Protein AF-A0A4Q1BL33-F1 (afdb_monomer_lite)

Sequence (664 aa):
MSVCGEHEVPLPPHSDHVTTEATTTATPVRYPPYTPPPDVIYPPDSVPNPHVGVMDEQPVYDPFPAGSLYRPRLIPHDMDERIDKRSVWIAVDKSDHCLSTDHAVYFLLPSCLRCSSPSIAQLCDRSRPHCGRCAGKNIPCEYGTDWSLMKLRSSLPIKKKKTEMKPSKLQQVTTSDLHEENSPPILETELVTETVITENRSTKVRKKARRFSESPSPPPTIPTNSVYLKRQIRPIVPKLHDDEGDPEAYAKRVQVNATKPPLRSRGECPVWAETWEDLNGIAHFAELVRTEGGRISIARGGMARGVVLSGQAPGLHGWWSVQEKVGSVVVSLGQSRKPYAKDQEGEESGEIEALLKAHRARSPLALAVSHDYSAIPVHIPKPIIVLGWFWVTDAWLEPELNNFPPTSTKSAPSEDVMRKVRWKIHFEYCAGQSLPWWTTIFPVSLPIPTDNGLWSTSDVGLFGSQTVVRSPPVRVSGVATIAQLLNPIDDTPPNAPPSACTRQGRARLKEEAEKATHRCETCNSTTRRVYEHAEMCLNESCPEIFKDVSHSNQLGPPDNVPARVRAETRLDPLNLRLDFRTKVSDVGYVVRETAGKEYWAPSLCAGCGRANSTVDTLQPECGVCGEQVRRHKKVWSAAELRAPMRPICTGQRQDSGFPTWPTK

Radius of gyration: 37.27 Å; chains: 1; bounding box: 160×78×110 Å

Structure (mmCIF, N/CA/C/O backbone):
data_AF-A0A4Q1BL33-F1
#
_entry.id   AF-A0A4Q1BL33-F1
#
loop_
_atom_site.group_PDB
_atom_site.id
_atom_site.type_symbol
_atom_site.label_atom_id
_atom_site.label_alt_id
_atom_site.label_comp_id
_atom_site.label_asym_id
_atom_site.label_entity_id
_atom_site.label_seq_id
_atom_site.pdbx_PDB_ins_code
_atom_site.Cartn_x
_atom_site.Cartn_y
_atom_site.Cartn_z
_atom_site.occupancy
_atom_site.B_iso_or_equiv
_atom_site.auth_seq_id
_atom_site.auth_comp_id
_atom_site.auth_asym_id
_atom_site.auth_atom_id
_atom_site.pdbx_PDB_model_num
ATOM 1 N N . MET A 1 1 ? -75.129 -9.224 36.597 1.00 45.00 1 MET A N 1
ATOM 2 C CA . MET A 1 1 ? -74.885 -10.639 36.944 1.00 45.00 1 MET A CA 1
ATOM 3 C C . MET A 1 1 ? -74.085 -11.281 35.825 1.00 45.00 1 MET A C 1
ATOM 5 O O . MET A 1 1 ? -74.671 -11.624 34.814 1.00 45.00 1 MET A O 1
ATOM 9 N N . SER A 1 2 ? -72.763 -11.333 35.970 1.00 37.88 2 SER A N 1
ATOM 10 C CA . SER A 1 2 ? -71.882 -12.420 35.519 1.00 37.88 2 SER A CA 1
ATOM 11 C C . SER A 1 2 ? -70.459 -11.989 35.877 1.00 37.88 2 SER A C 1
ATOM 13 O O . SER A 1 2 ? -69.996 -10.951 35.410 1.00 37.88 2 SER A O 1
ATOM 15 N N . VAL A 1 3 ? -69.835 -12.717 36.798 1.00 39.72 3 VAL A N 1
ATOM 16 C CA . VAL A 1 3 ? -68.456 -12.520 37.254 1.00 39.72 3 VAL A CA 1
ATOM 17 C C . VAL A 1 3 ? -67.639 -13.600 36.555 1.00 39.72 3 VAL A C 1
ATOM 19 O O . VAL A 1 3 ? -67.914 -14.781 36.752 1.00 39.72 3 VAL A O 1
ATOM 22 N N . CYS A 1 4 ? -66.681 -13.211 35.717 1.00 42.44 4 CYS A N 1
ATOM 23 C CA . CYS A 1 4 ? -65.725 -14.144 35.128 1.00 42.44 4 CYS A CA 1
ATOM 24 C C . CYS A 1 4 ? -64.552 -14.306 36.099 1.00 42.44 4 CYS A C 1
ATOM 26 O O . CYS A 1 4 ? -63.839 -13.342 36.365 1.00 42.44 4 CYS A O 1
ATOM 28 N N . GLY A 1 5 ? -64.412 -15.510 36.654 1.00 38.09 5 GLY A N 1
ATOM 29 C CA . GLY A 1 5 ? -63.289 -15.911 37.495 1.00 38.09 5 GLY A CA 1
ATOM 30 C C . GLY A 1 5 ? -62.076 -16.303 36.655 1.00 38.09 5 GLY A C 1
ATOM 31 O O . GLY A 1 5 ? -62.202 -17.010 35.654 1.00 38.09 5 GLY A O 1
ATOM 32 N N . GLU A 1 6 ? -60.911 -15.828 37.081 1.00 41.88 6 GLU A N 1
ATOM 33 C CA . GLU A 1 6 ? -59.601 -16.207 36.563 1.00 41.88 6 GLU A CA 1
ATOM 34 C C . GLU A 1 6 ? -59.175 -17.551 37.173 1.00 41.88 6 GLU A C 1
ATOM 36 O O . GLU A 1 6 ? -59.282 -17.769 38.380 1.00 41.88 6 GLU A O 1
ATOM 41 N N . HIS A 1 7 ? -58.715 -18.470 36.323 1.00 39.84 7 HIS A N 1
ATOM 42 C CA . HIS A 1 7 ? -58.107 -19.735 36.724 1.00 39.84 7 HIS A CA 1
ATOM 43 C C . HIS A 1 7 ? -56.589 -19.541 36.849 1.00 39.84 7 HIS A C 1
ATOM 45 O O . HIS A 1 7 ? -55.896 -19.411 35.840 1.00 39.84 7 HIS A O 1
ATOM 51 N N . GLU A 1 8 ? -56.073 -19.555 38.078 1.00 40.19 8 GLU A N 1
ATOM 52 C CA . GLU A 1 8 ? -54.642 -19.702 38.357 1.00 40.19 8 GLU A CA 1
ATOM 53 C C . GLU A 1 8 ? -54.209 -21.167 38.174 1.00 40.19 8 GLU A C 1
ATOM 55 O O . GLU A 1 8 ? -54.840 -22.097 38.683 1.00 40.19 8 GLU A O 1
ATOM 60 N N . VAL A 1 9 ? -53.115 -21.371 37.437 1.00 48.09 9 VAL A N 1
ATOM 61 C CA . VAL A 1 9 ? -52.434 -22.664 37.275 1.00 48.09 9 VAL A CA 1
ATOM 62 C C . VAL A 1 9 ? -51.290 -22.739 38.298 1.00 48.09 9 VAL A C 1
ATOM 64 O O . VAL A 1 9 ? -50.503 -21.793 38.364 1.00 48.09 9 VAL A O 1
ATOM 67 N N . PRO A 1 10 ? -51.133 -23.829 39.077 1.00 42.94 10 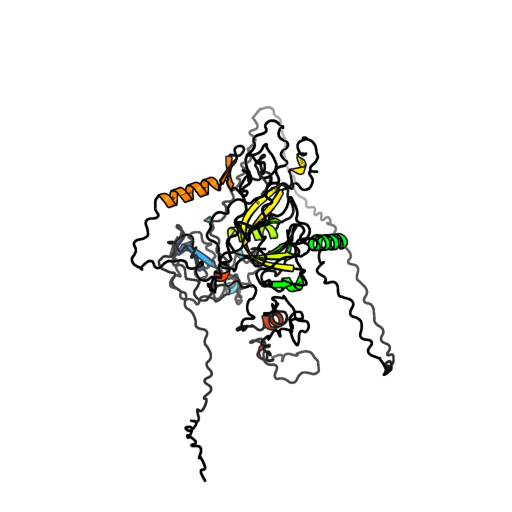PRO A N 1
ATOM 68 C CA . PRO A 1 10 ? -50.068 -23.923 40.072 1.00 42.94 10 PRO A CA 1
ATOM 69 C C . PRO A 1 10 ? -48.716 -24.217 39.411 1.00 42.94 10 PRO A C 1
ATOM 71 O O . PRO A 1 10 ? -48.586 -25.167 38.636 1.00 42.94 10 PRO A O 1
ATOM 74 N N . LEU A 1 11 ? -47.693 -23.436 39.763 1.00 46.59 11 LEU A N 1
ATOM 75 C CA . LEU A 1 11 ? -46.293 -23.750 39.470 1.00 46.59 11 LEU A CA 1
ATOM 76 C C . LEU A 1 11 ? -45.792 -24.891 40.380 1.00 46.59 11 LEU A C 1
ATOM 78 O O . LEU A 1 11 ? -46.194 -24.962 41.545 1.00 46.59 11 LEU A O 1
ATOM 82 N N . PRO A 1 12 ? -44.909 -25.779 39.886 1.00 49.31 12 PRO A N 1
ATOM 83 C CA . PRO A 1 12 ? -44.352 -26.869 40.681 1.00 49.31 12 PRO A CA 1
ATOM 84 C C . PRO A 1 12 ? -43.277 -26.368 41.669 1.00 49.31 12 PRO A C 1
ATOM 86 O O . PRO A 1 12 ? -42.679 -25.312 41.453 1.00 49.31 12 PRO A O 1
ATOM 89 N N . PRO A 1 13 ? -43.011 -27.120 42.754 1.00 45.72 13 PRO A N 1
ATOM 90 C CA . PRO A 1 13 ? -42.118 -26.688 43.823 1.00 45.72 13 PRO A CA 1
ATOM 91 C C . PRO A 1 13 ? -40.647 -26.700 43.388 1.00 45.72 13 PRO A C 1
ATOM 93 O O . PRO A 1 13 ? -40.164 -27.653 42.773 1.00 45.72 13 PRO A O 1
ATOM 96 N N . HIS A 1 14 ? -39.932 -25.638 43.758 1.00 35.59 14 HIS A N 1
ATOM 97 C CA . HIS A 1 14 ? -38.482 -25.536 43.644 1.00 35.59 14 HIS A CA 1
ATOM 98 C C . HIS A 1 14 ? -37.802 -26.592 44.524 1.00 35.59 14 HIS A C 1
ATOM 100 O O . HIS A 1 14 ? -38.008 -26.634 45.734 1.00 35.59 14 HIS A O 1
ATOM 106 N N . SER A 1 15 ? -36.985 -27.440 43.901 1.00 36.69 15 SER A N 1
ATOM 107 C CA . SER A 1 15 ? -36.075 -28.357 44.579 1.00 36.69 15 SER A CA 1
ATOM 108 C C . SER A 1 15 ? -34.827 -27.609 45.049 1.00 36.69 15 SER A C 1
ATOM 110 O O . SER A 1 15 ? -34.114 -27.022 44.229 1.00 36.69 15 SER A O 1
ATOM 112 N N . ASP A 1 16 ? -34.541 -27.683 46.346 1.00 37.47 16 ASP A N 1
ATOM 113 C CA . ASP A 1 16 ? -33.296 -27.218 46.952 1.00 37.47 16 ASP A CA 1
ATOM 114 C C . ASP A 1 16 ? -32.103 -28.024 46.416 1.00 37.47 16 ASP A C 1
ATOM 116 O O . ASP A 1 16 ? -31.819 -29.140 46.855 1.00 37.47 16 ASP A O 1
ATOM 120 N N . HIS A 1 17 ? -31.380 -27.454 45.451 1.00 33.22 17 HIS A N 1
ATOM 121 C CA . HIS A 1 17 ? -30.061 -27.944 45.072 1.00 33.22 17 HIS A CA 1
ATOM 122 C C . HIS A 1 17 ? -29.007 -27.308 45.979 1.00 33.22 17 HIS A C 1
ATOM 124 O O . HIS A 1 17 ? -28.637 -26.146 45.830 1.00 33.22 17 HIS A O 1
ATOM 130 N N . VAL A 1 18 ? -28.508 -28.116 46.913 1.00 36.03 18 VAL A N 1
ATOM 131 C CA . VAL A 1 18 ? -27.276 -27.874 47.667 1.00 36.03 18 VAL A CA 1
ATOM 132 C C . VAL A 1 18 ? -26.111 -27.776 46.679 1.00 36.03 18 VAL A C 1
ATOM 134 O O . VAL A 1 18 ? -25.664 -28.780 46.121 1.00 36.03 18 VAL A O 1
ATOM 137 N N . THR A 1 19 ? -25.613 -26.564 46.453 1.00 31.81 19 THR A N 1
ATOM 138 C CA . THR A 1 19 ? -24.402 -26.301 45.673 1.00 31.81 19 THR A CA 1
ATOM 139 C C . THR A 1 19 ? -23.187 -26.712 46.502 1.00 31.81 19 THR A C 1
ATOM 141 O O . THR A 1 19 ? -22.720 -25.979 47.369 1.00 31.81 19 THR A O 1
ATOM 144 N N . THR A 1 20 ? -22.677 -27.918 46.263 1.00 32.66 20 THR A N 1
ATOM 145 C CA . THR A 1 20 ? -21.338 -28.306 46.714 1.00 32.66 20 THR A CA 1
ATOM 146 C C . THR A 1 20 ? -20.334 -27.691 45.743 1.00 32.66 20 THR A C 1
ATOM 148 O O . THR A 1 20 ? -20.305 -28.034 44.562 1.00 32.66 20 THR A O 1
ATOM 151 N N . GLU A 1 21 ? -19.538 -26.739 46.229 1.00 34.12 21 GLU A N 1
ATOM 152 C CA . GLU A 1 21 ? -18.451 -26.105 45.482 1.00 34.12 21 GLU A CA 1
ATOM 153 C C . GLU A 1 21 ? -17.364 -27.138 45.151 1.00 34.12 21 GLU A C 1
ATOM 155 O O . GLU A 1 21 ? -16.419 -27.370 45.907 1.00 34.12 21 GLU A O 1
ATOM 160 N N . ALA A 1 22 ? -17.487 -27.775 43.987 1.00 32.47 22 ALA A N 1
ATOM 161 C CA . ALA A 1 22 ? -16.396 -28.520 43.387 1.00 32.47 22 ALA A CA 1
ATOM 162 C C . ALA A 1 22 ? -15.344 -27.520 42.889 1.00 32.47 22 ALA A C 1
ATOM 164 O O . ALA A 1 22 ? -15.450 -26.954 41.798 1.00 32.47 22 ALA A O 1
ATOM 165 N N . THR A 1 23 ? -14.311 -27.310 43.710 1.00 33.41 23 THR A N 1
ATOM 166 C CA . THR A 1 23 ? -13.049 -26.685 43.299 1.00 33.41 23 THR A CA 1
ATOM 167 C C . THR A 1 23 ? -12.464 -27.517 42.162 1.00 33.41 23 THR A C 1
ATOM 169 O O . THR A 1 23 ? -11.776 -28.513 42.373 1.00 33.41 23 THR A O 1
ATOM 172 N N . THR A 1 24 ? -12.796 -27.135 40.932 1.00 29.30 24 THR A N 1
ATOM 173 C CA . THR A 1 24 ? -12.275 -27.769 39.728 1.00 29.30 24 THR A CA 1
ATOM 174 C C . THR A 1 24 ? -10.972 -27.065 39.401 1.00 29.30 24 THR A C 1
ATOM 176 O O . THR A 1 24 ? -10.940 -26.040 38.721 1.00 29.30 24 THR A O 1
ATOM 179 N N . THR A 1 25 ? -9.876 -27.580 39.948 1.00 31.22 25 THR A N 1
ATOM 180 C CA . THR A 1 25 ? -8.523 -27.194 39.555 1.00 31.22 25 THR A CA 1
ATOM 181 C C . THR A 1 25 ? -8.338 -27.644 38.107 1.00 31.22 25 THR A C 1
ATOM 183 O O . THR A 1 25 ? -8.011 -28.800 37.839 1.00 31.22 25 THR A O 1
ATOM 186 N N . ALA A 1 26 ? -8.629 -26.751 37.158 1.00 29.42 26 ALA A N 1
ATOM 187 C CA . ALA A 1 26 ? -8.402 -26.983 35.739 1.00 29.42 26 ALA A CA 1
ATOM 188 C C . ALA A 1 26 ? -6.912 -27.276 35.536 1.00 29.42 26 ALA A C 1
ATOM 190 O O . ALA A 1 26 ? -6.061 -26.387 35.565 1.00 29.42 26 ALA A O 1
ATOM 191 N N . THR A 1 27 ? -6.593 -28.559 35.399 1.00 29.58 27 THR A N 1
ATOM 192 C CA . THR A 1 27 ? -5.248 -29.001 35.061 1.00 29.58 27 THR A CA 1
ATOM 193 C C . THR A 1 27 ? -5.081 -28.693 33.573 1.00 29.58 27 THR A C 1
ATOM 195 O O . THR A 1 27 ? -5.928 -29.131 32.791 1.00 29.58 27 THR A O 1
ATOM 198 N N . PRO A 1 28 ? -4.074 -27.904 33.153 1.00 33.84 28 PRO A N 1
ATOM 199 C CA . PRO A 1 28 ? -3.879 -27.586 31.744 1.00 33.84 28 PRO A CA 1
ATOM 200 C C . PRO A 1 28 ? -3.781 -28.891 30.954 1.00 33.84 28 PRO A C 1
ATOM 202 O O . PRO A 1 28 ? -3.003 -29.776 31.314 1.00 33.84 28 PRO A O 1
ATOM 205 N N . VAL A 1 29 ? -4.613 -29.025 29.918 1.00 42.28 29 VAL A N 1
ATOM 206 C CA . VAL A 1 29 ? -4.611 -30.183 29.021 1.00 42.28 29 VAL A CA 1
ATOM 207 C C . VAL A 1 29 ? -3.213 -30.278 28.413 1.00 42.28 29 VAL A C 1
ATOM 209 O O . VAL A 1 29 ? -2.820 -29.456 27.587 1.00 42.28 29 VAL A O 1
ATOM 212 N N . ARG A 1 30 ? -2.428 -31.244 28.894 1.00 40.69 30 ARG A N 1
ATOM 213 C CA . ARG A 1 30 ? -1.111 -31.580 28.357 1.00 40.69 30 ARG A CA 1
ATOM 214 C C . ARG A 1 30 ? -1.346 -32.179 26.974 1.00 40.69 30 ARG A C 1
ATOM 216 O O . ARG A 1 30 ? -1.765 -33.328 26.882 1.00 40.69 30 ARG A O 1
ATOM 223 N N . TYR A 1 31 ? -1.146 -31.402 25.912 1.00 61.28 31 TYR A N 1
ATOM 224 C CA . TYR A 1 31 ? -1.231 -31.920 24.548 1.00 61.28 31 TYR A CA 1
ATOM 225 C C . TYR A 1 31 ? 0.092 -32.628 24.210 1.00 61.28 31 TYR A C 1
ATOM 227 O O . TYR A 1 31 ? 1.135 -31.965 24.152 1.00 61.28 31 TYR A O 1
ATOM 235 N N . PRO A 1 32 ? 0.091 -33.965 24.047 1.00 52.53 32 PRO A N 1
ATOM 236 C CA . PRO A 1 32 ? 1.277 -34.694 23.622 1.00 52.53 32 PRO A CA 1
ATOM 237 C C . PRO A 1 32 ? 1.605 -34.314 22.167 1.00 52.53 32 PRO A C 1
ATOM 239 O O . PRO A 1 32 ? 0.706 -33.925 21.419 1.00 52.53 32 PRO A O 1
ATOM 242 N N . PRO A 1 33 ? 2.879 -34.380 21.749 1.00 63.31 33 PRO A N 1
ATOM 243 C CA . PRO A 1 33 ? 3.272 -33.948 20.418 1.00 63.31 33 PRO A CA 1
ATOM 244 C C . PRO A 1 33 ? 2.545 -34.757 19.347 1.00 63.31 33 PRO A C 1
ATOM 246 O O . PRO A 1 33 ? 2.435 -35.979 19.423 1.00 63.31 33 PRO A O 1
ATOM 249 N N . TYR A 1 34 ? 2.066 -34.056 18.329 1.00 76.00 34 TYR A N 1
ATOM 250 C CA . TYR A 1 34 ? 1.362 -34.664 17.215 1.00 76.00 34 TYR A CA 1
ATOM 251 C C . TYR A 1 34 ? 2.370 -35.330 16.278 1.00 76.00 34 TYR A C 1
ATOM 253 O O . TYR A 1 34 ? 3.404 -34.748 15.922 1.00 76.00 34 TYR A O 1
ATOM 261 N N . THR A 1 35 ? 2.065 -36.557 15.860 1.00 82.50 35 THR A N 1
ATOM 262 C CA . THR A 1 35 ? 2.744 -37.173 14.722 1.00 82.50 35 THR A CA 1
ATOM 263 C C . THR A 1 35 ? 2.407 -36.371 13.466 1.00 82.50 35 THR A C 1
ATOM 265 O O . THR A 1 35 ? 1.228 -36.082 13.251 1.00 82.50 35 THR A O 1
ATOM 268 N N . PRO A 1 36 ? 3.403 -35.993 12.650 1.00 88.50 36 PRO A N 1
ATOM 269 C CA . PRO A 1 36 ? 3.153 -35.249 11.428 1.00 88.50 36 PRO A CA 1
ATOM 270 C C . PRO A 1 36 ? 2.292 -36.080 10.471 1.00 88.50 36 PRO A C 1
ATOM 272 O O . PRO A 1 36 ? 2.386 -37.314 10.505 1.00 88.50 36 PRO A O 1
ATOM 275 N N . PRO A 1 37 ? 1.479 -35.430 9.620 1.00 89.00 37 PRO A N 1
ATOM 276 C CA . PRO A 1 37 ? 0.759 -36.115 8.556 1.00 89.00 37 PRO A CA 1
ATOM 277 C C . PRO A 1 37 ? 1.700 -37.012 7.722 1.00 89.00 37 PRO A C 1
ATOM 279 O O . PRO A 1 37 ? 2.872 -36.669 7.525 1.00 89.00 37 PRO A O 1
ATOM 282 N N . PRO A 1 38 ? 1.242 -38.197 7.280 1.00 89.12 38 PRO A N 1
ATOM 283 C CA . PRO A 1 38 ? 2.096 -39.174 6.598 1.00 89.12 38 PRO A CA 1
ATOM 284 C C . PRO A 1 38 ? 2.610 -38.696 5.230 1.00 89.12 38 PRO A C 1
ATOM 286 O O . PRO A 1 38 ? 3.574 -39.255 4.714 1.00 89.12 38 PRO A O 1
ATOM 289 N N . ASP A 1 39 ? 1.971 -37.680 4.663 1.00 89.56 39 ASP A N 1
ATOM 290 C CA . ASP A 1 39 ? 2.219 -37.044 3.370 1.00 89.56 39 ASP A CA 1
ATOM 291 C C . ASP A 1 39 ? 3.182 -35.847 3.434 1.00 89.56 39 ASP A C 1
ATOM 293 O O . ASP A 1 39 ? 3.484 -35.246 2.403 1.00 89.56 39 ASP A O 1
ATOM 297 N N . VAL A 1 40 ? 3.724 -35.525 4.615 1.00 93.06 40 VAL A N 1
ATOM 298 C CA . VAL A 1 40 ? 4.713 -34.450 4.756 1.00 93.06 40 VAL A CA 1
ATOM 299 C C . VAL A 1 40 ? 5.988 -34.770 3.972 1.00 93.06 40 VAL A C 1
ATOM 301 O O . VAL A 1 40 ? 6.664 -35.776 4.212 1.00 93.06 40 VAL A O 1
ATOM 304 N N . ILE A 1 41 ? 6.367 -33.857 3.080 1.00 93.00 41 ILE A N 1
ATOM 305 C CA . ILE A 1 41 ? 7.592 -33.928 2.288 1.00 93.00 41 ILE A CA 1
ATOM 306 C C . ILE A 1 41 ? 8.737 -33.270 3.051 1.00 93.00 41 ILE A C 1
ATOM 308 O O . ILE A 1 41 ? 8.756 -32.061 3.302 1.00 93.00 41 ILE A O 1
ATOM 312 N N . TYR A 1 42 ? 9.727 -34.088 3.386 1.00 94.81 42 TYR A N 1
ATOM 313 C CA . TYR A 1 42 ? 10.981 -33.659 3.992 1.00 94.81 42 TYR A CA 1
ATOM 314 C C . TYR A 1 42 ? 12.020 -33.293 2.917 1.00 94.81 42 TYR A C 1
ATOM 316 O O . TYR A 1 42 ? 11.942 -33.798 1.794 1.00 94.81 42 TYR A O 1
ATOM 324 N N . PRO A 1 43 ? 13.023 -32.452 3.236 1.00 91.44 43 PRO A N 1
ATOM 325 C CA . PRO A 1 43 ? 14.159 -32.219 2.349 1.00 91.44 43 PRO A CA 1
ATOM 326 C C . PRO A 1 43 ? 14.855 -33.536 1.951 1.00 91.44 43 PRO A C 1
ATOM 328 O O . PRO A 1 43 ? 14.908 -34.458 2.772 1.00 91.44 43 PRO A O 1
ATOM 331 N N . PRO A 1 44 ? 15.416 -33.632 0.730 1.00 89.75 44 PRO A N 1
ATOM 332 C CA . PRO A 1 44 ? 15.994 -34.875 0.210 1.00 89.75 44 PRO A CA 1
ATOM 333 C C . PRO A 1 44 ? 17.153 -35.399 1.070 1.00 89.75 44 PRO A C 1
ATOM 335 O O . PRO A 1 44 ? 17.261 -36.602 1.284 1.00 89.75 44 PRO A O 1
ATOM 338 N N . ASP A 1 45 ? 17.953 -34.501 1.648 1.00 92.81 45 ASP A N 1
ATOM 339 C CA . ASP A 1 45 ? 19.086 -34.838 2.516 1.00 92.81 45 ASP A CA 1
ATOM 340 C C . ASP A 1 45 ? 18.672 -34.915 3.995 1.00 92.81 45 ASP A C 1
ATOM 342 O O . ASP A 1 45 ? 19.309 -34.326 4.868 1.00 92.81 45 ASP A O 1
ATOM 346 N N . SER A 1 46 ? 17.556 -35.575 4.303 1.00 95.81 46 SER A N 1
ATOM 347 C CA . SER A 1 46 ? 17.072 -35.717 5.680 1.00 95.81 46 SER A CA 1
ATOM 348 C C . SER A 1 46 ? 17.412 -37.088 6.276 1.00 95.81 46 SER A C 1
ATOM 350 O O . SER A 1 46 ? 17.417 -38.112 5.598 1.00 95.81 46 SER A O 1
ATOM 352 N N . VAL A 1 47 ? 17.723 -37.112 7.573 1.00 96.69 47 VAL A N 1
ATOM 353 C CA . VAL A 1 47 ? 18.036 -38.320 8.348 1.00 96.69 47 VAL A CA 1
ATOM 354 C C . VAL A 1 47 ? 16.930 -38.623 9.360 1.00 96.69 47 VAL A C 1
ATOM 356 O O . VAL A 1 47 ? 16.263 -37.696 9.831 1.00 96.69 47 VAL A O 1
ATOM 359 N N . PRO A 1 48 ? 16.732 -39.897 9.751 1.00 97.38 48 PRO A N 1
ATOM 360 C CA . PRO A 1 48 ? 15.772 -40.258 10.788 1.00 97.38 48 PRO A CA 1
ATOM 361 C C . PRO A 1 48 ? 15.983 -39.467 12.083 1.00 97.38 48 PRO A C 1
ATOM 363 O O . PRO A 1 48 ? 17.096 -39.389 12.606 1.00 97.38 48 PRO A O 1
ATOM 366 N N . ASN A 1 49 ? 14.906 -38.890 12.619 1.00 95.62 49 ASN A N 1
ATOM 367 C CA . ASN A 1 49 ? 14.945 -38.220 13.912 1.00 95.62 49 ASN A CA 1
ATOM 368 C C . ASN A 1 49 ? 14.972 -39.273 15.038 1.00 95.62 49 ASN A C 1
ATOM 370 O O . ASN A 1 49 ? 13.966 -39.962 15.235 1.00 95.62 49 ASN A O 1
ATOM 374 N N . PRO A 1 50 ? 16.054 -39.378 15.837 1.00 95.25 50 PRO A N 1
ATOM 375 C CA . PRO A 1 50 ? 16.136 -40.355 16.927 1.00 95.25 50 PRO A CA 1
ATOM 376 C C . PRO A 1 50 ? 15.112 -40.102 18.046 1.00 95.25 50 PRO A C 1
ATOM 378 O O . PRO A 1 50 ? 14.927 -40.946 18.918 1.00 95.25 50 PRO A O 1
ATOM 381 N N . HIS A 1 51 ? 14.441 -38.945 18.038 1.00 92.56 51 HIS A N 1
ATOM 382 C CA . HIS A 1 51 ? 13.461 -38.542 19.044 1.00 92.56 51 HIS A CA 1
ATOM 383 C C . HIS A 1 51 ? 12.037 -38.420 18.497 1.00 92.56 51 HIS A C 1
ATOM 385 O O . HIS A 1 51 ? 11.225 -37.695 19.075 1.00 92.56 51 HIS A O 1
ATOM 391 N N . VAL A 1 52 ? 11.723 -39.116 17.398 1.00 90.94 52 VAL A N 1
ATOM 392 C CA . VAL A 1 52 ? 10.366 -39.149 16.827 1.00 90.94 52 VAL A CA 1
ATOM 393 C C . VAL A 1 52 ? 9.325 -39.699 17.812 1.00 90.94 52 VAL A C 1
ATOM 395 O O . VAL A 1 52 ? 8.205 -39.209 17.840 1.00 90.94 52 VAL A O 1
ATOM 398 N N . GLY A 1 53 ? 9.702 -40.663 18.662 1.00 86.31 53 GLY A N 1
ATOM 399 C CA . GLY A 1 53 ? 8.815 -41.265 19.669 1.00 86.31 53 GLY A CA 1
ATOM 400 C C . GLY A 1 53 ? 8.843 -40.592 21.045 1.00 86.31 53 GLY A C 1
ATOM 401 O O . GLY A 1 53 ? 8.194 -41.073 21.969 1.00 86.31 53 GLY A O 1
ATOM 402 N N . VAL A 1 54 ? 9.622 -39.520 21.222 1.00 85.50 54 VAL A N 1
ATOM 403 C CA . VAL A 1 54 ? 9.711 -38.821 22.510 1.00 85.50 54 VAL A CA 1
ATOM 404 C C . VAL A 1 54 ? 8.534 -37.858 22.620 1.00 85.50 54 VAL A C 1
ATOM 406 O O . VAL A 1 54 ? 8.518 -36.821 21.958 1.00 85.50 54 VAL A O 1
ATOM 409 N N . MET A 1 55 ? 7.563 -38.212 23.464 1.00 69.88 55 MET A N 1
ATOM 410 C CA . MET A 1 55 ? 6.299 -37.488 23.627 1.00 69.88 55 MET A CA 1
ATOM 411 C C . MET A 1 55 ? 6.379 -36.352 24.664 1.00 69.88 55 MET A C 1
ATOM 413 O O . MET A 1 55 ? 5.443 -36.149 25.436 1.00 69.88 55 MET A O 1
ATOM 417 N N . ASP A 1 56 ? 7.502 -35.630 24.710 1.00 75.25 56 ASP A N 1
ATOM 418 C CA . ASP A 1 56 ? 7.645 -34.467 25.592 1.00 75.25 56 ASP A CA 1
ATOM 419 C C . ASP A 1 56 ? 6.616 -33.392 25.206 1.00 75.25 56 ASP A C 1
ATOM 421 O O . ASP A 1 56 ? 6.387 -33.142 24.020 1.00 75.25 56 ASP A O 1
ATOM 425 N N . GLU A 1 57 ? 6.005 -32.736 26.198 1.00 73.94 57 GLU A N 1
ATOM 426 C CA . GLU A 1 57 ? 4.985 -31.705 25.969 1.00 73.94 57 GLU A CA 1
ATOM 427 C C . GLU A 1 57 ? 5.485 -30.620 25.011 1.00 73.94 57 GLU A C 1
ATOM 429 O O . GLU A 1 57 ? 6.538 -30.006 25.243 1.00 73.94 57 GLU A O 1
ATOM 434 N N . GLN A 1 58 ? 4.694 -30.338 23.970 1.00 72.06 58 GLN A N 1
ATOM 435 C CA . GLN A 1 58 ? 4.948 -29.205 23.091 1.00 72.06 58 GLN A CA 1
ATOM 436 C C . GLN A 1 58 ? 4.913 -27.931 23.941 1.00 72.06 58 GLN A C 1
ATOM 438 O O . GLN A 1 58 ? 3.898 -27.640 24.578 1.00 72.06 58 GLN A O 1
ATOM 443 N N . PRO A 1 59 ? 6.004 -27.156 24.002 1.00 69.38 59 PRO A N 1
ATOM 444 C CA . PRO A 1 59 ? 5.947 -25.899 24.710 1.00 69.38 59 PRO A CA 1
ATOM 445 C C . PRO A 1 59 ? 5.042 -24.940 23.937 1.00 69.38 59 PRO A C 1
ATOM 447 O O . PRO A 1 59 ? 5.234 -24.693 22.746 1.00 69.38 59 PRO A O 1
ATOM 450 N N . VAL A 1 60 ? 4.033 -24.424 24.628 1.00 65.69 60 VAL A N 1
ATOM 451 C CA . VAL A 1 60 ? 3.093 -23.455 24.076 1.00 65.69 60 VAL A CA 1
ATOM 452 C C . VAL A 1 60 ? 3.761 -22.086 24.144 1.00 65.69 60 VAL A C 1
ATOM 454 O O . VAL A 1 60 ? 3.788 -21.455 25.199 1.00 65.69 60 VAL A O 1
ATOM 457 N N . TYR A 1 61 ? 4.338 -21.653 23.026 1.00 66.38 61 TYR A N 1
ATOM 458 C CA . TYR A 1 61 ? 4.731 -20.260 22.829 1.00 66.38 61 TYR A CA 1
ATOM 459 C C . TYR A 1 61 ? 3.963 -19.712 21.623 1.00 66.38 61 TYR A C 1
ATOM 461 O O . TYR A 1 61 ? 4.025 -20.284 20.532 1.00 66.38 61 TYR A O 1
ATOM 469 N N . ASP A 1 62 ? 3.224 -18.630 21.858 1.00 60.50 62 ASP A N 1
ATOM 470 C CA . ASP A 1 62 ? 2.520 -17.824 20.853 1.00 60.50 62 ASP A CA 1
ATOM 471 C C . ASP A 1 62 ? 3.558 -17.353 19.806 1.00 60.50 62 ASP A C 1
ATOM 473 O O . ASP A 1 62 ? 4.618 -16.876 20.217 1.00 60.50 62 ASP A O 1
ATOM 477 N N . PRO A 1 63 ? 3.376 -17.565 18.484 1.00 66.25 63 PRO A N 1
ATOM 478 C CA . PRO A 1 63 ? 2.140 -17.312 17.732 1.00 66.25 63 PRO A CA 1
ATOM 479 C C . PRO A 1 63 ? 1.433 -18.557 17.164 1.00 66.25 63 PRO A C 1
ATOM 481 O O . PRO A 1 63 ? 0.530 -18.433 16.336 1.00 66.25 63 PRO A O 1
ATOM 484 N N . PHE A 1 64 ? 1.884 -19.765 17.505 1.00 70.75 64 PHE A N 1
ATOM 485 C CA . PHE A 1 64 ? 1.375 -20.986 16.880 1.00 70.75 64 PHE A CA 1
ATOM 486 C C . PHE A 1 64 ? 0.130 -21.511 17.610 1.00 70.75 64 PHE A C 1
ATOM 488 O O . PHE A 1 64 ? 0.196 -21.724 18.824 1.00 70.75 64 PHE A O 1
ATOM 495 N N . PRO A 1 65 ? -0.998 -21.756 16.911 1.00 72.50 65 PRO A N 1
ATOM 496 C CA . PRO A 1 65 ? -2.158 -22.373 17.536 1.00 72.50 65 PRO A CA 1
ATOM 497 C C . PRO A 1 65 ? -1.805 -23.768 18.066 1.00 72.50 65 PRO A C 1
ATOM 499 O O . PRO A 1 65 ? -0.948 -24.470 17.523 1.00 72.50 65 PRO A O 1
ATOM 502 N N . ALA A 1 66 ? -2.465 -24.184 19.148 1.00 71.81 66 ALA A N 1
ATOM 503 C CA . ALA A 1 66 ? -2.244 -25.506 19.724 1.00 71.81 66 ALA A CA 1
ATOM 504 C C . ALA A 1 66 ? -2.424 -26.596 18.648 1.00 71.81 66 ALA A C 1
ATOM 506 O O . ALA A 1 66 ? -3.423 -26.612 17.932 1.00 71.81 66 ALA A O 1
ATOM 507 N N . GLY A 1 67 ? -1.435 -27.484 18.523 1.00 75.56 67 GLY A N 1
ATOM 508 C CA . GLY A 1 67 ? -1.427 -28.562 17.531 1.00 75.56 67 GLY A CA 1
ATOM 509 C C . GLY A 1 67 ? -1.006 -28.200 16.112 1.00 75.56 67 GLY A C 1
ATOM 510 O O . GLY A 1 67 ? -1.107 -29.042 15.227 1.00 75.56 67 GLY A O 1
ATOM 511 N N . SER A 1 68 ? -0.470 -27.001 15.874 1.00 83.62 68 SER A N 1
ATOM 512 C CA . SER A 1 68 ? 0.098 -26.662 14.562 1.00 83.62 68 SER A CA 1
ATOM 513 C C . SER A 1 68 ? 1.557 -27.087 14.368 1.00 83.62 68 SER A C 1
ATOM 515 O O . SER A 1 68 ? 2.068 -26.970 13.254 1.00 83.62 68 SER A O 1
ATOM 517 N N . LEU A 1 69 ? 2.247 -27.533 15.426 1.00 88.94 69 LEU A N 1
ATOM 518 C CA . LEU A 1 69 ? 3.617 -28.043 15.333 1.00 88.94 69 LEU A CA 1
ATOM 519 C C . LEU A 1 69 ? 3.655 -29.540 15.630 1.00 88.94 69 LEU A C 1
ATOM 521 O O . LEU A 1 69 ? 3.037 -30.027 16.576 1.00 88.94 69 LEU A O 1
ATOM 525 N N . TYR A 1 70 ? 4.455 -30.246 14.844 1.00 91.25 70 TYR A N 1
ATOM 526 C CA . TYR A 1 70 ? 4.604 -31.691 14.890 1.00 91.25 70 TYR A CA 1
ATOM 527 C C . TYR A 1 70 ? 6.047 -32.070 15.192 1.00 91.25 70 TYR A C 1
ATOM 529 O O . TYR A 1 70 ? 6.991 -31.319 14.916 1.00 91.25 70 TYR A O 1
ATOM 537 N N . ARG A 1 71 ? 6.232 -33.279 15.722 1.00 92.62 71 ARG A N 1
ATOM 538 C CA . ARG A 1 71 ? 7.566 -33.854 15.887 1.00 92.62 71 ARG A CA 1
ATOM 539 C C . ARG A 1 71 ? 8.060 -34.391 14.540 1.00 92.62 71 ARG A C 1
ATOM 541 O O . ARG A 1 71 ? 7.453 -35.325 14.027 1.00 92.62 71 ARG A O 1
ATOM 548 N N . PRO A 1 72 ? 9.144 -33.872 13.935 1.00 94.50 72 PRO A N 1
ATOM 549 C CA . PRO A 1 72 ? 9.558 -34.359 12.624 1.00 94.50 72 PRO A CA 1
ATOM 550 C C . PRO A 1 72 ? 9.987 -35.825 12.676 1.00 94.50 72 PRO A C 1
ATOM 552 O O . PRO A 1 72 ? 10.770 -36.208 13.549 1.00 94.50 72 PRO A O 1
ATOM 555 N N . ARG A 1 73 ? 9.540 -36.620 11.697 1.00 95.56 73 ARG A N 1
ATOM 556 C CA . ARG A 1 73 ? 10.046 -37.978 11.460 1.00 95.56 73 ARG A CA 1
ATOM 557 C C . ARG A 1 73 ? 11.481 -37.950 10.936 1.00 95.56 73 ARG A C 1
ATOM 559 O O . ARG A 1 73 ? 12.289 -38.781 11.346 1.00 95.56 73 ARG A O 1
ATOM 566 N N . LEU A 1 74 ? 11.792 -36.985 10.068 1.00 96.56 74 LEU A N 1
ATOM 567 C CA . LEU A 1 74 ? 13.120 -36.768 9.495 1.00 96.56 74 LEU A CA 1
ATOM 568 C C . LEU A 1 74 ? 13.612 -35.346 9.805 1.00 96.56 74 LEU A C 1
ATOM 570 O O . LEU A 1 74 ? 12.858 -34.376 9.703 1.00 96.56 74 LEU A O 1
ATOM 574 N N . ILE A 1 75 ? 14.881 -35.214 10.176 1.00 96.69 75 ILE A N 1
ATOM 575 C CA . ILE A 1 75 ? 15.569 -33.934 10.406 1.00 96.69 75 ILE A CA 1
ATOM 576 C C . ILE A 1 75 ? 16.620 -33.703 9.315 1.00 96.69 75 ILE A C 1
ATOM 578 O O . ILE A 1 75 ? 17.109 -34.675 8.746 1.00 96.69 75 ILE A O 1
ATOM 582 N N . PRO A 1 76 ? 17.004 -32.456 9.012 1.00 95.81 76 PRO A N 1
ATOM 583 C CA . PRO A 1 76 ? 18.026 -32.186 8.006 1.00 95.81 76 PRO A CA 1
ATOM 584 C C . PRO A 1 76 ? 19.369 -32.811 8.403 1.00 95.81 76 PRO A C 1
ATOM 586 O O . PRO A 1 76 ? 19.790 -32.689 9.556 1.00 95.81 76 PRO A O 1
ATOM 589 N N . HIS A 1 77 ? 20.051 -33.473 7.465 1.00 95.00 77 HIS A N 1
ATOM 590 C CA . HIS A 1 77 ? 21.377 -34.056 7.697 1.00 95.00 77 HIS A CA 1
ATOM 591 C C . HIS A 1 77 ? 22.413 -32.983 8.067 1.00 95.00 77 HIS A C 1
ATOM 593 O O . HIS A 1 77 ? 23.317 -33.229 8.858 1.00 95.00 77 HIS A O 1
ATOM 599 N N . ASP A 1 78 ? 22.282 -31.780 7.509 1.00 91.31 78 ASP A N 1
ATOM 600 C CA . ASP A 1 78 ? 23.198 -30.652 7.699 1.00 91.31 78 ASP A CA 1
ATOM 601 C C . ASP A 1 78 ? 22.888 -29.791 8.937 1.00 91.31 78 ASP A C 1
ATOM 603 O O . ASP A 1 78 ? 23.454 -28.702 9.100 1.00 91.31 78 ASP A O 1
ATOM 607 N N . MET A 1 79 ? 21.998 -30.263 9.813 1.00 92.00 79 MET A N 1
ATOM 608 C CA . MET A 1 79 ? 21.658 -29.576 11.051 1.00 92.00 79 MET A CA 1
ATOM 609 C C . MET A 1 79 ? 22.886 -29.435 11.961 1.00 92.00 79 MET A C 1
ATOM 611 O O . MET A 1 79 ? 23.719 -30.333 12.063 1.00 92.00 79 MET A O 1
ATOM 615 N N . ASP A 1 80 ? 22.999 -28.294 12.644 1.00 89.12 80 ASP A N 1
ATOM 616 C CA . ASP A 1 80 ? 24.095 -28.053 13.581 1.00 89.12 80 ASP A CA 1
ATOM 617 C C . ASP A 1 80 ? 24.068 -29.086 14.717 1.00 89.12 80 ASP A C 1
ATOM 619 O O . ASP A 1 80 ? 23.098 -29.154 15.469 1.00 89.12 80 ASP A O 1
ATOM 623 N N . GLU A 1 81 ? 25.136 -29.875 14.851 1.00 89.06 81 GLU A N 1
ATOM 624 C CA . GLU A 1 81 ? 25.255 -30.944 15.854 1.00 89.06 81 GLU A CA 1
ATOM 625 C C . GLU A 1 81 ? 25.107 -30.448 17.297 1.00 89.06 81 GLU A C 1
ATOM 627 O O . GLU A 1 81 ? 24.794 -31.232 18.190 1.00 89.06 81 GLU A O 1
ATOM 632 N N . ARG A 1 82 ? 25.313 -29.146 17.536 1.00 88.00 82 ARG A N 1
ATOM 633 C CA . ARG A 1 82 ? 25.143 -28.528 18.856 1.00 88.00 82 ARG A CA 1
ATOM 634 C C . ARG A 1 82 ? 23.681 -28.330 19.232 1.00 88.00 82 ARG A C 1
ATOM 636 O O . ARG A 1 82 ? 23.401 -28.113 20.403 1.00 88.00 82 ARG A O 1
ATOM 643 N N . ILE A 1 83 ? 22.766 -28.324 18.266 1.00 92.06 83 ILE A N 1
ATOM 644 C CA . ILE A 1 83 ? 21.335 -28.181 18.528 1.00 92.06 83 ILE A CA 1
ATOM 645 C C . ILE A 1 83 ? 20.812 -29.516 19.043 1.00 92.06 83 ILE A C 1
ATOM 647 O O . ILE A 1 83 ? 20.960 -30.549 18.388 1.00 92.06 83 ILE A O 1
ATOM 651 N N . ASP A 1 84 ? 20.135 -29.491 20.189 1.00 92.38 84 ASP A N 1
ATOM 652 C CA . ASP A 1 84 ? 19.437 -30.666 20.682 1.00 92.38 84 ASP A CA 1
ATOM 653 C C . ASP A 1 84 ? 18.345 -31.056 19.683 1.00 92.38 84 ASP A C 1
ATOM 655 O O . ASP A 1 84 ? 17.386 -30.314 19.450 1.00 92.38 84 ASP A O 1
ATOM 659 N N . LYS A 1 85 ? 18.473 -32.254 19.112 1.00 93.44 85 LYS A N 1
ATOM 660 C CA . LYS A 1 85 ? 17.511 -32.834 18.170 1.00 93.44 85 LYS A CA 1
ATOM 661 C C . LYS A 1 85 ? 16.105 -32.915 18.784 1.00 93.44 85 LYS A C 1
ATOM 663 O O . LYS A 1 85 ? 15.118 -32.904 18.050 1.00 93.44 85 LYS A O 1
ATOM 668 N N . ARG A 1 86 ? 15.988 -32.932 20.123 1.00 91.19 86 ARG A N 1
ATOM 669 C CA . ARG A 1 86 ? 14.705 -32.871 20.836 1.00 91.19 86 ARG A CA 1
ATOM 670 C C . ARG A 1 86 ? 14.050 -31.493 20.861 1.00 91.19 86 ARG A C 1
ATOM 672 O O . ARG A 1 86 ? 12.885 -31.389 21.239 1.00 91.19 86 ARG A O 1
ATOM 679 N N . SER A 1 87 ? 14.757 -30.441 20.477 1.00 91.31 87 SER A N 1
ATOM 680 C CA . SER A 1 87 ? 14.227 -29.075 20.405 1.00 91.31 87 SER A CA 1
ATOM 681 C C . SER A 1 87 ? 13.656 -28.723 19.026 1.00 91.31 87 SER A C 1
ATOM 683 O O . SER A 1 87 ? 13.164 -27.611 18.834 1.00 91.31 87 SER A O 1
ATOM 685 N N . VAL A 1 88 ? 13.716 -29.661 18.074 1.00 93.06 88 VAL A N 1
ATOM 686 C CA . VAL A 1 88 ? 13.277 -29.463 16.692 1.00 93.06 88 VAL A CA 1
ATOM 687 C C . VAL A 1 88 ? 11.807 -29.836 16.535 1.00 93.06 88 VAL A C 1
ATOM 689 O O . VAL A 1 88 ? 11.366 -30.915 16.948 1.00 93.06 88 VAL A O 1
ATOM 692 N N . TRP A 1 89 ? 11.073 -28.935 15.895 1.00 93.06 89 TRP A N 1
ATOM 693 C CA . TRP A 1 89 ? 9.656 -29.058 15.570 1.00 93.06 89 TRP A CA 1
ATOM 694 C C . TRP A 1 89 ? 9.444 -28.718 14.098 1.00 93.06 89 TRP A C 1
ATOM 696 O O . TRP A 1 89 ? 10.288 -28.054 13.498 1.00 93.06 89 TRP A O 1
ATOM 706 N N . ILE A 1 90 ? 8.339 -29.166 13.509 1.00 93.69 90 ILE A N 1
ATOM 707 C CA . ILE A 1 90 ? 7.950 -28.759 12.155 1.00 93.69 90 ILE A CA 1
ATOM 708 C C . ILE A 1 90 ? 6.542 -28.182 12.134 1.00 93.69 90 ILE A C 1
ATOM 710 O O . ILE A 1 90 ? 5.662 -28.691 12.822 1.00 93.69 90 ILE A O 1
ATOM 714 N N . ALA A 1 91 ? 6.330 -27.154 11.320 1.00 91.50 91 ALA A N 1
ATOM 715 C CA . ALA A 1 91 ? 5.009 -26.836 10.794 1.00 91.50 91 ALA A CA 1
ATOM 716 C C . ALA A 1 91 ? 4.898 -27.414 9.380 1.00 91.50 91 ALA A C 1
ATOM 718 O O . ALA A 1 91 ? 5.909 -27.602 8.697 1.00 91.50 91 ALA A O 1
ATOM 719 N N . VAL A 1 92 ? 3.673 -27.697 8.957 1.00 90.81 92 VAL A N 1
ATOM 720 C CA . VAL A 1 92 ? 3.386 -28.143 7.595 1.00 90.81 92 VAL A CA 1
ATOM 721 C C . VAL A 1 92 ? 2.940 -26.929 6.793 1.00 90.81 92 VAL A C 1
ATOM 723 O O . VAL A 1 92 ? 1.919 -26.323 7.123 1.00 90.81 92 VAL A O 1
ATOM 726 N N . ASP A 1 93 ? 3.728 -26.547 5.789 1.00 86.25 93 ASP A N 1
ATOM 727 C CA . ASP A 1 93 ? 3.382 -25.445 4.896 1.00 86.25 93 ASP A CA 1
ATOM 728 C C . ASP A 1 93 ? 2.387 -25.932 3.844 1.00 86.25 93 ASP A C 1
ATOM 730 O O . ASP A 1 93 ? 2.750 -26.582 2.860 1.00 86.25 93 ASP A O 1
ATOM 734 N N . LYS A 1 94 ? 1.115 -25.617 4.085 1.00 78.88 94 LYS A N 1
ATOM 735 C CA . LYS A 1 94 ? 0.022 -25.823 3.138 1.00 78.88 94 LYS A CA 1
ATOM 736 C C . LYS A 1 94 ? -0.010 -24.646 2.175 1.00 78.88 94 LYS A C 1
ATOM 738 O O . LYS A 1 94 ? -0.896 -23.800 2.240 1.00 78.88 94 LYS A O 1
ATOM 743 N N . SER A 1 95 ? 1.006 -24.537 1.326 1.00 66.31 95 SER A N 1
ATOM 744 C CA . SER A 1 95 ? 1.000 -23.499 0.302 1.00 66.31 95 SER A CA 1
ATOM 745 C C . SER A 1 95 ? -0.079 -23.839 -0.736 1.00 66.31 95 SER A C 1
ATOM 747 O O . SER A 1 95 ? 0.026 -24.838 -1.447 1.00 66.31 95 SER A O 1
ATOM 749 N N . ASP A 1 96 ? -1.109 -22.995 -0.850 1.00 48.94 96 ASP A N 1
ATOM 750 C CA . ASP A 1 96 ? -2.260 -23.160 -1.763 1.00 48.94 96 ASP A CA 1
ATOM 751 C C . ASP A 1 96 ? -1.877 -23.248 -3.263 1.00 48.94 96 ASP A C 1
ATOM 753 O O . ASP A 1 96 ? -2.732 -23.376 -4.140 1.00 48.94 96 ASP A O 1
ATOM 757 N N . HIS A 1 97 ? -0.588 -23.147 -3.599 1.00 48.84 97 HIS A N 1
ATOM 758 C CA . HIS A 1 97 ? -0.063 -23.136 -4.966 1.00 48.84 97 HIS A CA 1
ATOM 759 C C . HIS A 1 97 ? 0.468 -24.487 -5.458 1.00 48.84 97 HIS A C 1
ATOM 761 O O . HIS A 1 97 ? 0.700 -24.638 -6.658 1.00 48.84 97 HIS A O 1
ATOM 767 N N . CYS A 1 98 ? 0.582 -25.485 -4.582 1.00 45.25 98 CYS A N 1
ATOM 768 C CA . CYS A 1 98 ? 0.858 -26.866 -4.963 1.00 45.25 98 CYS A CA 1
ATOM 769 C C . CYS A 1 98 ? -0.211 -27.762 -4.339 1.00 45.25 98 CYS A C 1
ATOM 771 O O . CYS A 1 98 ? -0.087 -28.169 -3.191 1.00 45.25 98 CYS A O 1
ATOM 773 N N . LEU A 1 99 ? -1.242 -28.103 -5.120 1.00 45.22 99 LEU A N 1
ATOM 774 C CA . LEU A 1 99 ? -2.367 -28.989 -4.762 1.00 45.22 99 LEU A CA 1
ATOM 775 C C . LEU A 1 99 ? -1.962 -30.432 -4.363 1.00 45.22 99 LEU A C 1
ATOM 777 O O . LEU A 1 99 ? -2.789 -31.338 -4.418 1.00 45.22 99 LEU A O 1
ATOM 781 N N . SER A 1 100 ? -0.702 -30.691 -4.009 1.00 50.16 100 SER A N 1
ATOM 782 C CA . SER A 1 100 ? -0.202 -32.048 -3.789 1.00 50.16 100 SER A CA 1
ATOM 783 C C . SER A 1 100 ? 0.964 -32.204 -2.812 1.00 50.16 100 SER A C 1
ATOM 785 O O . SER A 1 100 ? 1.386 -33.342 -2.627 1.00 50.16 100 SER A O 1
ATOM 787 N N . THR A 1 101 ? 1.543 -31.145 -2.227 1.00 54.88 101 THR A N 1
ATOM 788 C CA . THR A 1 101 ? 2.782 -31.318 -1.440 1.00 54.88 101 THR A CA 1
ATOM 789 C C . THR A 1 101 ? 2.872 -30.429 -0.201 1.00 54.88 101 THR A C 1
ATOM 791 O O . THR A 1 101 ? 3.183 -29.243 -0.289 1.00 54.88 101 THR A O 1
ATOM 794 N N . ASP A 1 102 ? 2.683 -31.062 0.953 1.00 84.19 102 ASP A N 1
ATOM 795 C CA . ASP A 1 102 ? 2.820 -30.503 2.296 1.00 84.19 102 ASP A CA 1
ATOM 796 C C . ASP A 1 102 ? 4.309 -30.483 2.703 1.00 84.19 102 ASP A C 1
ATOM 798 O O . ASP A 1 102 ? 4.871 -31.494 3.126 1.00 84.19 102 ASP A O 1
ATOM 802 N N . HIS A 1 103 ? 4.999 -29.349 2.546 1.00 90.81 103 HIS A N 1
ATOM 803 C CA . HIS A 1 103 ? 6.434 -29.255 2.857 1.00 90.81 103 HIS A CA 1
ATOM 804 C C . HIS A 1 103 ? 6.694 -29.033 4.357 1.00 90.81 103 HIS A C 1
ATOM 806 O O . HIS A 1 103 ? 6.037 -28.222 5.013 1.00 90.81 103 HIS A O 1
ATOM 812 N N . ALA A 1 104 ? 7.698 -29.723 4.910 1.00 92.94 104 ALA A N 1
ATOM 813 C CA . ALA A 1 104 ? 8.124 -29.533 6.297 1.00 92.94 104 ALA A CA 1
ATOM 814 C C . ALA A 1 104 ? 8.932 -28.234 6.481 1.00 92.94 104 ALA A C 1
ATOM 816 O O . ALA A 1 104 ? 10.016 -28.081 5.914 1.00 92.94 104 ALA A O 1
ATOM 817 N N . VAL A 1 105 ? 8.462 -27.341 7.355 1.00 92.56 105 VAL A N 1
ATOM 818 C CA . VAL A 1 105 ? 9.187 -26.133 7.777 1.00 92.56 105 VAL A CA 1
ATOM 819 C C . VAL A 1 105 ? 9.686 -26.311 9.206 1.00 92.56 105 VAL A C 1
ATOM 821 O O . VAL A 1 105 ? 8.890 -26.486 10.125 1.00 92.56 105 VAL A O 1
ATOM 824 N N . TYR A 1 106 ? 11.004 -26.266 9.406 1.00 94.12 106 TYR A N 1
ATOM 825 C CA . TYR A 1 106 ? 11.638 -26.563 10.693 1.00 94.12 106 TYR A CA 1
ATOM 826 C C . TYR A 1 106 ? 11.719 -25.342 11.615 1.00 94.12 106 TYR A C 1
ATOM 828 O O . TYR A 1 106 ? 12.231 -24.284 11.246 1.00 94.12 106 TYR A O 1
ATOM 836 N N . PHE A 1 107 ? 11.299 -25.532 12.861 1.00 92.50 107 PHE A N 1
ATOM 837 C CA . PHE A 1 107 ? 11.343 -24.547 13.934 1.00 92.50 107 PHE A CA 1
ATOM 838 C C . PHE A 1 107 ? 12.177 -25.052 15.110 1.00 92.50 107 PHE A C 1
ATOM 840 O O . PHE A 1 107 ? 12.229 -26.247 15.413 1.00 92.50 107 PHE A O 1
ATOM 847 N N . LEU A 1 108 ? 12.816 -24.106 15.791 1.00 91.62 108 LEU A N 1
ATOM 848 C CA . LEU A 1 108 ? 13.577 -24.316 17.014 1.00 91.62 108 LEU A CA 1
ATOM 849 C C . LEU A 1 108 ? 12.919 -23.587 18.174 1.00 91.62 108 LEU A C 1
ATOM 851 O O . LEU A 1 108 ? 12.470 -22.447 18.013 1.00 91.62 108 LEU A O 1
ATOM 855 N N . LEU A 1 109 ? 12.973 -24.210 19.353 1.00 88.56 109 LEU A N 1
ATOM 856 C CA . LEU A 1 109 ? 12.580 -23.566 20.604 1.00 88.56 109 LEU A CA 1
ATOM 857 C C . LEU A 1 109 ? 13.267 -22.207 20.784 1.00 88.56 109 LEU A C 1
ATOM 859 O O . LEU A 1 109 ? 14.410 -22.047 20.336 1.00 88.56 109 LEU A O 1
ATOM 863 N N . PRO A 1 110 ? 12.619 -21.241 21.456 1.00 85.69 110 PRO A N 1
ATOM 864 C CA . PRO A 1 110 ? 13.241 -19.965 21.770 1.00 85.69 110 PRO A CA 1
ATOM 865 C C . PRO A 1 110 ? 14.594 -20.146 22.463 1.00 85.69 110 PRO A C 1
ATOM 867 O O . PRO A 1 110 ? 14.803 -21.074 23.248 1.00 85.69 110 PRO A O 1
ATOM 870 N N . SER A 1 111 ? 15.543 -19.258 22.179 1.00 86.50 111 SER A N 1
ATOM 871 C CA . SER A 1 111 ? 16.832 -19.288 22.865 1.00 86.50 111 SER A CA 1
ATOM 872 C C . SER A 1 111 ? 16.655 -18.981 24.357 1.00 86.50 111 SER A C 1
ATOM 874 O O . SER A 1 111 ? 15.800 -18.194 24.763 1.00 86.50 111 SER A O 1
ATOM 876 N N . CYS A 1 112 ? 17.481 -19.610 25.193 1.00 88.12 112 CYS A N 1
ATOM 877 C CA . CYS A 1 112 ? 17.509 -19.319 26.624 1.00 88.12 112 CYS A CA 1
ATOM 878 C C . CYS A 1 112 ? 17.921 -17.847 26.850 1.00 88.12 112 CYS A C 1
ATOM 880 O O . CYS A 1 112 ? 19.029 -17.456 26.476 1.00 88.12 112 CYS A O 1
ATOM 882 N N . LEU A 1 113 ? 17.082 -17.048 27.513 1.00 86.62 113 LEU A N 1
ATOM 883 C CA . LEU A 1 113 ? 17.323 -15.649 27.886 1.00 86.62 113 LEU A CA 1
ATOM 884 C C . LEU A 1 113 ? 18.561 -15.493 28.773 1.00 86.62 113 LEU A C 1
ATOM 886 O O . LEU A 1 113 ? 19.275 -14.498 28.693 1.00 86.62 113 LEU A O 1
ATOM 890 N N . ARG A 1 114 ? 18.895 -16.510 29.572 1.00 85.88 114 ARG A N 1
ATOM 891 C CA . ARG A 1 114 ? 20.133 -16.532 30.373 1.00 85.88 114 ARG A CA 1
ATOM 892 C C . ARG A 1 114 ? 21.393 -16.751 29.533 1.00 85.88 114 ARG A C 1
ATOM 894 O O . ARG A 1 114 ? 22.497 -16.441 29.974 1.00 85.88 114 ARG A O 1
ATOM 901 N N . CYS A 1 115 ? 21.230 -17.240 28.306 1.00 81.50 115 CYS A N 1
ATOM 902 C CA . CYS A 1 115 ? 22.287 -17.363 27.306 1.00 81.50 115 CYS A CA 1
ATOM 903 C C . CYS A 1 115 ? 22.249 -16.219 26.269 1.00 81.50 115 CYS A C 1
ATOM 905 O O . CYS A 1 115 ? 22.968 -16.291 25.279 1.00 81.50 115 CYS A O 1
ATOM 907 N N . SER A 1 116 ? 21.436 -15.172 26.476 1.00 62.97 116 SER A N 1
ATOM 908 C CA . SER A 1 116 ? 21.061 -14.169 25.457 1.00 62.97 116 SER A CA 1
ATOM 909 C C . SER A 1 116 ? 22.139 -13.177 25.021 1.00 62.97 116 SER A C 1
ATOM 911 O O . SER A 1 116 ? 21.859 -12.340 24.165 1.00 62.97 116 SER A O 1
ATOM 913 N N . SER A 1 117 ? 23.374 -13.249 25.530 1.00 64.94 117 SER A N 1
ATOM 914 C CA . SER A 1 117 ? 24.443 -12.472 24.894 1.00 64.94 117 SER A CA 1
ATOM 915 C C . SER A 1 117 ? 24.559 -12.929 23.428 1.00 64.94 117 SER A C 1
ATOM 917 O O . SER A 1 117 ? 24.665 -14.131 23.194 1.00 64.94 117 SER A O 1
ATOM 919 N N . PRO A 1 118 ? 24.520 -12.030 22.430 1.00 60.34 118 PRO A N 1
ATOM 920 C CA . PRO A 1 118 ? 24.437 -12.404 21.014 1.00 60.34 118 PRO A CA 1
ATOM 921 C C . PRO A 1 118 ? 25.626 -13.253 20.532 1.00 60.34 118 PRO A C 1
ATOM 923 O O . PRO A 1 118 ? 25.464 -14.086 19.643 1.00 60.34 118 PRO A O 1
ATOM 926 N N . SER A 1 119 ? 26.797 -13.122 21.164 1.00 57.59 119 SER A N 1
ATOM 927 C CA . SER A 1 119 ? 27.960 -13.990 20.918 1.00 57.59 119 SER A CA 1
ATOM 928 C C . SER A 1 119 ? 27.826 -15.382 21.551 1.00 57.59 119 SER A C 1
ATOM 930 O O . SER A 1 119 ? 28.441 -16.342 21.100 1.00 57.59 119 SER A O 1
ATOM 932 N N . ILE A 1 120 ? 27.002 -15.506 22.590 1.00 58.06 120 ILE A N 1
ATOM 933 C CA . ILE A 1 120 ? 26.787 -16.718 23.387 1.00 58.06 120 ILE A CA 1
ATOM 934 C C . ILE A 1 120 ? 25.515 -17.467 22.968 1.00 58.06 120 ILE A C 1
ATOM 936 O O . ILE A 1 120 ? 25.462 -18.687 23.102 1.00 58.06 120 ILE A O 1
ATOM 940 N N . ALA A 1 121 ? 24.510 -16.784 22.422 1.00 59.16 121 ALA A N 1
ATOM 941 C CA . ALA A 1 121 ? 23.261 -17.388 21.962 1.00 59.16 121 ALA A CA 1
ATOM 942 C C . ALA A 1 121 ? 23.495 -18.417 20.840 1.00 59.16 121 ALA A C 1
ATOM 944 O O . ALA A 1 121 ? 22.741 -19.380 20.721 1.00 59.16 121 ALA A O 1
ATOM 945 N N . GLN A 1 122 ? 24.590 -18.270 20.084 1.00 63.56 122 GLN A N 1
ATOM 946 C CA . GLN A 1 122 ? 25.065 -19.253 19.102 1.00 63.56 122 GLN A CA 1
ATOM 947 C C . GLN A 1 122 ? 25.593 -20.558 19.725 1.00 63.56 122 GLN A C 1
ATOM 949 O O . GLN A 1 122 ? 25.850 -21.515 19.001 1.00 63.56 122 GLN A O 1
ATOM 954 N N . LEU A 1 123 ? 25.800 -20.592 21.045 1.00 70.94 123 LEU A N 1
ATOM 955 C CA . LEU A 1 123 ? 26.293 -21.744 21.808 1.00 70.94 123 LEU A CA 1
ATOM 956 C C . LEU A 1 123 ? 25.197 -22.392 22.670 1.00 70.94 123 LEU A C 1
ATOM 958 O O . LEU A 1 123 ? 25.494 -23.281 23.462 1.00 70.94 123 LEU A O 1
ATOM 962 N N . CYS A 1 124 ? 23.951 -21.922 22.579 1.00 84.88 124 CYS A N 1
ATOM 963 C CA . CYS A 1 124 ? 22.824 -22.539 23.268 1.00 84.88 124 CYS A CA 1
ATOM 964 C C . CYS A 1 124 ? 22.298 -23.709 22.426 1.00 84.88 124 CYS A C 1
ATOM 966 O O . CYS A 1 124 ? 21.858 -23.499 21.297 1.00 84.88 124 CYS A O 1
ATOM 968 N N . ASP A 1 125 ? 22.315 -24.916 22.988 1.00 86.81 125 ASP A N 1
ATOM 969 C CA . ASP A 1 125 ? 21.784 -26.149 22.383 1.00 86.81 125 ASP A CA 1
ATOM 970 C C . ASP A 1 125 ? 20.248 -26.207 22.372 1.00 86.81 125 ASP A C 1
ATOM 972 O O . ASP A 1 125 ? 19.667 -27.052 21.696 1.00 86.81 125 ASP A O 1
ATOM 976 N N . ARG A 1 126 ? 19.591 -25.286 23.094 1.00 89.25 126 ARG A N 1
ATOM 977 C CA . ARG A 1 126 ? 18.126 -25.143 23.194 1.00 89.25 126 ARG A CA 1
ATOM 978 C C . ARG A 1 126 ? 17.418 -26.390 23.747 1.00 89.25 126 ARG A C 1
ATOM 980 O O . ARG A 1 126 ? 16.210 -26.529 23.560 1.00 89.25 126 ARG A O 1
ATOM 987 N N . SER A 1 127 ? 18.136 -27.263 24.456 1.00 87.94 127 SER A N 1
ATOM 988 C CA . SER A 1 127 ? 17.547 -28.428 25.126 1.00 87.94 127 SER A CA 1
ATOM 989 C C . SER A 1 127 ? 16.565 -28.008 26.228 1.00 87.94 127 SER A C 1
ATOM 991 O O . SER A 1 127 ? 16.661 -26.907 26.783 1.00 87.94 127 SER A O 1
ATOM 993 N N . ARG A 1 128 ? 15.579 -28.872 26.514 1.00 81.69 128 ARG A N 1
ATOM 994 C CA . ARG A 1 128 ? 14.532 -28.698 27.544 1.00 81.69 128 ARG A CA 1
ATOM 995 C C . ARG A 1 128 ? 14.617 -29.835 28.569 1.00 81.69 128 ARG A C 1
ATOM 997 O O . ARG A 1 128 ? 14.821 -30.971 28.148 1.00 81.69 128 ARG A O 1
ATOM 1004 N N . PRO A 1 129 ? 14.456 -29.580 29.889 1.00 84.25 129 PRO A N 1
ATOM 1005 C CA . PRO A 1 129 ? 14.088 -28.318 30.568 1.00 84.25 129 PRO A CA 1
ATOM 1006 C C . PRO A 1 129 ? 15.236 -27.333 30.830 1.00 84.25 129 PRO A C 1
ATOM 1008 O O . PRO A 1 129 ? 14.985 -26.200 31.237 1.00 84.25 129 PRO A O 1
ATOM 1011 N N . HIS A 1 130 ? 16.482 -27.740 30.595 1.00 89.88 130 HIS A N 1
ATOM 1012 C CA . HIS A 1 130 ? 17.655 -26.892 30.771 1.00 89.88 130 HIS A CA 1
ATOM 1013 C C . HIS A 1 130 ? 18.555 -27.028 29.553 1.00 89.88 130 HIS A C 1
ATOM 1015 O O . HIS A 1 130 ? 18.893 -28.150 29.193 1.00 89.88 130 HIS A O 1
ATOM 1021 N N . CYS A 1 131 ? 18.985 -25.901 28.976 1.00 91.25 131 CYS A N 1
ATOM 1022 C CA . CYS A 1 131 ? 20.034 -25.926 27.962 1.00 91.25 131 CYS A CA 1
ATOM 1023 C C . CYS A 1 131 ? 21.342 -26.455 28.580 1.00 91.25 131 CYS A C 1
ATOM 1025 O O . CYS A 1 131 ? 21.598 -26.198 29.763 1.00 91.25 131 CYS A O 1
ATOM 1027 N N . GLY A 1 132 ? 22.203 -27.134 27.820 1.00 87.06 132 GLY A N 1
ATOM 1028 C CA . GLY A 1 132 ? 23.435 -27.749 28.334 1.00 87.06 132 GLY A CA 1
ATOM 1029 C C . GLY A 1 132 ? 24.330 -26.764 29.098 1.00 87.06 132 GLY A C 1
ATOM 1030 O O . GLY A 1 132 ? 24.956 -27.108 30.101 1.00 87.06 132 GLY A O 1
ATOM 1031 N N . ARG A 1 133 ? 24.310 -25.484 28.705 1.00 88.25 133 ARG A N 1
ATOM 1032 C CA . ARG A 1 133 ? 25.030 -24.402 29.393 1.00 88.25 133 ARG A CA 1
ATOM 1033 C C . ARG A 1 133 ? 24.412 -24.012 30.738 1.00 88.25 133 ARG A C 1
ATOM 1035 O O . ARG A 1 133 ? 25.149 -23.742 31.684 1.00 88.25 133 ARG A O 1
ATOM 1042 N N . CYS A 1 134 ? 23.087 -23.934 30.824 1.00 91.62 134 CYS A N 1
ATOM 1043 C CA . CYS A 1 134 ? 22.381 -23.672 32.079 1.00 91.62 134 CYS A CA 1
ATOM 1044 C C . CYS A 1 134 ? 22.504 -24.868 33.028 1.00 91.62 134 CYS A C 1
ATOM 1046 O O . CYS A 1 134 ? 22.794 -24.667 34.206 1.00 91.62 134 CYS A O 1
ATOM 1048 N N . ALA A 1 135 ? 22.395 -26.090 32.495 1.00 91.31 135 ALA A N 1
ATOM 1049 C CA . ALA A 1 135 ? 22.601 -27.330 33.236 1.00 91.31 135 ALA A CA 1
ATOM 1050 C C . ALA A 1 135 ? 24.011 -27.393 33.845 1.00 91.31 135 ALA A C 1
ATOM 1052 O O . ALA A 1 135 ? 24.146 -27.572 35.052 1.00 91.31 135 ALA A O 1
ATOM 1053 N N . GLY A 1 136 ? 25.058 -27.125 33.054 1.00 90.25 136 GLY A N 1
ATOM 1054 C CA . GLY A 1 136 ? 26.442 -27.116 33.544 1.00 90.25 136 GLY A CA 1
ATOM 1055 C C . GLY A 1 136 ? 26.739 -26.047 34.604 1.00 90.25 136 GLY A C 1
ATOM 1056 O O . GLY A 1 136 ? 27.696 -26.182 35.360 1.00 90.25 136 GLY A O 1
ATOM 1057 N N . LYS A 1 137 ? 25.921 -24.991 34.689 1.00 90.38 137 LYS A N 1
ATOM 1058 C CA . LYS A 1 137 ? 26.031 -23.947 35.722 1.00 90.38 137 LYS A CA 1
ATOM 1059 C C . LYS A 1 137 ? 25.073 -24.142 36.896 1.00 90.38 137 LYS A C 1
ATOM 1061 O O . LYS A 1 137 ? 25.103 -23.330 37.815 1.00 90.38 137 LYS A O 1
ATOM 1066 N N . ASN A 1 138 ? 24.223 -25.167 36.854 1.00 91.50 138 ASN A N 1
ATOM 1067 C CA . ASN A 1 138 ? 23.128 -25.371 37.798 1.00 91.50 138 ASN A CA 1
ATOM 1068 C C . ASN A 1 138 ? 22.220 -24.128 37.950 1.00 91.50 138 ASN A C 1
ATOM 1070 O O . ASN A 1 138 ? 21.824 -23.753 39.051 1.00 91.50 138 ASN A O 1
ATOM 1074 N N . ILE A 1 139 ? 21.928 -23.446 36.834 1.00 89.56 139 ILE A N 1
ATOM 1075 C CA . ILE A 1 139 ? 21.046 -22.268 36.790 1.00 89.56 139 ILE A CA 1
ATOM 1076 C C . ILE A 1 139 ? 19.767 -22.654 36.034 1.00 89.56 139 ILE A C 1
ATOM 1078 O O . ILE A 1 139 ? 19.864 -23.276 34.971 1.00 89.56 139 ILE A O 1
ATOM 1082 N N . PRO A 1 140 ? 18.566 -22.272 36.511 1.00 87.69 140 PRO A N 1
ATOM 1083 C CA . PRO A 1 140 ? 17.330 -22.503 35.769 1.00 87.69 140 PRO A CA 1
ATOM 1084 C C . PRO A 1 140 ? 17.377 -21.794 34.407 1.00 87.69 140 PRO A C 1
ATOM 1086 O O . PRO A 1 140 ? 17.798 -20.639 34.306 1.00 87.69 140 PRO A O 1
ATOM 1089 N N . CYS A 1 141 ? 16.968 -22.488 33.341 1.00 90.00 141 CYS A N 1
ATOM 1090 C CA . CYS A 1 141 ? 16.891 -21.867 32.022 1.00 90.00 141 CYS A CA 1
ATOM 1091 C C . CYS A 1 141 ? 15.546 -21.152 31.881 1.00 90.00 141 CYS A C 1
ATOM 1093 O O . CYS A 1 141 ? 14.495 -21.714 32.179 1.00 90.00 141 CYS A O 1
ATOM 1095 N N . GLU A 1 142 ? 15.597 -19.908 31.420 1.00 88.44 142 GLU A N 1
ATOM 1096 C CA . GLU A 1 142 ? 14.427 -19.110 31.062 1.00 88.44 142 GLU A CA 1
ATOM 1097 C C . GLU A 1 142 ? 14.405 -19.011 29.541 1.00 88.44 142 GLU A C 1
ATOM 1099 O O . GLU A 1 142 ? 15.354 -18.492 28.959 1.00 88.44 142 GLU A O 1
ATOM 1104 N N . TYR A 1 143 ? 13.374 -19.535 28.886 1.00 84.81 143 TYR A N 1
ATOM 1105 C CA . TYR A 1 143 ? 13.246 -19.476 27.428 1.00 84.81 143 TYR A CA 1
ATOM 1106 C C . TYR A 1 143 ? 12.664 -18.128 26.999 1.00 84.81 143 TYR A C 1
ATOM 1108 O O . TYR A 1 143 ? 11.842 -17.550 27.710 1.00 84.81 143 TYR A O 1
ATOM 1116 N N . GLY A 1 144 ? 13.104 -17.619 25.846 1.00 84.44 144 GLY A N 1
ATOM 1117 C CA . GLY A 1 144 ? 12.460 -16.475 25.200 1.00 84.44 144 GLY A CA 1
ATOM 1118 C C . GLY A 1 144 ? 11.040 -16.796 24.725 1.00 84.44 144 GLY A C 1
ATOM 1119 O O . GLY A 1 144 ? 10.554 -17.915 24.881 1.00 84.44 144 GLY A O 1
ATOM 1120 N N . THR A 1 145 ? 10.380 -15.814 24.118 1.00 79.88 145 THR A N 1
ATOM 1121 C CA . THR A 1 145 ? 9.026 -15.973 23.562 1.00 79.88 145 THR A CA 1
ATOM 1122 C C . THR A 1 145 ? 9.031 -16.461 22.117 1.00 79.88 145 THR A C 1
ATOM 1124 O O . THR A 1 145 ? 8.087 -17.114 21.688 1.00 79.88 145 THR A O 1
ATOM 1127 N N . ASP A 1 146 ? 10.103 -16.187 21.371 1.00 80.38 146 ASP A N 1
ATOM 1128 C CA . ASP A 1 146 ? 10.054 -16.263 19.914 1.00 80.38 146 ASP A CA 1
ATOM 1129 C C . ASP A 1 146 ? 10.681 -17.557 19.389 1.00 80.38 146 ASP A C 1
ATOM 1131 O O . ASP A 1 146 ? 11.878 -17.824 19.561 1.00 80.38 146 ASP A O 1
ATOM 1135 N N . TRP A 1 147 ? 9.871 -18.358 18.698 1.00 84.81 147 TRP A N 1
ATOM 1136 C CA . TRP A 1 147 ? 10.354 -19.479 17.898 1.00 84.81 147 TRP A CA 1
ATOM 1137 C C . TRP A 1 147 ? 11.308 -18.983 16.812 1.00 84.81 147 TRP A C 1
ATOM 1139 O O . TRP A 1 147 ? 11.070 -17.962 16.169 1.00 84.81 147 TRP A O 1
ATOM 1149 N N . SER A 1 148 ? 12.392 -19.720 16.567 1.00 86.56 148 SER A N 1
ATOM 1150 C CA . SER A 1 148 ? 13.303 -19.400 15.463 1.00 86.56 148 SER A CA 1
ATOM 1151 C C . SER A 1 148 ? 13.085 -20.360 14.303 1.00 86.56 148 SER A C 1
ATOM 1153 O O . SER A 1 148 ? 13.152 -21.574 14.494 1.00 86.56 148 SER A O 1
ATOM 1155 N N . LEU A 1 149 ? 12.904 -19.824 13.095 1.00 88.94 149 LEU A N 1
ATOM 1156 C CA . LEU A 1 149 ? 12.976 -20.618 11.872 1.00 88.94 149 LEU A CA 1
ATOM 1157 C C . LEU A 1 149 ? 14.390 -21.203 11.735 1.00 88.94 149 LEU A C 1
ATOM 1159 O O . LEU A 1 149 ? 15.383 -20.469 11.803 1.00 88.94 149 LEU A O 1
ATOM 1163 N N . MET A 1 150 ? 14.493 -22.519 11.565 1.00 90.50 150 MET A N 1
ATOM 1164 C CA . MET A 1 150 ? 15.776 -23.182 11.364 1.00 90.50 150 MET A CA 1
ATOM 1165 C C . MET A 1 150 ? 16.282 -22.886 9.950 1.00 90.50 150 MET A C 1
ATOM 1167 O O . MET A 1 150 ? 15.646 -23.241 8.962 1.00 90.50 150 MET A O 1
ATOM 1171 N N . LYS A 1 151 ? 17.449 -22.247 9.846 1.00 86.56 151 LYS A N 1
ATOM 1172 C CA . LYS A 1 151 ? 18.135 -22.048 8.564 1.00 86.56 151 LYS A CA 1
ATOM 1173 C C . LYS A 1 151 ? 19.003 -23.269 8.269 1.00 86.56 151 LYS A C 1
ATOM 1175 O O . LYS A 1 151 ? 19.920 -23.555 9.037 1.00 86.56 151 LYS A O 1
ATOM 1180 N N . LEU A 1 152 ? 18.723 -23.962 7.167 1.00 81.38 152 LEU A N 1
ATOM 1181 C CA . LEU A 1 152 ? 19.547 -25.078 6.687 1.00 81.38 152 LEU A CA 1
ATOM 1182 C C . LEU A 1 152 ? 20.902 -24.542 6.215 1.00 81.38 152 LEU A C 1
ATOM 1184 O O . LEU A 1 152 ? 20.952 -23.470 5.605 1.00 81.38 152 LEU A O 1
ATOM 1188 N N . ARG A 1 153 ? 22.005 -25.255 6.461 1.00 79.81 153 ARG A N 1
ATOM 1189 C CA . ARG A 1 153 ? 23.332 -24.811 5.999 1.00 79.81 153 ARG A CA 1
ATOM 1190 C C . ARG A 1 153 ? 23.394 -24.777 4.475 1.00 79.81 153 ARG A C 1
ATOM 1192 O O . ARG A 1 153 ? 23.989 -23.852 3.931 1.00 79.81 153 ARG A O 1
ATOM 1199 N N . SER A 1 154 ? 22.726 -25.713 3.804 1.00 73.88 154 SER A N 1
ATOM 1200 C CA . SER A 1 154 ? 22.574 -25.742 2.342 1.00 73.88 154 SER A CA 1
ATOM 1201 C C . SER A 1 154 ? 21.881 -24.499 1.769 1.00 73.88 154 SER A C 1
ATOM 1203 O O . SER A 1 154 ? 22.153 -24.118 0.633 1.00 73.88 154 SER A O 1
ATOM 1205 N N . SER A 1 155 ? 21.039 -23.823 2.559 1.00 67.25 155 SER A N 1
ATOM 1206 C CA . SER A 1 155 ? 20.364 -22.581 2.155 1.00 67.25 155 SER A CA 1
ATOM 1207 C C . SER A 1 155 ? 21.226 -21.327 2.315 1.00 67.25 155 SER A C 1
ATOM 1209 O O . SER A 1 155 ? 20.862 -20.259 1.820 1.00 67.25 155 SER A O 1
ATOM 1211 N N . LEU A 1 156 ? 22.369 -21.421 3.006 1.00 67.81 156 LEU A N 1
ATOM 1212 C CA . LEU A 1 156 ? 23.273 -20.286 3.122 1.00 67.81 156 LEU A CA 1
ATOM 1213 C C . LEU A 1 156 ? 24.010 -20.107 1.792 1.00 67.81 156 LEU A C 1
ATOM 1215 O O . LEU A 1 156 ? 24.608 -21.065 1.299 1.00 67.81 156 LEU A O 1
ATOM 1219 N N . PRO A 1 157 ? 24.024 -18.891 1.216 1.00 61.59 157 PRO A N 1
ATOM 1220 C CA . PRO A 1 157 ? 24.792 -18.633 0.011 1.00 61.59 157 PRO A CA 1
ATOM 1221 C C . PRO A 1 157 ? 26.244 -19.014 0.289 1.00 61.59 157 PRO A C 1
ATOM 1223 O O . PRO A 1 157 ? 26.875 -18.471 1.203 1.00 61.59 157 PRO A O 1
ATOM 1226 N N . ILE A 1 158 ? 26.759 -19.984 -0.473 1.00 58.81 158 ILE A N 1
ATOM 1227 C CA . ILE A 1 158 ? 28.154 -20.409 -0.404 1.00 58.81 158 ILE A CA 1
ATOM 1228 C C . ILE A 1 158 ? 28.982 -19.161 -0.697 1.00 58.81 158 ILE A C 1
ATOM 1230 O O . ILE A 1 158 ? 29.127 -18.753 -1.851 1.00 58.81 158 ILE A O 1
ATOM 1234 N N . LYS A 1 159 ? 29.509 -18.516 0.351 1.00 57.19 159 LYS A N 1
ATOM 1235 C CA . LYS A 1 159 ? 30.507 -17.461 0.197 1.00 57.19 159 LYS A CA 1
ATOM 1236 C C . LYS A 1 159 ? 31.680 -18.126 -0.504 1.00 57.19 159 LYS A C 1
ATOM 1238 O O . LYS A 1 159 ? 32.432 -18.855 0.139 1.00 57.19 159 LYS A O 1
ATOM 1243 N N . LYS A 1 160 ? 31.795 -17.930 -1.825 1.00 51.97 160 LYS A N 1
ATOM 1244 C CA . LYS A 1 160 ? 32.949 -18.363 -2.614 1.00 51.97 160 LYS A CA 1
ATOM 1245 C C . LYS A 1 160 ? 34.170 -17.820 -1.890 1.00 51.97 160 LYS A C 1
ATOM 1247 O O . LYS A 1 160 ? 34.406 -16.613 -1.884 1.00 51.97 160 LYS A O 1
ATOM 1252 N N . LYS A 1 161 ? 34.881 -18.704 -1.189 1.00 43.81 161 LYS A N 1
ATOM 1253 C CA . LYS A 1 161 ? 36.105 -18.369 -0.474 1.00 43.81 161 LYS A CA 1
ATOM 1254 C C . LYS A 1 161 ? 37.055 -17.893 -1.565 1.00 43.81 161 LYS A C 1
ATOM 1256 O O . LYS A 1 161 ? 37.489 -18.687 -2.394 1.00 43.81 161 LYS A O 1
ATOM 1261 N N . LYS A 1 162 ? 37.257 -16.578 -1.644 1.00 45.19 162 LYS A N 1
ATOM 1262 C CA . LYS A 1 162 ? 38.197 -15.951 -2.564 1.00 45.19 162 LYS A CA 1
ATOM 1263 C C . LYS A 1 162 ? 39.575 -16.373 -2.072 1.00 45.19 162 LYS A C 1
ATOM 1265 O O . LYS A 1 162 ? 40.153 -15.734 -1.200 1.00 45.19 162 LYS A O 1
ATOM 1270 N N . THR A 1 163 ? 40.035 -17.531 -2.532 1.00 45.06 163 THR A N 1
ATOM 1271 C CA . THR A 1 163 ? 41.411 -17.966 -2.345 1.00 45.06 163 THR A CA 1
ATOM 1272 C C . THR A 1 163 ? 42.254 -16.993 -3.157 1.00 45.06 163 THR A C 1
ATOM 1274 O O . THR A 1 163 ? 42.419 -17.157 -4.362 1.00 45.06 163 THR A O 1
ATOM 1277 N N . GLU A 1 164 ? 42.705 -15.912 -2.521 1.00 42.28 164 GLU A N 1
ATOM 1278 C CA . GLU A 1 164 ? 43.777 -15.076 -3.049 1.00 42.28 164 GLU A CA 1
ATOM 1279 C C . GLU A 1 164 ? 45.037 -15.941 -3.130 1.00 42.28 164 GLU A C 1
ATOM 1281 O O . GLU A 1 164 ? 45.824 -16.030 -2.188 1.00 42.28 164 GLU A O 1
ATOM 1286 N N . MET A 1 165 ? 45.234 -16.610 -4.267 1.00 39.22 165 MET A N 1
ATOM 1287 C CA . MET A 1 165 ? 46.572 -17.010 -4.676 1.00 39.22 165 MET A CA 1
ATOM 1288 C C . MET A 1 165 ? 47.320 -15.723 -5.020 1.00 39.22 165 MET A C 1
ATOM 1290 O O . MET A 1 165 ? 47.149 -15.157 -6.098 1.00 39.22 165 MET A O 1
ATOM 1294 N N . LYS A 1 166 ? 48.126 -15.232 -4.073 1.00 37.44 166 LYS A N 1
ATOM 1295 C CA . LYS A 1 166 ? 49.176 -14.254 -4.367 1.00 37.44 166 LYS A CA 1
ATOM 1296 C C . LYS A 1 166 ? 50.101 -14.866 -5.428 1.00 37.44 166 LYS A C 1
ATOM 1298 O O . LYS A 1 166 ? 50.644 -15.942 -5.175 1.00 37.44 166 LYS A O 1
ATOM 1303 N N . PRO A 1 167 ? 50.313 -14.224 -6.587 1.00 38.50 167 PRO A N 1
ATOM 1304 C CA . PRO A 1 167 ? 51.322 -14.683 -7.524 1.00 38.50 167 PRO A CA 1
ATOM 1305 C C . PRO A 1 167 ? 52.707 -14.430 -6.919 1.00 38.50 167 PRO A C 1
ATOM 1307 O O . PRO A 1 167 ? 53.108 -13.285 -6.695 1.00 38.50 167 PRO A O 1
ATOM 1310 N N . SER A 1 168 ? 53.431 -15.511 -6.635 1.00 34.97 168 SER A N 1
ATOM 1311 C CA . SER A 1 168 ? 54.861 -15.468 -6.346 1.00 34.97 168 SER A CA 1
ATOM 1312 C C . SER A 1 168 ? 55.585 -14.860 -7.544 1.00 34.97 168 SER A C 1
ATOM 1314 O O . SER A 1 168 ? 55.523 -15.387 -8.655 1.00 34.97 168 SER A O 1
ATOM 1316 N N . LYS A 1 169 ? 56.266 -13.735 -7.314 1.00 35.81 169 LYS A N 1
ATOM 1317 C CA . LYS A 1 169 ? 57.219 -13.159 -8.260 1.00 35.81 169 LYS A CA 1
ATOM 1318 C C . LYS A 1 169 ? 58.347 -14.168 -8.478 1.00 35.81 169 LYS A C 1
ATOM 1320 O O . LYS A 1 169 ? 59.184 -14.358 -7.602 1.00 35.81 169 LYS A O 1
ATOM 1325 N N . LEU A 1 170 ? 58.361 -14.791 -9.652 1.00 35.50 170 LEU A N 1
ATOM 1326 C CA . LEU A 1 170 ? 59.562 -15.387 -10.220 1.00 35.50 170 LEU A CA 1
ATOM 1327 C C . LEU A 1 170 ? 60.468 -14.216 -10.633 1.00 35.50 170 LEU A C 1
ATOM 1329 O O . LEU A 1 170 ? 60.198 -13.546 -11.628 1.00 35.50 170 LEU A O 1
ATOM 1333 N N . GLN A 1 171 ? 61.494 -13.917 -9.837 1.00 38.38 171 GLN A N 1
ATOM 1334 C CA . GLN A 1 171 ? 62.624 -13.115 -10.296 1.00 38.38 171 GLN A CA 1
ATOM 1335 C C . GLN A 1 171 ? 63.725 -14.060 -10.759 1.00 38.38 171 GLN A C 1
ATOM 1337 O O . GLN A 1 171 ? 64.094 -15.010 -10.072 1.00 38.38 171 GLN A O 1
ATOM 1342 N N . GLN A 1 172 ? 64.158 -13.799 -11.986 1.00 35.28 172 GLN A N 1
ATOM 1343 C CA . GLN A 1 172 ? 65.195 -14.509 -12.704 1.00 35.28 172 GLN A CA 1
ATOM 1344 C C . GLN A 1 172 ? 66.542 -14.366 -11.998 1.00 35.28 172 GLN A C 1
ATOM 1346 O O . GLN A 1 172 ? 66.910 -13.303 -11.504 1.00 35.28 172 GLN A O 1
ATOM 1351 N N . VAL A 1 173 ? 67.253 -15.484 -11.998 1.00 34.88 173 VAL A N 1
ATOM 1352 C CA . VAL A 1 173 ? 68.652 -15.635 -11.626 1.00 34.88 173 VAL A CA 1
ATOM 1353 C C . VAL A 1 173 ? 69.519 -14.910 -12.656 1.00 34.88 173 VAL A C 1
ATOM 1355 O O . VAL A 1 173 ? 69.500 -15.269 -13.831 1.00 34.88 173 VAL A O 1
ATOM 1358 N N . THR A 1 174 ? 70.321 -13.951 -12.200 1.00 32.47 174 THR A N 1
ATOM 1359 C CA . THR A 1 174 ? 71.574 -13.552 -12.852 1.00 32.47 174 THR A CA 1
ATOM 1360 C C . THR A 1 174 ? 72.662 -13.434 -11.790 1.00 32.47 174 THR A C 1
ATOM 1362 O O . THR A 1 174 ? 72.490 -12.772 -10.770 1.00 32.47 174 THR A O 1
ATOM 1365 N N . THR A 1 175 ? 73.738 -14.165 -12.045 1.00 35.69 175 THR A N 1
ATOM 1366 C CA . THR A 1 175 ? 74.956 -14.414 -11.266 1.00 35.69 175 THR A CA 1
ATOM 1367 C C . THR A 1 175 ? 76.006 -13.311 -11.413 1.00 35.69 175 THR A C 1
ATOM 1369 O O . THR A 1 175 ? 76.247 -12.927 -12.553 1.00 35.69 175 THR A O 1
ATOM 1372 N N . SER A 1 176 ? 76.653 -12.927 -10.298 1.00 34.41 176 SER A N 1
ATOM 1373 C CA . SER A 1 176 ? 77.959 -12.221 -10.118 1.00 34.41 176 SER A CA 1
ATOM 1374 C C . SER A 1 176 ? 77.849 -11.372 -8.831 1.00 34.41 176 SER A C 1
ATOM 1376 O O . SER A 1 176 ? 76.823 -10.724 -8.666 1.00 34.41 176 SER A O 1
ATOM 1378 N N . ASP A 1 177 ? 78.749 -11.267 -7.854 1.00 34.09 177 ASP A N 1
ATOM 1379 C CA . ASP A 1 177 ? 80.163 -11.609 -7.684 1.00 34.09 177 ASP A CA 1
ATOM 1380 C C . ASP A 1 177 ? 80.506 -11.657 -6.169 1.00 34.09 177 ASP A C 1
ATOM 1382 O O . ASP A 1 177 ? 79.675 -11.357 -5.311 1.00 34.09 177 ASP A O 1
ATOM 1386 N N . LEU A 1 178 ? 81.741 -12.072 -5.882 1.00 42.66 178 LEU A N 1
ATOM 1387 C CA . LEU A 1 178 ? 82.382 -12.433 -4.609 1.00 42.66 178 LEU A CA 1
ATOM 1388 C C . LEU A 1 178 ? 82.782 -11.251 -3.691 1.00 42.66 178 LEU A C 1
ATOM 1390 O O . LEU A 1 178 ? 83.193 -10.209 -4.192 1.00 42.66 178 LEU A O 1
ATOM 1394 N N . HIS A 1 179 ? 82.742 -11.474 -2.364 1.00 36.53 179 HIS A N 1
ATOM 1395 C CA . HIS A 1 179 ? 83.794 -11.253 -1.325 1.00 36.53 179 HIS A CA 1
ATOM 1396 C C . HIS A 1 179 ? 83.150 -11.425 0.083 1.00 36.53 179 HIS A C 1
ATOM 1398 O O . HIS A 1 179 ? 82.082 -10.871 0.328 1.00 36.53 179 HIS A O 1
ATOM 1404 N N . GLU A 1 180 ? 83.563 -12.386 0.932 1.00 38.19 180 GLU A N 1
ATOM 1405 C CA . GLU A 1 180 ? 84.619 -12.295 1.986 1.00 38.19 180 GLU A CA 1
ATOM 1406 C C . GLU A 1 180 ? 84.405 -11.119 2.971 1.00 38.19 180 GLU A C 1
ATOM 1408 O O . GLU A 1 180 ? 84.186 -10.002 2.530 1.00 38.19 180 GLU A O 1
ATOM 1413 N N . GLU A 1 181 ? 84.491 -11.200 4.306 1.00 36.47 181 GLU A N 1
ATOM 1414 C CA . GLU A 1 181 ? 84.881 -12.225 5.288 1.00 36.47 181 GLU A CA 1
ATOM 1415 C C . GLU A 1 181 ? 84.619 -11.647 6.724 1.00 36.47 181 GLU A C 1
ATOM 1417 O O . GLU A 1 181 ? 84.474 -10.434 6.869 1.00 36.47 181 GLU A O 1
ATOM 1422 N N . ASN A 1 182 ? 84.659 -12.493 7.773 1.00 32.75 182 ASN A N 1
ATOM 1423 C CA . ASN A 1 182 ? 84.946 -12.202 9.210 1.00 32.75 182 ASN A CA 1
ATOM 1424 C C . ASN A 1 182 ? 83.830 -11.854 10.252 1.00 32.75 182 ASN A C 1
ATOM 1426 O O . ASN A 1 182 ? 83.480 -10.703 10.482 1.00 32.75 182 ASN A O 1
ATOM 1430 N N . SER A 1 183 ? 83.342 -12.910 10.939 1.00 33.19 183 SER A N 1
ATOM 1431 C CA . SER A 1 183 ? 83.284 -13.225 12.406 1.00 33.19 183 SER A CA 1
ATOM 1432 C C . SER A 1 183 ? 83.604 -12.164 13.508 1.00 33.19 183 SER A C 1
ATOM 1434 O O . SER A 1 183 ? 84.423 -11.291 13.249 1.00 33.19 183 SER A O 1
ATOM 1436 N N . PRO A 1 184 ? 83.290 -12.386 14.825 1.00 51.75 184 PRO A N 1
ATOM 1437 C CA . PRO A 1 184 ? 82.132 -13.017 15.502 1.00 51.75 184 PRO A CA 1
ATOM 1438 C C . PRO A 1 184 ? 81.699 -12.236 16.818 1.00 51.75 184 PRO A C 1
ATOM 1440 O O . PRO A 1 184 ? 81.698 -11.010 16.760 1.00 51.75 184 PRO A O 1
ATOM 1443 N N . PRO A 1 185 ? 81.237 -12.823 17.966 1.00 56.91 185 PRO A N 1
ATOM 1444 C CA . PRO A 1 185 ? 80.023 -12.376 18.689 1.00 56.91 185 PRO A CA 1
ATOM 1445 C C . PRO A 1 185 ? 80.266 -11.704 20.067 1.00 56.91 185 PRO A C 1
ATOM 1447 O O . PRO A 1 185 ? 81.300 -11.942 20.676 1.00 56.91 185 PRO A O 1
ATOM 1450 N N . ILE A 1 186 ? 79.291 -10.968 20.633 1.00 34.41 186 ILE A N 1
ATOM 1451 C CA . ILE A 1 186 ? 79.240 -10.618 22.077 1.00 34.41 186 ILE A CA 1
ATOM 1452 C C . ILE A 1 186 ? 77.789 -10.440 22.583 1.00 34.41 186 ILE A C 1
ATOM 1454 O O . ILE A 1 186 ? 76.901 -9.995 21.858 1.00 34.41 186 ILE A O 1
ATOM 1458 N N . LEU A 1 187 ? 77.633 -10.844 23.849 1.00 38.78 187 LEU A N 1
ATOM 1459 C CA . LEU A 1 187 ? 76.511 -10.867 24.795 1.00 38.78 187 LEU A CA 1
ATOM 1460 C C . LEU A 1 187 ? 75.730 -9.553 25.033 1.00 38.78 187 LEU A C 1
ATOM 1462 O O . LEU A 1 187 ? 76.284 -8.468 24.922 1.00 38.78 187 LEU A O 1
ATOM 1466 N N . GLU A 1 188 ? 74.482 -9.763 25.492 1.00 38.94 188 GLU A N 1
ATOM 1467 C CA . GLU A 1 188 ? 73.682 -9.063 26.530 1.00 38.94 188 GLU A CA 1
ATOM 1468 C C . GLU A 1 188 ? 73.727 -7.528 26.641 1.00 38.94 188 GLU A C 1
ATOM 1470 O O . GLU A 1 188 ? 74.785 -6.931 26.776 1.00 38.94 188 GLU A O 1
ATOM 1475 N N . THR A 1 189 ? 72.553 -6.886 26.750 1.00 34.31 189 THR A N 1
ATOM 1476 C CA . THR A 1 189 ? 72.083 -6.187 27.975 1.00 34.31 189 THR A CA 1
ATOM 1477 C C . THR A 1 189 ? 70.663 -5.641 27.751 1.00 34.31 189 THR A C 1
ATOM 1479 O O . THR A 1 189 ? 70.320 -5.149 26.677 1.00 34.31 189 THR A O 1
ATOM 1482 N N . GLU A 1 190 ? 69.838 -5.764 28.789 1.00 42.59 190 GLU A N 1
ATOM 1483 C CA . GLU A 1 190 ? 68.513 -5.169 28.970 1.00 42.59 190 GLU A CA 1
ATOM 1484 C C . GLU A 1 190 ? 68.486 -3.648 28.726 1.00 42.59 190 GLU A C 1
ATOM 1486 O O . GLU A 1 190 ? 69.411 -2.944 29.117 1.00 42.59 190 GLU A O 1
ATOM 1491 N N . LEU A 1 191 ? 67.368 -3.109 28.224 1.00 39.12 191 LEU A N 1
ATOM 1492 C CA . LEU A 1 191 ? 66.843 -1.858 28.778 1.00 39.12 191 LEU A CA 1
ATOM 1493 C C . LEU A 1 191 ? 65.343 -1.704 28.507 1.00 39.12 191 LEU A C 1
ATOM 1495 O O . LEU A 1 191 ? 64.872 -1.655 27.372 1.00 39.12 191 LEU A O 1
ATOM 1499 N N . VAL A 1 192 ? 64.613 -1.600 29.610 1.00 41.31 192 VAL A N 1
ATOM 1500 C CA . VAL A 1 192 ? 63.226 -1.158 29.723 1.00 41.31 192 VAL A CA 1
ATOM 1501 C C . VAL A 1 192 ? 63.095 0.270 29.188 1.00 41.31 192 VAL A C 1
ATOM 1503 O O . VAL A 1 192 ? 63.897 1.141 29.520 1.00 41.31 192 VAL A O 1
ATOM 1506 N N . THR A 1 193 ? 62.056 0.550 28.402 1.00 34.19 193 THR A N 1
ATOM 1507 C CA . THR A 1 193 ? 61.571 1.926 28.221 1.00 34.19 193 THR A CA 1
ATOM 1508 C C . THR A 1 193 ? 60.058 1.930 28.035 1.00 34.19 193 THR A C 1
ATOM 1510 O O . THR A 1 193 ? 59.525 1.682 26.957 1.00 34.19 193 THR A O 1
ATOM 1513 N N . GLU A 1 194 ? 59.361 2.214 29.133 1.00 37.66 194 GLU A N 1
ATOM 1514 C CA . GLU A 1 194 ? 57.997 2.727 29.125 1.00 37.66 194 GLU A CA 1
ATOM 1515 C C . GLU A 1 194 ? 58.004 4.149 28.556 1.00 37.66 194 GLU A C 1
ATOM 1517 O O . GLU A 1 194 ? 58.777 4.992 29.006 1.00 37.66 194 GLU A O 1
ATOM 1522 N N . THR A 1 195 ? 57.109 4.456 27.617 1.00 33.22 195 THR A N 1
ATOM 1523 C CA . THR A 1 195 ? 56.669 5.839 27.387 1.00 33.22 195 THR A CA 1
ATOM 1524 C C . THR A 1 195 ? 55.194 5.895 26.984 1.00 33.22 195 THR A C 1
ATOM 1526 O O . THR A 1 195 ? 54.804 5.595 25.863 1.00 33.22 195 THR A O 1
ATOM 1529 N N . VAL A 1 196 ? 54.383 6.272 27.976 1.00 33.78 196 VAL A N 1
ATOM 1530 C CA . VAL A 1 196 ? 53.355 7.326 27.942 1.00 33.78 196 VAL A CA 1
ATOM 1531 C C . VAL A 1 196 ? 52.429 7.367 26.713 1.00 33.78 196 VAL A C 1
ATOM 1533 O O . VAL A 1 196 ? 52.726 8.006 25.708 1.00 33.78 196 VAL A O 1
ATOM 1536 N N . ILE A 1 197 ? 51.217 6.821 26.873 1.00 36.53 197 ILE A N 1
ATOM 1537 C CA . ILE A 1 197 ? 50.037 7.213 26.086 1.00 36.53 197 ILE A CA 1
ATOM 1538 C C . ILE A 1 197 ? 49.207 8.181 26.936 1.00 36.53 197 ILE A C 1
ATOM 1540 O O . ILE A 1 197 ? 48.788 7.864 28.048 1.00 36.53 197 ILE A O 1
ATOM 1544 N N . THR A 1 198 ? 48.995 9.381 26.407 1.00 33.47 198 THR A N 1
ATOM 1545 C CA . THR A 1 198 ? 48.206 10.466 26.992 1.00 33.47 198 THR A CA 1
ATOM 1546 C C . THR A 1 198 ? 46.700 10.209 26.843 1.00 33.47 198 THR A C 1
ATOM 1548 O O . THR A 1 198 ? 46.170 10.100 25.739 1.00 33.47 198 THR A O 1
ATOM 1551 N N . GLU A 1 199 ? 45.983 10.139 27.969 1.00 34.22 199 GLU A N 1
ATOM 1552 C CA . GLU A 1 199 ? 44.517 10.094 28.013 1.00 34.22 199 GLU A CA 1
ATOM 1553 C C . GLU A 1 199 ? 43.911 11.503 27.890 1.00 34.22 199 GLU A C 1
ATOM 1555 O O . GLU A 1 199 ? 44.045 12.345 28.780 1.00 34.22 199 GLU A O 1
ATOM 1560 N N . ASN A 1 200 ? 43.147 11.737 26.821 1.00 32.25 200 ASN A N 1
ATOM 1561 C CA . ASN A 1 200 ? 42.257 12.889 26.692 1.00 32.25 200 ASN A CA 1
ATOM 1562 C C . ASN A 1 200 ? 40.926 12.613 27.414 1.00 32.25 200 ASN A C 1
ATOM 1564 O O . ASN A 1 200 ? 40.002 12.028 26.849 1.00 32.25 200 ASN A O 1
ATOM 1568 N N . ARG A 1 201 ? 40.804 13.064 28.670 1.00 35.53 201 ARG A N 1
ATOM 1569 C CA . ARG A 1 201 ? 39.526 13.114 29.404 1.00 35.53 201 ARG A CA 1
ATOM 1570 C C . ARG A 1 201 ? 38.828 14.459 29.197 1.00 35.53 201 ARG A C 1
ATOM 1572 O O . ARG A 1 201 ? 39.203 15.473 29.775 1.00 35.53 201 ARG A O 1
ATOM 1579 N N . SER A 1 202 ? 37.747 14.436 28.421 1.00 38.81 202 SER A N 1
ATOM 1580 C CA . SER A 1 202 ? 36.775 15.524 28.293 1.00 38.81 202 SER A CA 1
ATOM 1581 C C . SER A 1 202 ? 36.004 15.749 29.602 1.00 38.81 202 SER A C 1
ATOM 1583 O O . SER A 1 202 ? 35.367 14.837 30.138 1.00 38.81 202 SER A O 1
ATOM 1585 N N . THR A 1 203 ? 36.031 16.984 30.092 1.00 37.09 203 THR A N 1
ATOM 1586 C CA . THR A 1 203 ? 35.355 17.479 31.293 1.00 37.09 203 THR A CA 1
ATOM 1587 C C . THR A 1 203 ? 33.844 17.637 31.068 1.00 37.09 203 THR A C 1
ATOM 1589 O O . THR A 1 203 ? 33.390 18.390 30.211 1.00 37.09 203 THR A O 1
ATOM 1592 N N . LYS A 1 204 ? 33.025 16.935 31.865 1.00 40.88 204 LYS A N 1
ATOM 1593 C CA . LYS A 1 204 ? 31.567 17.141 31.921 1.00 40.88 204 LYS A CA 1
ATOM 1594 C C . LYS A 1 204 ? 31.231 18.259 32.908 1.00 40.88 204 LYS A C 1
ATOM 1596 O O . LYS A 1 204 ? 31.491 18.152 34.105 1.00 40.88 204 LYS A O 1
ATOM 1601 N N . VAL A 1 205 ? 30.610 19.316 32.390 1.00 37.09 205 VAL A N 1
ATOM 1602 C CA . VAL A 1 205 ? 30.083 20.460 33.143 1.00 37.09 205 VAL A CA 1
ATOM 1603 C C . VAL A 1 205 ? 28.907 20.016 34.021 1.00 37.09 205 VAL A C 1
ATOM 1605 O O . VAL A 1 205 ? 27.879 19.536 33.544 1.00 37.09 205 VAL A O 1
ATOM 1608 N N . ARG A 1 206 ? 29.073 20.185 35.333 1.00 38.38 206 ARG A N 1
ATOM 1609 C CA . ARG A 1 206 ? 28.114 19.847 36.391 1.00 38.38 206 ARG A CA 1
ATOM 1610 C C . ARG A 1 206 ? 27.105 20.999 36.539 1.00 38.38 206 ARG A C 1
ATOM 1612 O O . ARG A 1 206 ? 27.466 22.075 37.009 1.00 38.38 206 ARG A O 1
ATOM 1619 N N . LYS A 1 207 ? 25.843 20.802 36.130 1.00 44.56 207 LYS A N 1
ATOM 1620 C CA . LYS A 1 207 ? 24.754 21.778 36.352 1.00 44.56 207 LYS A CA 1
ATOM 1621 C C . LYS A 1 207 ? 24.422 21.866 37.849 1.00 44.56 207 LYS A C 1
ATOM 1623 O O . LYS A 1 207 ? 24.109 20.860 38.481 1.00 44.56 207 LYS A O 1
ATOM 1628 N N . LYS A 1 208 ? 24.507 23.082 38.401 1.00 42.69 208 LYS A N 1
ATOM 1629 C CA . LYS A 1 208 ? 24.143 23.434 39.783 1.00 42.69 208 LYS A CA 1
ATOM 1630 C C . LYS A 1 208 ? 22.639 23.260 40.017 1.00 42.69 208 LYS A C 1
ATOM 1632 O O . LYS A 1 208 ? 21.825 23.785 39.262 1.00 42.69 208 LYS A O 1
ATOM 1637 N N . ALA A 1 209 ? 22.305 22.574 41.108 1.00 36.41 209 ALA A N 1
ATOM 1638 C CA . ALA A 1 209 ? 20.968 22.505 41.679 1.00 36.41 209 ALA A CA 1
ATOM 1639 C C . ALA A 1 209 ? 20.554 23.876 42.243 1.00 36.41 209 ALA A C 1
ATOM 1641 O O . ALA A 1 209 ? 21.312 24.514 42.978 1.00 36.41 209 ALA A O 1
ATOM 1642 N N . ARG A 1 210 ? 19.350 24.329 41.886 1.00 41.53 210 ARG A N 1
ATOM 1643 C CA . ARG A 1 210 ? 18.734 25.564 42.381 1.00 41.53 210 ARG A CA 1
ATOM 1644 C C . ARG A 1 210 ? 17.974 25.224 43.668 1.00 41.53 210 ARG A C 1
ATOM 1646 O O . ARG A 1 210 ? 17.032 24.440 43.629 1.00 41.53 210 ARG A O 1
ATOM 1653 N N . ARG A 1 211 ? 18.423 25.773 44.801 1.00 38.16 211 ARG A N 1
ATOM 1654 C CA . ARG A 1 211 ? 17.708 25.727 46.088 1.00 38.16 211 ARG A CA 1
ATOM 1655 C C . ARG A 1 211 ? 16.413 26.538 45.966 1.00 38.16 211 ARG A C 1
ATOM 1657 O O . ARG A 1 211 ? 16.475 27.699 45.569 1.00 38.16 211 ARG A O 1
ATOM 1664 N N . PHE A 1 212 ? 15.279 25.935 46.311 1.00 36.44 212 PHE A N 1
ATOM 1665 C CA . PHE A 1 212 ? 14.038 26.646 46.615 1.00 36.44 212 PHE A CA 1
ATOM 1666 C C . PHE A 1 212 ? 14.057 27.016 48.102 1.00 36.44 212 PHE A C 1
ATOM 1668 O O . PHE A 1 212 ? 14.268 26.151 48.948 1.00 36.44 212 PHE A O 1
ATOM 1675 N N . SER A 1 213 ? 13.901 28.304 48.399 1.00 36.59 213 SER A N 1
ATOM 1676 C CA . SER A 1 213 ? 13.629 28.819 49.738 1.00 36.59 213 SER A CA 1
ATOM 1677 C C . SER A 1 213 ? 12.119 28.860 49.947 1.00 36.59 213 SER A C 1
ATOM 1679 O O . SER A 1 213 ? 11.413 29.516 49.179 1.00 36.59 213 SER A O 1
ATOM 1681 N N . GLU A 1 214 ? 11.647 28.167 50.974 1.00 39.62 214 GLU A N 1
ATOM 1682 C CA . GLU A 1 214 ? 10.286 28.265 51.490 1.00 39.62 214 GLU A CA 1
ATOM 1683 C C . GLU A 1 214 ? 10.132 29.539 52.328 1.00 39.62 214 GLU A C 1
ATOM 1685 O O . GLU A 1 214 ? 10.915 29.800 53.242 1.00 39.62 214 GLU A O 1
ATOM 1690 N N . SER A 1 215 ? 9.087 30.308 52.045 1.00 45.59 215 SER A N 1
ATOM 1691 C CA . SER A 1 215 ? 8.457 31.209 53.008 1.00 45.59 215 SER A CA 1
ATOM 1692 C C . SER A 1 215 ? 6.935 31.153 52.798 1.00 45.59 215 SER A C 1
ATOM 1694 O O . SER A 1 215 ? 6.480 31.182 51.652 1.00 45.59 215 SER A O 1
ATOM 1696 N N . PRO A 1 216 ? 6.131 31.010 53.869 1.00 55.22 216 PRO A N 1
ATOM 1697 C CA . PRO A 1 216 ? 4.691 30.826 53.751 1.00 55.22 216 PRO A CA 1
ATOM 1698 C C . PRO A 1 216 ? 3.992 32.183 53.619 1.00 55.22 216 PRO A C 1
ATOM 1700 O O . PRO A 1 216 ? 4.074 33.021 54.517 1.00 55.22 216 PRO A O 1
ATOM 1703 N N . SER A 1 217 ? 3.285 32.402 52.511 1.00 48.78 217 SER A N 1
ATOM 1704 C CA . SER A 1 217 ? 2.300 33.480 52.391 1.00 48.78 217 SER A CA 1
ATOM 1705 C C . SER A 1 217 ? 0.889 32.952 52.703 1.00 48.78 217 SER A C 1
ATOM 1707 O O . SER A 1 217 ? 0.586 31.792 52.409 1.00 48.78 217 SER A O 1
ATOM 1709 N N . PRO A 1 218 ? 0.019 33.770 53.323 1.00 61.44 218 PRO A N 1
ATOM 1710 C CA . PRO A 1 218 ? -1.345 33.370 53.657 1.00 61.44 218 PRO A CA 1
ATOM 1711 C C . PRO A 1 218 ? -2.222 33.215 52.399 1.00 61.44 218 PRO A C 1
ATOM 1713 O O . PRO A 1 218 ? -1.951 33.845 51.372 1.00 61.44 218 PRO A O 1
ATOM 1716 N N . PRO A 1 219 ? -3.278 32.381 52.464 1.00 51.09 219 PRO A N 1
ATOM 1717 C CA . PRO A 1 219 ? -4.096 32.036 51.306 1.00 51.09 219 PRO A CA 1
ATOM 1718 C C . PRO A 1 219 ? -4.878 33.252 50.782 1.00 51.09 219 PRO A C 1
ATOM 1720 O O . PRO A 1 219 ? -5.433 34.008 51.582 1.00 51.09 219 PRO A O 1
ATOM 1723 N N . PRO A 1 220 ? -4.974 33.445 49.452 1.00 47.81 220 PRO A N 1
ATOM 1724 C CA . PRO A 1 220 ? -5.788 34.510 48.895 1.00 47.81 220 PRO A CA 1
ATOM 1725 C C . PRO A 1 220 ? -7.274 34.162 49.018 1.00 47.81 220 PRO A C 1
ATOM 1727 O O . PRO A 1 220 ? -7.734 33.102 48.591 1.00 47.81 220 PRO A O 1
ATOM 1730 N N . THR A 1 221 ? -8.030 35.094 49.587 1.00 51.94 221 THR A N 1
ATOM 1731 C CA . THR A 1 221 ? -9.490 35.076 49.653 1.00 51.94 221 THR A CA 1
ATOM 1732 C C . THR A 1 221 ? -10.070 35.131 48.238 1.00 51.94 221 THR A C 1
ATOM 1734 O O . THR A 1 221 ? -9.815 36.074 47.490 1.00 51.94 221 THR A O 1
ATOM 1737 N N . ILE A 1 222 ? -10.846 34.114 47.860 1.00 42.81 222 ILE A N 1
ATOM 1738 C CA . ILE A 1 222 ? -11.516 34.028 46.557 1.00 42.81 222 ILE A CA 1
ATOM 1739 C C . ILE A 1 222 ? -12.761 34.932 46.585 1.00 42.81 222 ILE A C 1
ATOM 1741 O O . ILE A 1 222 ? -13.639 34.703 47.420 1.00 42.81 222 ILE A O 1
ATOM 1745 N N . PRO A 1 223 ? -12.896 35.925 45.686 1.00 45.81 223 PRO A N 1
ATOM 1746 C CA . PRO A 1 223 ? -14.132 36.679 45.562 1.00 45.81 223 PRO A CA 1
ATOM 1747 C C . PRO A 1 223 ? -15.205 35.820 44.882 1.00 45.81 223 PRO A C 1
ATOM 1749 O O . PRO A 1 223 ? -15.101 35.421 43.720 1.00 45.81 223 PRO A O 1
ATOM 1752 N N . THR A 1 224 ? -16.262 35.543 45.636 1.00 49.06 224 THR A N 1
ATOM 1753 C CA . THR A 1 224 ? -17.529 34.966 45.188 1.00 49.06 224 THR A CA 1
ATOM 1754 C C . THR A 1 224 ? -18.257 36.013 44.350 1.00 49.06 224 THR A C 1
ATOM 1756 O O . THR A 1 224 ? -18.976 36.832 44.899 1.00 49.06 224 THR A O 1
ATOM 1759 N N . ASN A 1 225 ? -17.976 36.059 43.044 1.00 50.88 225 ASN A N 1
ATOM 1760 C CA . ASN A 1 225 ? -18.858 36.561 41.977 1.00 50.88 225 ASN A CA 1
ATOM 1761 C C . ASN A 1 225 ? -18.105 36.507 40.639 1.00 50.88 225 ASN A C 1
ATOM 1763 O O . ASN A 1 225 ? -17.600 37.516 40.151 1.00 50.88 225 ASN A O 1
ATOM 1767 N N . SER A 1 226 ? -18.019 35.320 40.030 1.00 38.59 226 SER A N 1
ATOM 1768 C CA . SER A 1 226 ? -17.644 35.211 38.616 1.00 38.59 226 SER A CA 1
ATOM 1769 C C . SER A 1 226 ? -18.876 34.815 37.808 1.00 38.59 226 SER A C 1
ATOM 1771 O O . SER A 1 226 ? -19.405 33.710 37.905 1.00 38.59 226 SER A O 1
ATOM 1773 N N . VAL A 1 227 ? -19.375 35.785 37.050 1.00 43.53 227 VAL A N 1
ATOM 1774 C CA . VAL A 1 227 ? -20.365 35.581 35.998 1.00 43.53 227 VAL A CA 1
ATOM 1775 C C . VAL A 1 227 ? -19.708 34.695 34.940 1.00 43.53 227 VAL A C 1
ATOM 1777 O O . VAL A 1 227 ? -18.678 35.064 34.375 1.00 43.53 227 VAL A O 1
ATOM 1780 N N . TYR A 1 228 ? -20.286 33.518 34.691 1.00 42.12 228 TYR A N 1
ATOM 1781 C CA . TYR A 1 228 ? -19.875 32.609 33.622 1.00 42.12 228 TYR A CA 1
ATOM 1782 C C . TYR A 1 228 ? -20.085 33.283 32.260 1.00 42.12 228 TYR A C 1
ATOM 1784 O O . TYR A 1 228 ? -21.117 33.125 31.608 1.00 42.12 228 TYR A O 1
ATOM 1792 N N . LEU A 1 229 ? -19.088 34.034 31.797 1.00 40.53 229 LEU A N 1
ATOM 1793 C CA . LEU A 1 229 ? -18.973 34.368 30.386 1.00 40.53 229 LEU A CA 1
ATOM 1794 C C . LEU A 1 229 ? -18.704 33.058 29.644 1.00 40.53 229 LEU A C 1
ATOM 1796 O O . LEU A 1 229 ? -17.626 32.476 29.772 1.00 40.53 229 LEU A O 1
ATOM 1800 N N . LYS A 1 230 ? -19.705 32.581 28.889 1.00 43.66 230 LYS A N 1
ATOM 1801 C CA . LYS A 1 230 ? -19.551 31.517 27.888 1.00 43.66 230 LYS A CA 1
ATOM 1802 C C . LYS A 1 230 ? -18.350 31.873 27.019 1.00 43.66 230 LYS A C 1
ATOM 1804 O O . LYS A 1 230 ? -18.430 32.743 26.154 1.00 43.66 230 LYS A O 1
ATOM 1809 N N . ARG A 1 231 ? -17.220 31.223 27.290 1.00 41.00 231 ARG A N 1
ATOM 1810 C CA . ARG A 1 231 ? -15.991 31.369 26.520 1.00 41.00 231 ARG A CA 1
ATOM 1811 C C . ARG A 1 231 ? -16.335 30.924 25.103 1.00 41.00 231 ARG A C 1
ATOM 1813 O O . ARG A 1 231 ? -16.597 29.745 24.889 1.00 41.00 231 ARG A O 1
ATOM 1820 N N . GLN A 1 232 ? -16.415 31.866 24.164 1.00 39.78 232 GLN A N 1
ATOM 1821 C CA . GLN A 1 232 ? -16.561 31.536 22.752 1.00 39.78 232 GLN A CA 1
ATOM 1822 C C . GLN A 1 232 ? -15.357 30.674 22.374 1.00 39.78 232 GLN A C 1
ATOM 1824 O O . GLN A 1 232 ? -14.218 31.147 22.342 1.00 39.78 232 GLN A O 1
ATOM 1829 N N . ILE A 1 233 ? -15.608 29.379 22.196 1.00 42.25 233 ILE A N 1
ATOM 1830 C CA . ILE A 1 233 ? -14.614 28.413 21.752 1.00 42.25 233 ILE A CA 1
ATOM 1831 C C . ILE A 1 233 ? -14.252 28.847 20.335 1.00 42.25 233 ILE A C 1
ATOM 1833 O O . ILE A 1 233 ? -15.072 28.745 19.424 1.00 42.25 233 ILE A O 1
ATOM 1837 N N . ARG A 1 234 ? -13.053 29.412 20.156 1.00 38.25 234 ARG A N 1
ATOM 1838 C CA . ARG A 1 234 ? -12.523 29.656 18.811 1.00 38.25 234 ARG A CA 1
ATOM 1839 C C . ARG A 1 234 ? -12.493 28.304 18.092 1.00 38.25 234 ARG A C 1
ATOM 1841 O O . ARG A 1 234 ? -12.062 27.340 18.729 1.00 38.25 234 ARG A O 1
ATOM 1848 N N . PRO A 1 235 ? -12.933 28.212 16.825 1.00 43.06 235 PRO A N 1
ATOM 1849 C CA . PRO A 1 235 ? -12.854 26.968 16.073 1.00 43.06 235 PRO A CA 1
ATOM 1850 C C . PRO A 1 235 ? -11.401 26.493 16.097 1.00 43.06 235 PRO A C 1
ATOM 1852 O O . PRO A 1 235 ? -10.498 27.174 15.610 1.00 43.06 235 PRO A O 1
ATOM 1855 N N . ILE A 1 236 ? -11.173 25.367 16.771 1.00 47.69 236 ILE A N 1
ATOM 1856 C CA . ILE A 1 236 ? -9.865 24.731 16.840 1.00 47.69 236 ILE A CA 1
ATOM 1857 C C . ILE A 1 236 ? -9.611 24.212 15.430 1.00 47.69 236 ILE A C 1
ATOM 1859 O O . ILE A 1 236 ? -10.287 23.288 14.987 1.00 47.69 236 ILE A O 1
ATOM 1863 N N . VAL A 1 237 ? -8.683 24.842 14.707 1.00 54.09 237 VAL A N 1
ATOM 1864 C CA . VAL A 1 237 ? -8.199 24.304 13.434 1.00 54.09 237 VAL A CA 1
ATOM 1865 C C . VAL A 1 237 ? -7.579 22.939 13.755 1.00 54.09 237 VAL A C 1
ATOM 1867 O O . VAL A 1 237 ? -6.650 22.896 14.569 1.00 54.09 237 VAL A O 1
ATOM 1870 N N . PRO A 1 238 ? -8.100 21.828 13.201 1.00 56.84 238 PRO A N 1
ATOM 1871 C CA . PRO A 1 238 ? -7.591 20.500 13.511 1.00 56.84 238 PRO A CA 1
ATOM 1872 C C . PRO A 1 238 ? -6.101 20.426 13.182 1.00 56.84 238 PRO A C 1
ATOM 1874 O O . PRO A 1 238 ? -5.674 20.835 12.099 1.00 56.84 238 PRO A O 1
ATOM 1877 N N . LYS A 1 239 ? -5.299 19.910 14.118 1.00 61.94 239 LYS A N 1
ATOM 1878 C CA . LYS A 1 239 ? -3.858 19.690 13.939 1.00 61.94 239 LYS A CA 1
ATOM 1879 C C . LYS A 1 239 ? -3.611 18.481 13.028 1.00 61.94 239 LYS A C 1
ATOM 1881 O O . LYS A 1 239 ? -3.017 17.499 13.431 1.00 61.94 239 LYS A O 1
ATOM 1886 N N . LEU A 1 240 ? -4.057 18.549 11.778 1.00 64.31 240 LEU A N 1
ATOM 1887 C CA . LEU A 1 240 ? -3.660 17.590 10.736 1.00 64.31 240 LEU A CA 1
ATOM 1888 C C . LEU A 1 240 ? -2.216 17.808 10.264 1.00 64.31 240 LEU A C 1
ATOM 1890 O O . LEU A 1 240 ? -1.713 17.069 9.423 1.00 64.31 240 LEU A O 1
ATOM 1894 N N . HIS A 1 241 ? -1.560 18.853 10.762 1.00 62.88 241 HIS A N 1
ATOM 1895 C CA . HIS A 1 241 ? -0.326 19.378 10.209 1.00 62.88 241 HIS A CA 1
ATOM 1896 C C . HIS A 1 241 ? 0.888 18.982 11.054 1.00 62.88 241 HIS A C 1
ATOM 1898 O O . HIS A 1 241 ? 1.547 19.827 11.650 1.00 62.88 241 HIS A O 1
ATOM 1904 N N . ASP A 1 242 ? 1.192 17.686 11.086 1.00 59.88 242 ASP A N 1
ATOM 1905 C CA . ASP A 1 242 ? 2.537 17.217 11.467 1.00 59.88 242 ASP A CA 1
ATOM 1906 C C . ASP A 1 242 ? 3.538 17.370 10.316 1.00 59.88 242 ASP A C 1
ATOM 1908 O O . ASP A 1 242 ? 4.733 17.112 10.461 1.00 59.88 242 ASP A O 1
ATOM 1912 N N . ASP A 1 243 ? 3.064 17.762 9.134 1.00 57.00 243 ASP A N 1
ATOM 1913 C CA . ASP A 1 243 ? 3.952 18.103 8.045 1.00 57.00 243 ASP A CA 1
ATOM 1914 C C . ASP A 1 243 ? 4.671 19.407 8.413 1.00 57.00 243 ASP A C 1
ATOM 1916 O O . ASP A 1 243 ? 4.051 20.468 8.438 1.00 57.00 243 ASP A O 1
ATOM 1920 N N . GLU A 1 244 ? 5.993 19.336 8.605 1.00 57.19 244 GLU A N 1
ATOM 1921 C CA . GLU A 1 244 ? 6.951 20.467 8.620 1.00 57.19 244 GLU A CA 1
ATOM 1922 C C . GLU A 1 244 ? 6.909 21.340 7.339 1.00 57.19 244 GLU A C 1
ATOM 1924 O O . GLU A 1 244 ? 7.796 22.152 7.086 1.00 57.19 244 GLU A O 1
ATOM 1929 N N . GLY A 1 245 ? 5.903 21.146 6.486 1.00 72.75 245 GLY A N 1
ATOM 1930 C CA . GLY A 1 245 ? 5.678 21.922 5.284 1.00 72.75 245 GLY A CA 1
ATOM 1931 C C . GLY A 1 245 ? 4.986 23.244 5.584 1.00 72.75 245 GLY A C 1
ATOM 1932 O O . GLY A 1 245 ? 4.274 23.401 6.574 1.00 72.75 245 GLY A O 1
ATOM 1933 N N . ASP A 1 246 ? 5.178 24.178 4.664 1.00 88.75 246 ASP A N 1
ATOM 1934 C CA . ASP A 1 246 ? 4.536 25.483 4.646 1.00 88.75 246 ASP A CA 1
ATOM 1935 C C . ASP A 1 246 ? 2.995 25.371 4.802 1.00 88.75 246 ASP A C 1
ATOM 1937 O O . ASP A 1 246 ? 2.327 24.806 3.923 1.00 88.75 246 ASP A O 1
ATOM 1941 N N . PRO A 1 247 ? 2.410 25.896 5.902 1.00 90.69 247 PRO A N 1
ATOM 1942 C CA . PRO A 1 247 ? 0.964 25.907 6.121 1.00 90.69 247 PRO A CA 1
ATOM 1943 C C . PRO A 1 247 ? 0.190 26.595 4.992 1.00 90.69 247 PRO A C 1
ATOM 1945 O O . PRO A 1 247 ? -0.949 26.215 4.707 1.00 90.69 247 PRO A O 1
ATOM 1948 N N . GLU A 1 248 ? 0.797 27.582 4.326 1.00 92.88 248 GLU A N 1
ATOM 1949 C CA . GLU A 1 248 ? 0.198 28.270 3.183 1.00 92.88 248 GLU A CA 1
ATOM 1950 C C . GLU A 1 248 ? 0.067 27.320 1.986 1.00 92.88 248 GLU A C 1
ATOM 1952 O O . GLU A 1 248 ? -1.001 27.222 1.373 1.00 92.88 248 GLU A O 1
ATOM 1957 N N . ALA A 1 249 ? 1.107 26.530 1.704 1.00 91.25 249 ALA A N 1
ATOM 1958 C CA . ALA A 1 249 ? 1.074 25.517 0.655 1.00 91.25 249 ALA A CA 1
ATOM 1959 C C . ALA A 1 249 ? -0.013 24.457 0.898 1.00 91.25 249 ALA A C 1
ATOM 1961 O O . ALA A 1 249 ? -0.668 24.020 -0.050 1.00 91.25 249 ALA A O 1
ATOM 1962 N N . TYR A 1 250 ? -0.237 24.039 2.146 1.00 91.69 250 TYR A N 1
ATOM 1963 C CA . TYR A 1 250 ? -1.339 23.133 2.481 1.00 91.69 250 TYR A CA 1
ATOM 1964 C C . TYR A 1 250 ? -2.707 23.786 2.325 1.00 91.69 250 TYR A C 1
ATOM 1966 O O . TYR A 1 250 ? -3.574 23.207 1.670 1.00 91.69 250 TYR A O 1
ATOM 1974 N N . ALA A 1 251 ? -2.895 24.999 2.852 1.00 92.94 251 ALA A N 1
ATOM 1975 C CA . ALA A 1 251 ? -4.146 25.736 2.696 1.00 92.94 251 ALA A CA 1
ATOM 1976 C C . ALA A 1 251 ? -4.502 25.906 1.210 1.00 92.94 251 ALA A C 1
ATOM 1978 O O . ALA A 1 251 ? -5.643 25.668 0.811 1.00 92.94 251 ALA A O 1
ATOM 1979 N N . LYS A 1 252 ? -3.502 26.201 0.369 1.00 94.69 252 LYS A N 1
ATOM 1980 C CA . LYS A 1 252 ? -3.645 26.259 -1.088 1.00 94.69 252 LYS A CA 1
ATOM 1981 C C . LYS A 1 252 ? -4.073 24.917 -1.686 1.00 94.69 252 LYS A C 1
ATOM 1983 O O . LYS A 1 252 ? -4.969 24.898 -2.526 1.00 94.69 252 LYS A O 1
ATOM 1988 N N . ARG A 1 253 ? -3.483 23.788 -1.268 1.00 93.69 253 ARG A N 1
ATOM 1989 C CA . ARG A 1 253 ? -3.891 22.451 -1.750 1.00 93.69 253 ARG A CA 1
ATOM 1990 C C . ARG A 1 253 ? -5.322 22.104 -1.351 1.00 93.69 253 ARG A C 1
ATOM 1992 O O . ARG A 1 253 ? -6.071 21.621 -2.195 1.00 93.69 253 ARG A O 1
ATOM 1999 N N . VAL A 1 254 ? -5.714 22.390 -0.112 1.00 94.88 254 VAL A N 1
ATOM 2000 C CA . VAL A 1 254 ? -7.093 22.191 0.363 1.00 94.88 254 VAL A CA 1
ATOM 2001 C C . VAL A 1 254 ? -8.065 23.068 -0.432 1.00 94.88 254 VAL A C 1
ATOM 2003 O O . VAL A 1 254 ? -9.105 22.587 -0.873 1.00 94.88 254 VAL A O 1
ATOM 2006 N N . GLN A 1 255 ? -7.706 24.325 -0.712 1.00 95.50 255 GLN A N 1
ATOM 2007 C CA . GLN A 1 255 ? -8.520 25.217 -1.539 1.00 95.50 255 GLN A CA 1
ATOM 2008 C C . GLN A 1 255 ? -8.654 24.711 -2.984 1.00 95.50 255 GLN A C 1
ATOM 2010 O O . GLN A 1 255 ? -9.750 24.731 -3.534 1.00 95.50 255 GLN A O 1
ATOM 2015 N N . VAL A 1 256 ? -7.571 24.209 -3.587 1.00 94.25 256 VAL A N 1
ATOM 2016 C CA . VAL A 1 256 ? -7.605 23.567 -4.915 1.00 94.25 256 VAL A CA 1
ATOM 2017 C C . VAL A 1 256 ? -8.438 22.284 -4.893 1.00 94.25 256 VAL A C 1
ATOM 2019 O O . VAL A 1 256 ? -9.113 21.976 -5.867 1.00 94.25 256 VAL A O 1
ATOM 2022 N N . ASN A 1 257 ? -8.424 21.517 -3.802 1.00 93.88 257 ASN A N 1
ATOM 2023 C CA . ASN A 1 257 ? -9.293 20.351 -3.669 1.00 93.88 257 ASN A CA 1
ATOM 2024 C C . ASN A 1 257 ? -10.774 20.754 -3.602 1.00 93.88 257 ASN A C 1
ATOM 2026 O O . ASN A 1 257 ? -11.601 20.124 -4.253 1.00 93.88 257 ASN A O 1
ATOM 2030 N N . ALA A 1 258 ? -11.095 21.840 -2.895 1.00 95.12 258 ALA A N 1
ATOM 2031 C CA . ALA A 1 258 ? -12.456 22.358 -2.764 1.00 95.12 258 ALA A CA 1
ATOM 2032 C C . ALA A 1 258 ? -13.080 22.832 -4.091 1.00 95.12 258 ALA A C 1
ATOM 2034 O O . ALA A 1 258 ? -14.304 22.891 -4.193 1.00 95.12 258 ALA A O 1
ATOM 2035 N N . THR A 1 259 ? -12.276 23.147 -5.116 1.00 95.94 259 THR A N 1
ATOM 2036 C CA . THR A 1 259 ? -12.785 23.494 -6.458 1.00 95.94 259 THR A CA 1
ATOM 2037 C C . THR A 1 259 ? -13.071 22.276 -7.340 1.00 95.94 259 THR A C 1
ATOM 2039 O O . THR A 1 259 ? -13.657 22.426 -8.414 1.00 95.94 259 THR A O 1
ATOM 2042 N N . LYS A 1 260 ? -12.677 21.066 -6.918 1.00 93.44 260 LYS A N 1
ATOM 2043 C CA . LYS A 1 260 ? -12.922 19.826 -7.667 1.00 93.44 260 LYS A CA 1
ATOM 2044 C C . LYS A 1 260 ? -14.400 19.420 -7.587 1.00 93.44 260 LYS A C 1
ATOM 2046 O O . LYS A 1 260 ? -15.098 19.797 -6.643 1.00 93.44 260 LYS A O 1
ATOM 2051 N N . PRO A 1 261 ? -14.900 18.609 -8.538 1.00 92.81 261 PRO A N 1
ATOM 2052 C CA . PRO A 1 261 ? -16.260 18.086 -8.471 1.00 92.81 261 PRO A CA 1
ATOM 2053 C C . PRO A 1 261 ? -16.520 17.370 -7.136 1.00 92.81 261 PRO A C 1
ATOM 2055 O O . PRO A 1 261 ? -15.664 16.600 -6.692 1.00 92.81 261 PRO A O 1
ATOM 2058 N N . PRO A 1 262 ? -17.681 17.582 -6.491 1.00 90.56 262 PRO A N 1
ATOM 2059 C CA . PRO A 1 262 ? -17.988 16.947 -5.216 1.00 90.56 262 PRO A CA 1
ATOM 2060 C C . PRO A 1 262 ? -18.012 15.426 -5.360 1.00 90.56 262 PRO A C 1
ATOM 2062 O O . PRO A 1 262 ? -18.557 14.895 -6.332 1.00 90.56 262 PRO A O 1
ATOM 2065 N N . LEU A 1 263 ? -17.470 14.726 -4.362 1.00 87.94 263 LEU A N 1
ATOM 2066 C CA . LEU A 1 263 ? -17.580 13.277 -4.261 1.00 87.94 263 LEU A CA 1
ATOM 2067 C C . LEU A 1 263 ? -19.059 12.874 -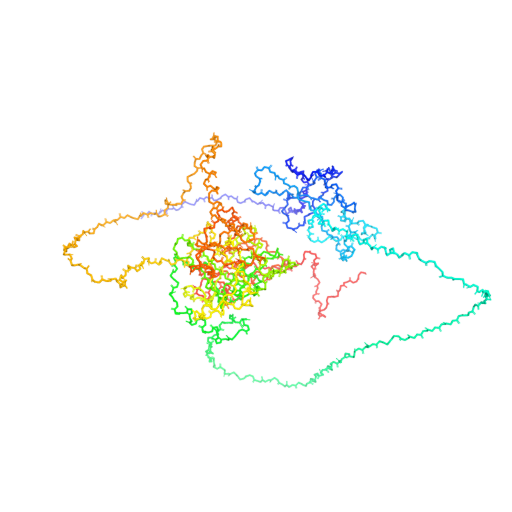4.135 1.00 87.94 263 LEU A C 1
ATOM 2069 O O . LEU A 1 263 ? -19.661 13.007 -3.071 1.00 87.94 263 LEU A O 1
ATOM 2073 N N . ARG A 1 264 ? -19.662 12.389 -5.228 1.00 81.94 264 ARG A N 1
ATOM 2074 C CA . ARG A 1 264 ? -21.010 11.800 -5.198 1.00 81.94 264 ARG A CA 1
ATOM 2075 C C . ARG A 1 264 ? -20.869 10.343 -4.789 1.00 81.94 264 ARG A C 1
ATOM 2077 O O . ARG A 1 264 ? -20.511 9.506 -5.616 1.00 81.94 264 ARG A O 1
ATOM 2084 N N . SER A 1 265 ? -21.098 10.052 -3.516 1.00 74.19 265 SER A N 1
ATOM 2085 C CA . SER A 1 265 ? -20.990 8.687 -3.023 1.00 74.19 265 SER A CA 1
ATOM 2086 C C . SER A 1 265 ? -22.223 7.859 -3.401 1.00 74.19 265 SER A C 1
ATOM 2088 O O . SER A 1 265 ? -23.351 8.349 -3.382 1.00 74.19 265 SER A O 1
ATOM 2090 N N . ARG A 1 266 ? -22.014 6.583 -3.747 1.00 72.75 266 ARG A N 1
ATOM 2091 C CA . ARG A 1 266 ? -23.104 5.595 -3.912 1.00 72.75 266 ARG A CA 1
ATOM 2092 C C . ARG A 1 266 ? -23.543 4.964 -2.588 1.00 72.75 266 ARG A C 1
ATOM 2094 O O . ARG A 1 266 ? -24.470 4.164 -2.565 1.00 72.75 266 ARG A O 1
ATOM 2101 N N . GLY A 1 267 ? -22.855 5.295 -1.504 1.00 79.25 267 GLY A N 1
ATOM 2102 C CA . GLY A 1 267 ? -23.084 4.762 -0.171 1.00 79.25 267 GLY A CA 1
ATOM 2103 C C . GLY A 1 267 ? -22.373 5.603 0.879 1.00 79.25 267 GLY A C 1
ATOM 2104 O O . GLY A 1 267 ? -21.814 6.663 0.581 1.00 79.25 267 GLY A O 1
ATOM 2105 N N . GLU A 1 268 ? -22.403 5.134 2.116 1.00 76.25 268 GLU A N 1
ATOM 2106 C CA . GLU A 1 268 ? -21.688 5.779 3.209 1.00 76.25 268 GLU A CA 1
ATOM 2107 C C . GLU A 1 268 ? -20.189 5.502 3.109 1.00 76.25 268 GLU A C 1
ATOM 2109 O O . GLU A 1 268 ? -19.763 4.387 2.802 1.00 76.25 268 GLU A O 1
ATOM 2114 N N . CYS A 1 269 ? -19.383 6.522 3.403 1.00 82.75 269 CYS A N 1
ATOM 2115 C CA . CYS A 1 269 ? -17.955 6.343 3.612 1.00 82.75 269 CYS A CA 1
ATOM 2116 C C . CYS A 1 269 ? -17.757 5.304 4.732 1.00 82.75 269 CYS A C 1
ATOM 2118 O O . CYS A 1 269 ? -18.316 5.481 5.821 1.00 82.75 269 CYS A O 1
ATOM 2120 N N . PRO A 1 270 ? -16.999 4.217 4.503 1.00 82.44 270 PRO A N 1
ATOM 2121 C CA . PRO A 1 270 ? -16.868 3.154 5.484 1.00 82.44 270 PRO A CA 1
ATOM 2122 C C . PRO A 1 270 ? -16.208 3.688 6.751 1.00 82.44 270 PRO A C 1
ATOM 2124 O O . PRO A 1 270 ? -16.659 3.342 7.844 1.00 82.44 270 PRO A O 1
ATOM 2127 N N . VAL A 1 271 ? -15.186 4.540 6.583 1.00 90.94 271 VAL A N 1
ATOM 2128 C CA . VAL A 1 271 ? -14.411 5.159 7.656 1.00 90.94 271 VAL A CA 1
ATOM 2129 C C . VAL A 1 271 ? -13.861 6.520 7.234 1.00 90.94 271 VAL A C 1
ATOM 2131 O O . VAL A 1 271 ? -13.321 6.668 6.138 1.00 90.94 271 VAL A O 1
ATOM 2134 N N . TRP A 1 272 ? -13.925 7.505 8.126 1.00 93.56 272 TRP A N 1
ATOM 2135 C CA . TRP A 1 272 ? -13.267 8.802 7.952 1.00 93.56 272 TRP A CA 1
ATOM 2136 C C . TRP A 1 272 ? -12.711 9.321 9.282 1.00 93.56 272 TRP A C 1
ATOM 2138 O O . TRP A 1 272 ? -13.165 8.913 10.352 1.00 93.56 272 TRP A O 1
ATOM 2148 N N . ALA A 1 273 ? -11.728 10.215 9.215 1.00 92.69 273 ALA A N 1
ATOM 2149 C CA . ALA A 1 273 ? -11.015 10.752 10.373 1.00 92.69 273 ALA A CA 1
ATOM 2150 C C . ALA A 1 273 ? -10.860 12.280 10.265 1.00 92.69 273 ALA A C 1
ATOM 2152 O O . ALA A 1 273 ? -10.749 12.815 9.156 1.00 92.69 273 ALA A O 1
ATOM 2153 N N . GLU A 1 274 ? -10.878 12.987 11.403 1.00 90.62 274 GLU A N 1
ATOM 2154 C CA . GLU A 1 274 ? -10.621 14.437 11.445 1.00 90.62 274 GLU A CA 1
ATOM 2155 C C . GLU A 1 274 ? -9.142 14.756 11.632 1.00 90.62 274 GLU A C 1
ATOM 2157 O O . GLU A 1 274 ? -8.692 15.805 11.177 1.00 90.62 274 GLU A O 1
ATOM 2162 N N . THR A 1 275 ? -8.388 13.862 12.272 1.00 90.62 275 THR A N 1
ATOM 2163 C CA . THR A 1 275 ? -6.946 14.010 12.486 1.00 90.62 275 THR A CA 1
ATOM 2164 C C . THR A 1 275 ? -6.177 12.737 12.134 1.00 90.62 275 THR A C 1
ATOM 2166 O O . THR A 1 275 ? -6.754 11.677 11.876 1.00 90.62 275 THR A O 1
ATOM 2169 N N . TRP A 1 276 ? -4.847 12.830 12.118 1.00 89.56 276 TRP A N 1
ATOM 2170 C CA . TRP A 1 276 ? -3.988 11.660 11.938 1.00 89.56 276 TRP A CA 1
ATOM 2171 C C . TRP A 1 276 ? -4.043 10.719 13.137 1.00 89.56 276 TRP A C 1
ATOM 2173 O O . TRP A 1 276 ? -3.964 9.510 12.956 1.00 89.56 276 TRP A O 1
ATOM 2183 N N . GLU A 1 277 ? -4.215 11.243 14.350 1.00 87.31 277 GLU A N 1
ATOM 2184 C CA . GLU A 1 277 ? -4.386 10.437 15.560 1.00 87.31 277 GLU A CA 1
ATOM 2185 C C . GLU A 1 277 ? -5.689 9.640 15.528 1.00 87.31 277 GLU A C 1
ATOM 2187 O O . GLU A 1 277 ? -5.700 8.471 15.922 1.00 87.31 277 GLU A O 1
ATOM 2192 N N . ASP A 1 278 ? -6.765 10.237 15.005 1.00 87.69 278 ASP A N 1
ATOM 2193 C CA . ASP A 1 278 ? -8.028 9.535 14.778 1.00 87.69 278 ASP A CA 1
ATOM 2194 C C . ASP A 1 278 ? -7.822 8.332 13.850 1.00 87.69 278 ASP A C 1
ATOM 2196 O O . ASP A 1 278 ? -8.297 7.228 14.126 1.00 87.69 278 ASP A O 1
ATOM 2200 N N . LEU A 1 279 ? -7.062 8.531 12.768 1.00 89.88 279 LEU A N 1
ATOM 2201 C CA . LEU A 1 279 ? -6.769 7.482 11.798 1.00 89.88 279 LEU A CA 1
ATOM 2202 C C . LEU A 1 279 ? -5.803 6.420 12.343 1.00 89.88 279 LEU A C 1
ATOM 2204 O O . LEU A 1 279 ? -6.066 5.235 12.163 1.00 89.88 279 LEU A O 1
ATOM 2208 N N . ASN A 1 280 ? -4.731 6.827 13.035 1.00 88.19 280 ASN A N 1
ATOM 2209 C CA . ASN A 1 280 ? -3.734 5.945 13.668 1.00 88.19 280 ASN A CA 1
ATOM 2210 C C . ASN A 1 280 ? -4.357 4.971 14.659 1.00 88.19 280 ASN A C 1
ATOM 2212 O O . ASN A 1 280 ? -3.775 3.936 14.987 1.00 88.19 280 ASN A O 1
ATOM 2216 N N . GLY A 1 281 ? -5.543 5.320 15.141 1.00 81.00 281 GLY A N 1
ATOM 2217 C CA . GLY A 1 281 ? -6.375 4.397 15.848 1.00 81.00 281 GLY A CA 1
ATOM 2218 C C . GLY A 1 281 ? -6.625 3.103 15.061 1.00 81.00 281 GLY A C 1
ATOM 2219 O O . GLY A 1 281 ? -6.360 1.991 15.510 1.00 81.00 281 GLY A O 1
ATOM 2220 N N . ILE A 1 282 ? -7.135 3.212 13.850 1.00 86.56 282 ILE A N 1
ATOM 2221 C CA . ILE A 1 282 ? -7.512 2.038 13.066 1.00 86.56 282 ILE A CA 1
ATOM 2222 C C . ILE A 1 282 ? -6.278 1.146 12.868 1.00 86.56 282 ILE A C 1
ATOM 2224 O O . ILE A 1 282 ? -5.259 1.595 12.354 1.00 86.56 282 ILE A O 1
ATOM 2228 N N . ALA A 1 283 ? -6.371 -0.132 13.250 1.00 85.31 283 ALA A N 1
ATOM 2229 C CA . ALA A 1 283 ? -5.217 -1.036 13.358 1.00 85.31 283 ALA A CA 1
ATOM 2230 C C . ALA A 1 283 ? -4.379 -1.171 12.068 1.00 85.31 283 ALA A C 1
ATOM 2232 O O . ALA A 1 283 ? -3.197 -1.516 12.121 1.00 85.31 283 ALA A O 1
ATOM 2233 N N . HIS A 1 284 ? -4.988 -0.910 10.910 1.00 89.94 284 HIS A N 1
ATOM 2234 C CA . HIS A 1 284 ? -4.351 -0.945 9.589 1.00 89.94 284 HIS A CA 1
ATOM 2235 C C . HIS A 1 284 ? -3.591 0.333 9.230 1.00 89.94 284 HIS A C 1
ATOM 2237 O O . HIS A 1 284 ? -2.807 0.323 8.290 1.00 89.94 284 HIS A O 1
ATOM 2243 N N . PHE A 1 285 ? -3.808 1.407 9.984 1.00 92.38 285 PHE A N 1
ATOM 2244 C CA . PHE A 1 285 ? -3.107 2.681 9.891 1.00 92.38 285 PHE A CA 1
ATOM 2245 C C . PHE A 1 285 ? -2.293 2.965 11.162 1.00 92.38 285 PHE A C 1
ATOM 2247 O O . PHE A 1 285 ? -1.891 4.096 11.391 1.00 92.38 285 PHE A O 1
ATOM 2254 N N . ALA A 1 286 ? -2.025 1.962 12.001 1.00 89.00 286 ALA A N 1
ATOM 2255 C CA . ALA A 1 286 ? -1.128 2.135 13.138 1.00 89.00 286 ALA A CA 1
ATOM 2256 C C . ALA A 1 286 ? 0.313 2.373 12.650 1.00 89.00 286 ALA A C 1
ATOM 2258 O O . ALA A 1 286 ? 0.738 1.766 11.667 1.00 89.00 286 ALA A O 1
ATOM 2259 N N . GLU A 1 287 ? 1.076 3.218 13.348 1.00 89.12 287 GLU A N 1
ATOM 2260 C CA . GLU A 1 287 ? 2.506 3.444 13.065 1.00 89.12 287 GLU A CA 1
ATOM 2261 C C . GLU A 1 287 ? 2.773 3.923 11.620 1.00 89.12 287 GLU A C 1
ATOM 2263 O O . GLU A 1 287 ? 3.623 3.387 10.912 1.00 89.12 287 GLU A O 1
ATOM 2268 N N . LEU A 1 288 ? 2.025 4.934 11.157 1.00 93.75 288 LEU A N 1
ATOM 2269 C CA . LEU A 1 288 ? 2.238 5.540 9.839 1.00 93.75 288 LEU A CA 1
ATOM 2270 C C . LEU A 1 288 ? 3.642 6.143 9.709 1.00 93.75 288 LEU A C 1
ATOM 2272 O O . LEU A 1 288 ? 3.968 7.142 10.353 1.00 93.75 288 LEU A O 1
ATOM 2276 N N . VAL A 1 289 ? 4.434 5.585 8.800 1.00 95.56 289 VAL A N 1
ATOM 2277 C CA . VAL A 1 289 ? 5.736 6.113 8.396 1.00 95.56 289 VAL A CA 1
ATOM 2278 C C . VAL A 1 289 ? 5.551 7.036 7.197 1.00 95.56 289 VAL A C 1
ATOM 2280 O O . VAL A 1 289 ? 4.834 6.719 6.245 1.00 95.56 289 VAL A O 1
ATOM 2283 N N . ARG A 1 290 ? 6.158 8.220 7.253 1.00 94.12 290 ARG A N 1
ATOM 2284 C CA . ARG A 1 290 ? 6.021 9.237 6.207 1.00 94.12 290 ARG A CA 1
ATOM 2285 C C . ARG A 1 290 ? 6.823 8.852 4.968 1.00 94.12 290 ARG A C 1
ATOM 2287 O O . ARG A 1 290 ? 7.959 8.412 5.074 1.00 94.12 290 ARG A O 1
ATOM 2294 N N . THR A 1 291 ? 6.253 9.100 3.795 1.00 94.56 291 THR A N 1
ATOM 2295 C CA . THR A 1 291 ? 6.945 8.971 2.514 1.00 94.56 291 THR A CA 1
ATOM 2296 C C . THR A 1 291 ? 6.537 10.107 1.574 1.00 94.56 291 THR A C 1
ATOM 2298 O O . THR A 1 291 ? 5.612 10.870 1.853 1.00 94.56 291 THR A O 1
ATOM 2301 N N . GLU A 1 292 ? 7.226 10.275 0.453 1.00 92.81 292 GLU A N 1
ATOM 2302 C CA . GLU A 1 292 ? 6.769 11.236 -0.550 1.00 92.81 292 GLU A CA 1
ATOM 2303 C C . GLU A 1 292 ? 5.508 10.706 -1.245 1.00 92.81 292 GLU A C 1
ATOM 2305 O O . GLU A 1 292 ? 5.454 9.549 -1.663 1.00 92.81 292 GLU A O 1
ATOM 2310 N N . GLY A 1 293 ? 4.481 11.554 -1.334 1.00 92.88 293 GLY A N 1
ATOM 2311 C CA . GLY A 1 293 ? 3.158 11.192 -1.849 1.00 92.88 293 GLY A CA 1
ATOM 2312 C C . GLY A 1 293 ? 2.206 10.559 -0.824 1.00 92.88 293 GLY A C 1
ATOM 2313 O O . GLY A 1 293 ? 1.046 10.321 -1.166 1.00 92.88 293 GLY A O 1
ATOM 2314 N N . GLY A 1 294 ? 2.637 10.312 0.422 1.00 95.19 294 GLY A N 1
ATOM 2315 C CA . GLY A 1 294 ? 1.741 9.761 1.440 1.00 95.19 294 GLY A CA 1
ATOM 2316 C C . GLY A 1 294 ? 2.394 9.276 2.734 1.00 95.19 294 GLY A C 1
ATOM 2317 O O . GLY A 1 294 ? 3.4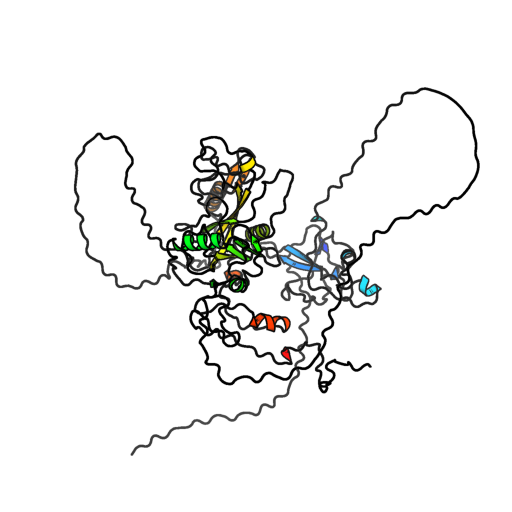72 9.704 3.139 1.00 95.19 294 GLY A O 1
ATOM 2318 N N . ARG A 1 295 ? 1.711 8.359 3.416 1.00 96.50 295 ARG A N 1
ATOM 2319 C CA . ARG A 1 295 ? 2.184 7.667 4.620 1.00 96.50 295 ARG A CA 1
ATOM 2320 C C . ARG A 1 295 ? 1.839 6.183 4.531 1.00 96.50 295 ARG A C 1
ATOM 2322 O O . ARG A 1 295 ? 0.803 5.833 3.972 1.00 96.50 295 ARG A O 1
ATOM 2329 N N . ILE A 1 296 ? 2.689 5.314 5.066 1.00 97.50 296 ILE A N 1
ATOM 2330 C CA . ILE A 1 296 ? 2.550 3.855 4.966 1.00 97.50 296 ILE A CA 1
ATOM 2331 C C . ILE A 1 296 ? 2.611 3.255 6.371 1.00 97.50 296 ILE A C 1
ATOM 2333 O O . ILE A 1 296 ? 3.545 3.512 7.122 1.00 97.50 296 ILE A O 1
ATOM 2337 N N . SER A 1 297 ? 1.614 2.451 6.730 1.00 96.88 297 SER A N 1
ATOM 2338 C CA . SER A 1 297 ? 1.600 1.660 7.962 1.00 96.88 297 SER A CA 1
ATOM 2339 C C . SER A 1 297 ? 2.297 0.330 7.710 1.00 96.88 297 SER A C 1
ATOM 2341 O O . SER A 1 297 ? 1.915 -0.415 6.799 1.00 96.88 297 SER A O 1
ATOM 2343 N N . ILE A 1 298 ? 3.310 0.028 8.519 1.00 96.38 298 ILE A N 1
ATOM 2344 C CA . ILE A 1 298 ? 4.151 -1.160 8.371 1.00 96.38 298 ILE A CA 1
ATOM 2345 C C . ILE A 1 298 ? 3.859 -2.121 9.528 1.00 96.38 298 ILE A C 1
ATOM 2347 O O . ILE A 1 298 ? 3.960 -1.771 10.698 1.00 96.38 298 ILE A O 1
ATOM 2351 N N . ALA A 1 299 ? 3.486 -3.361 9.213 1.00 93.38 299 ALA A N 1
ATOM 2352 C CA . ALA A 1 299 ? 3.320 -4.419 10.204 1.00 93.38 299 ALA A CA 1
ATOM 2353 C C . ALA A 1 299 ? 4.660 -4.788 10.853 1.00 93.38 299 ALA A C 1
ATOM 2355 O O . ALA A 1 299 ? 5.716 -4.648 10.243 1.00 93.38 299 ALA A O 1
ATOM 2356 N N . ARG A 1 300 ? 4.620 -5.455 12.013 1.00 89.69 300 ARG A N 1
ATOM 2357 C CA . ARG A 1 300 ? 5.819 -6.054 12.638 1.00 89.69 300 ARG A CA 1
ATOM 2358 C C . ARG A 1 300 ? 6.591 -7.015 11.722 1.00 89.69 300 ARG A C 1
ATOM 2360 O O . ARG A 1 300 ? 7.791 -7.178 11.890 1.00 89.69 300 ARG A O 1
ATOM 2367 N N . GLY A 1 301 ? 5.917 -7.632 10.748 1.00 90.88 301 GLY A N 1
ATOM 2368 C CA . GLY A 1 301 ? 6.543 -8.468 9.714 1.00 90.88 301 GLY A CA 1
ATOM 2369 C C . GLY A 1 301 ? 7.182 -7.687 8.557 1.00 90.88 301 GLY A C 1
ATOM 2370 O O . GLY A 1 301 ? 7.587 -8.295 7.572 1.00 90.88 301 GLY A O 1
ATOM 2371 N N . GLY A 1 302 ? 7.224 -6.354 8.627 1.00 94.44 302 GLY A N 1
ATOM 2372 C CA . GLY A 1 302 ? 7.742 -5.493 7.567 1.00 94.44 302 GLY A CA 1
ATOM 2373 C C . GLY A 1 302 ? 6.852 -5.417 6.324 1.00 94.44 302 GLY A C 1
ATOM 2374 O O . GLY A 1 302 ? 7.343 -5.028 5.277 1.00 94.44 302 GLY A O 1
ATOM 2375 N N . MET A 1 303 ? 5.579 -5.821 6.398 1.00 96.06 303 MET A N 1
ATOM 2376 C CA . MET A 1 303 ? 4.617 -5.731 5.287 1.00 96.06 303 MET A CA 1
ATOM 2377 C C . MET A 1 303 ? 3.715 -4.511 5.448 1.00 96.06 303 MET A C 1
ATOM 2379 O O . MET A 1 303 ? 3.286 -4.216 6.564 1.00 96.06 303 MET A O 1
ATOM 2383 N N . ALA A 1 304 ? 3.368 -3.839 4.353 1.00 97.69 304 ALA A N 1
ATOM 2384 C CA . ALA A 1 304 ? 2.421 -2.731 4.400 1.00 97.69 304 ALA A CA 1
ATOM 2385 C C . ALA A 1 304 ? 1.008 -3.227 4.766 1.00 97.69 304 ALA A C 1
ATOM 2387 O O . ALA A 1 304 ? 0.522 -4.203 4.194 1.00 97.69 304 ALA A O 1
ATOM 2388 N N . ARG A 1 305 ? 0.343 -2.552 5.714 1.00 96.69 305 ARG A N 1
ATOM 2389 C CA . ARG A 1 305 ? -1.057 -2.826 6.112 1.00 96.69 305 ARG A CA 1
ATOM 2390 C C . ARG A 1 305 ? -2.023 -1.743 5.665 1.00 96.69 305 ARG A C 1
ATOM 2392 O O . ARG A 1 305 ? -3.204 -2.026 5.469 1.00 96.69 305 ARG A O 1
ATOM 2399 N N . GLY A 1 306 ? -1.521 -0.525 5.510 1.00 97.38 306 GLY A N 1
ATOM 2400 C CA . GLY A 1 306 ? -2.314 0.607 5.076 1.00 97.38 306 GLY A CA 1
ATOM 2401 C C . GLY A 1 306 ? -1.464 1.699 4.453 1.00 97.38 306 GLY A C 1
ATOM 2402 O O . GLY A 1 306 ? -0.275 1.824 4.741 1.00 97.38 306 GLY A O 1
ATOM 2403 N N . VAL A 1 307 ? -2.087 2.479 3.582 1.00 97.94 307 VAL A N 1
ATOM 2404 C CA . VAL A 1 307 ? -1.481 3.589 2.849 1.00 97.94 307 VAL A CA 1
ATOM 2405 C C . VAL A 1 307 ? -2.425 4.776 2.926 1.00 97.94 307 VAL A C 1
ATOM 2407 O O . VAL A 1 307 ? -3.625 4.628 2.703 1.00 97.94 307 VAL A O 1
ATOM 2410 N N . VAL A 1 308 ? -1.892 5.958 3.216 1.00 97.56 308 VAL A N 1
ATOM 2411 C CA . VAL A 1 308 ? -2.642 7.213 3.188 1.00 97.56 308 VAL A CA 1
ATOM 2412 C C . VAL A 1 308 ? -2.008 8.142 2.171 1.00 97.56 308 VAL A C 1
ATOM 2414 O O . VAL A 1 308 ? -0.867 8.557 2.342 1.00 97.56 308 VAL A O 1
ATOM 2417 N N . LEU A 1 309 ? -2.739 8.465 1.110 1.00 97.06 309 LEU A N 1
ATOM 2418 C CA . LEU A 1 309 ? -2.292 9.399 0.079 1.00 97.06 309 LEU A CA 1
ATOM 2419 C C . LEU A 1 309 ? -2.524 10.833 0.563 1.00 97.06 309 LEU A C 1
ATOM 2421 O O . LEU A 1 309 ? -3.651 11.190 0.908 1.00 97.06 309 LEU A O 1
ATOM 2425 N N . SER A 1 310 ? -1.479 11.656 0.612 1.00 95.44 310 SER A N 1
ATOM 2426 C CA . SER A 1 310 ? -1.557 13.023 1.149 1.00 95.44 310 SER A CA 1
ATOM 2427 C C . SER A 1 310 ? -0.532 13.952 0.510 1.00 95.44 310 SER A C 1
ATOM 2429 O O . SER A 1 310 ? 0.484 13.503 -0.022 1.00 95.44 310 SER A O 1
ATOM 2431 N N . GLY A 1 311 ? -0.785 15.259 0.579 1.00 93.19 311 GLY A N 1
ATOM 2432 C CA . GLY A 1 311 ? 0.142 16.272 0.084 1.00 93.19 311 GLY A CA 1
ATOM 2433 C C . GLY A 1 311 ? 0.218 16.393 -1.441 1.00 93.19 311 GLY A C 1
ATOM 2434 O O . GLY A 1 311 ? -0.703 16.057 -2.188 1.00 93.19 311 GLY A O 1
ATOM 2435 N N . GLN A 1 312 ? 1.338 16.929 -1.921 1.00 91.62 312 GLN A N 1
ATOM 2436 C CA . GLN A 1 312 ? 1.589 17.035 -3.353 1.00 91.62 312 GLN A CA 1
ATOM 2437 C C . GLN A 1 312 ? 1.936 15.651 -3.913 1.00 91.62 312 GLN A C 1
ATOM 2439 O O . GLN A 1 312 ? 2.925 15.047 -3.504 1.00 91.62 312 GLN A O 1
ATOM 2444 N N . ALA A 1 313 ? 1.141 15.166 -4.867 1.00 87.19 313 ALA A N 1
ATOM 2445 C CA . ALA A 1 313 ? 1.478 13.970 -5.620 1.00 87.19 313 ALA A CA 1
ATOM 2446 C C . ALA A 1 313 ? 2.779 14.213 -6.406 1.00 87.19 313 ALA A C 1
ATOM 2448 O O . ALA A 1 313 ? 2.858 15.199 -7.151 1.00 87.19 313 ALA A O 1
ATOM 2449 N N . PRO A 1 314 ? 3.797 13.361 -6.234 1.00 81.56 314 PRO A N 1
ATOM 2450 C CA . PRO A 1 314 ? 5.039 13.503 -6.966 1.00 81.56 314 PRO A CA 1
ATOM 2451 C C . PRO A 1 314 ? 4.911 12.934 -8.383 1.00 81.56 314 PRO A C 1
ATOM 2453 O O . PRO A 1 314 ? 4.279 11.898 -8.587 1.00 81.56 314 PRO A O 1
ATOM 2456 N N . GLY A 1 315 ? 5.581 13.548 -9.357 1.00 74.12 315 GLY A N 1
ATOM 2457 C CA . GLY A 1 315 ? 5.662 12.985 -10.709 1.00 74.12 315 GLY A CA 1
ATOM 2458 C C . GLY A 1 315 ? 4.527 13.419 -11.636 1.00 74.12 315 GLY A C 1
ATOM 2459 O O . GLY A 1 315 ? 3.635 14.188 -11.266 1.00 74.12 315 GLY A O 1
ATOM 2460 N N . LEU A 1 316 ? 4.554 12.862 -12.852 1.00 61.75 316 LEU A N 1
ATOM 2461 C CA . LEU A 1 316 ? 3.434 12.946 -13.781 1.00 61.75 316 LEU A CA 1
ATOM 2462 C C . LEU A 1 316 ? 2.242 12.161 -13.210 1.00 61.75 316 LEU A C 1
ATOM 2464 O O . LEU A 1 316 ? 2.336 10.958 -12.977 1.00 61.75 316 LEU A O 1
ATOM 2468 N N . HIS A 1 317 ? 1.170 12.915 -12.960 1.00 64.94 317 HIS A N 1
ATOM 2469 C CA . HIS A 1 317 ? -0.216 12.559 -12.641 1.00 64.94 317 HIS A CA 1
ATOM 2470 C C . HIS A 1 317 ? -0.492 11.120 -12.167 1.00 64.94 317 HIS A C 1
ATOM 2472 O O . HIS A 1 317 ? -0.374 10.155 -12.918 1.00 64.94 317 HIS A O 1
ATOM 2478 N N . GLY A 1 318 ? -0.993 10.990 -10.934 1.00 78.31 318 GLY A N 1
ATOM 2479 C CA . GLY A 1 318 ? -1.670 9.764 -10.515 1.00 78.31 318 GLY A CA 1
ATOM 2480 C C . GLY A 1 318 ? -2.882 9.482 -11.410 1.00 78.31 318 GLY A C 1
ATOM 2481 O O . GLY A 1 318 ? -3.601 10.405 -11.796 1.00 78.31 318 GLY A O 1
ATOM 2482 N N . TRP A 1 319 ? -3.110 8.214 -11.734 1.00 88.56 319 TRP A N 1
ATOM 2483 C CA . TRP A 1 319 ? -4.233 7.781 -12.559 1.00 88.56 319 TRP A CA 1
ATOM 2484 C C . TRP A 1 319 ? -5.326 7.172 -11.683 1.00 88.56 319 TRP A C 1
ATOM 2486 O O . TRP A 1 319 ? -5.054 6.351 -10.807 1.00 88.56 319 TRP A O 1
ATOM 2496 N N . TRP A 1 320 ? -6.572 7.567 -11.928 1.00 89.50 320 TRP A N 1
ATOM 2497 C CA . TRP A 1 320 ? -7.743 7.088 -11.198 1.00 89.50 320 TRP A CA 1
ATOM 2498 C C . TRP A 1 320 ? -8.751 6.555 -12.203 1.00 89.50 320 TRP A C 1
ATOM 2500 O O . TRP A 1 320 ? -9.238 7.305 -13.051 1.00 89.50 320 TRP A O 1
ATOM 2510 N N . SER A 1 321 ? -9.083 5.269 -12.115 1.00 85.00 321 SER A N 1
ATOM 2511 C CA . SER A 1 321 ? -10.081 4.700 -13.012 1.00 85.00 321 SER A CA 1
ATOM 2512 C C . SER A 1 321 ? -11.483 5.123 -12.612 1.00 85.00 321 SER A C 1
ATOM 2514 O O . SER A 1 321 ? -11.912 4.933 -11.472 1.00 85.00 321 SER A O 1
ATOM 2516 N N . VAL A 1 322 ? -12.214 5.645 -13.590 1.00 74.62 322 VAL A N 1
ATOM 2517 C CA . VAL A 1 322 ? -13.579 6.141 -13.412 1.00 74.62 322 VAL A CA 1
ATOM 2518 C C . VAL A 1 322 ? -14.620 5.273 -14.131 1.00 74.62 322 VAL A C 1
ATOM 2520 O O . VAL A 1 322 ? -15.775 5.245 -13.715 1.00 74.62 322 VAL A O 1
ATOM 2523 N N . GLN A 1 323 ? -14.235 4.572 -15.200 1.00 71.06 323 GLN A N 1
ATOM 2524 C CA . GLN A 1 323 ? -15.180 3.942 -16.129 1.00 71.06 323 GLN A CA 1
ATOM 2525 C C . GLN A 1 323 ? -15.120 2.413 -16.093 1.00 71.06 323 GLN A C 1
ATOM 2527 O O . GLN A 1 323 ? -15.955 1.786 -15.455 1.00 71.06 323 GLN A O 1
ATOM 2532 N N . GLU A 1 324 ? -14.156 1.811 -16.791 1.00 66.62 324 GLU A N 1
ATOM 2533 C CA . GLU A 1 324 ? -14.175 0.371 -17.085 1.00 66.62 324 GLU A CA 1
ATOM 2534 C C . GLU A 1 324 ? -13.492 -0.479 -16.002 1.00 66.62 324 GLU A C 1
ATOM 2536 O O . GLU A 1 324 ? -13.893 -1.610 -15.748 1.00 66.62 324 GLU A O 1
ATOM 2541 N N . LYS A 1 325 ? -12.500 0.088 -15.301 1.00 72.31 325 LYS A N 1
ATOM 2542 C CA . LYS A 1 325 ? -11.725 -0.577 -14.235 1.00 72.31 325 LYS A CA 1
ATOM 2543 C C . LYS A 1 325 ? -11.954 0.108 -12.885 1.00 72.31 325 LYS A C 1
ATOM 2545 O O . LYS A 1 325 ? -11.012 0.482 -12.185 1.00 72.31 325 LYS A O 1
ATOM 2550 N N . VAL A 1 326 ? -13.226 0.336 -12.562 1.00 82.00 326 VAL A N 1
ATOM 2551 C CA . VAL A 1 326 ? -13.683 1.015 -11.342 1.00 82.00 326 VAL A CA 1
ATOM 2552 C C . VAL A 1 326 ? -12.930 0.487 -10.114 1.00 82.00 326 VAL A C 1
ATOM 2554 O O . VAL A 1 326 ? -12.920 -0.712 -9.860 1.00 82.00 326 VAL A O 1
ATOM 2557 N N . GLY A 1 327 ? -12.306 1.384 -9.345 1.00 88.19 327 GLY A N 1
ATOM 2558 C CA . GLY A 1 327 ? -11.533 0.999 -8.159 1.00 88.19 327 GLY A CA 1
ATOM 2559 C C . GLY A 1 327 ? -10.031 0.810 -8.390 1.00 88.19 327 GLY A C 1
ATOM 2560 O O . GLY A 1 327 ? -9.329 0.373 -7.485 1.00 88.19 327 GLY A O 1
ATOM 2561 N N . SER A 1 328 ? -9.514 1.150 -9.568 1.00 93.38 328 SER A N 1
ATOM 2562 C CA . SER A 1 328 ? -8.077 1.126 -9.836 1.00 93.38 328 SER A CA 1
ATOM 2563 C C . SER A 1 328 ? -7.433 2.505 -9.646 1.00 93.38 328 SER A C 1
ATOM 2565 O O . SER A 1 328 ? -7.941 3.507 -10.150 1.00 93.38 328 SER A O 1
ATOM 2567 N N . VAL A 1 329 ? -6.292 2.549 -8.956 1.00 94.19 329 VAL A N 1
ATOM 2568 C CA . VAL A 1 329 ? -5.543 3.772 -8.625 1.00 94.19 329 VAL A CA 1
ATOM 2569 C C . VAL A 1 329 ? -4.054 3.536 -8.873 1.00 94.19 329 VAL A C 1
ATOM 2571 O O . VAL A 1 329 ? -3.493 2.581 -8.352 1.00 94.19 329 VAL A O 1
ATOM 2574 N N . VAL A 1 330 ? -3.395 4.394 -9.646 1.00 94.81 330 VAL A N 1
ATOM 2575 C CA . VAL A 1 330 ? -1.938 4.359 -9.855 1.00 94.81 330 VAL A CA 1
ATOM 2576 C C . VAL A 1 330 ? -1.346 5.640 -9.306 1.00 94.81 330 VAL A C 1
ATOM 2578 O O . VAL A 1 330 ? -1.757 6.732 -9.696 1.00 94.81 330 VAL A O 1
ATOM 2581 N N . VAL A 1 331 ? -0.380 5.520 -8.403 1.00 95.31 331 VAL A N 1
ATOM 2582 C CA . VAL A 1 331 ? 0.248 6.674 -7.756 1.00 95.31 331 VAL A CA 1
ATOM 2583 C C . VAL A 1 331 ? 1.743 6.477 -7.606 1.00 95.31 331 VAL A C 1
ATOM 2585 O O . VAL A 1 331 ? 2.230 5.362 -7.435 1.00 95.31 331 VAL A O 1
ATOM 2588 N N . SER A 1 332 ? 2.463 7.589 -7.635 1.00 94.69 332 SER A N 1
ATOM 2589 C CA . SER A 1 332 ? 3.884 7.625 -7.321 1.00 94.69 332 SER A CA 1
ATOM 2590 C C . SER A 1 332 ? 4.076 7.743 -5.809 1.00 94.69 332 SER A C 1
ATOM 2592 O O . SER A 1 332 ? 3.501 8.637 -5.183 1.00 94.69 332 SER A O 1
ATOM 2594 N N . LEU A 1 333 ? 4.887 6.862 -5.228 1.00 95.25 333 LEU A N 1
ATOM 2595 C CA . LEU A 1 333 ? 5.222 6.839 -3.802 1.00 95.25 333 LEU A CA 1
ATOM 2596 C C . LEU A 1 333 ? 6.731 6.663 -3.618 1.00 95.25 333 LEU A C 1
ATOM 2598 O O . LEU A 1 333 ? 7.422 6.161 -4.503 1.00 95.25 333 LEU A O 1
ATOM 2602 N N . GLY A 1 334 ? 7.242 7.047 -2.450 1.00 94.31 334 GLY A N 1
ATOM 2603 C CA . GLY A 1 334 ? 8.662 6.886 -2.140 1.00 94.31 334 GLY A CA 1
ATOM 2604 C C . GLY A 1 334 ? 9.503 8.073 -2.574 1.00 94.31 334 GLY A C 1
ATOM 2605 O O . GLY A 1 334 ? 9.138 8.829 -3.478 1.00 94.31 334 GLY A O 1
ATOM 2606 N N . GLN A 1 335 ? 10.647 8.230 -1.913 1.00 92.50 335 GLN A N 1
ATOM 2607 C CA . GLN A 1 335 ? 11.657 9.195 -2.326 1.00 92.50 335 GLN A CA 1
ATOM 2608 C C . GLN A 1 335 ? 12.236 8.784 -3.677 1.00 92.50 335 GLN A C 1
ATOM 2610 O O . GLN A 1 335 ? 12.507 7.610 -3.930 1.00 92.50 335 GLN A O 1
ATOM 2615 N N . SER A 1 336 ? 12.454 9.762 -4.544 1.00 90.88 336 SER A N 1
ATOM 2616 C CA . SER A 1 336 ? 13.172 9.521 -5.790 1.00 90.88 336 SER A CA 1
ATOM 2617 C C . SER A 1 336 ? 14.628 9.158 -5.535 1.00 90.88 336 SER A C 1
ATOM 2619 O O . SER A 1 336 ? 15.332 9.830 -4.778 1.00 90.88 336 SER A O 1
ATOM 2621 N N . ARG A 1 337 ? 15.092 8.117 -6.222 1.00 91.19 337 ARG A N 1
ATOM 2622 C CA . ARG A 1 337 ? 16.449 7.582 -6.103 1.00 91.19 337 ARG A CA 1
ATOM 2623 C C . ARG A 1 337 ? 17.141 7.535 -7.452 1.00 91.19 337 ARG A C 1
ATOM 2625 O O . ARG A 1 337 ? 16.502 7.636 -8.494 1.00 91.19 337 ARG A O 1
ATOM 2632 N N . LYS A 1 338 ? 18.464 7.380 -7.440 1.00 87.81 338 LYS A N 1
ATOM 2633 C CA . LYS A 1 338 ? 19.199 7.103 -8.677 1.00 87.81 338 LYS A CA 1
ATOM 2634 C C . LYS A 1 338 ? 18.875 5.678 -9.152 1.00 87.81 338 LYS A C 1
ATOM 2636 O O . LYS A 1 338 ? 18.741 4.798 -8.295 1.00 87.81 338 LYS A O 1
ATOM 2641 N N . PRO A 1 339 ? 18.725 5.442 -10.467 1.00 82.88 339 PRO A N 1
ATOM 2642 C CA . PRO A 1 339 ? 18.592 4.089 -10.988 1.00 82.88 339 PRO A CA 1
ATOM 2643 C C . PRO A 1 339 ? 19.848 3.294 -10.628 1.00 82.88 339 PRO A C 1
ATOM 2645 O O . PRO A 1 339 ? 20.943 3.865 -10.537 1.00 82.88 339 PRO A O 1
ATOM 2648 N N . TYR A 1 340 ? 19.696 1.993 -10.393 1.00 78.75 340 TYR A N 1
ATOM 2649 C CA . TYR A 1 340 ? 20.840 1.172 -10.016 1.00 78.75 340 TYR A CA 1
ATOM 2650 C C . TYR A 1 340 ? 21.875 1.112 -11.140 1.00 78.75 340 TYR A C 1
ATOM 2652 O O . TYR A 1 340 ? 21.591 0.700 -12.267 1.00 78.75 340 TYR A O 1
ATOM 2660 N N . ALA A 1 341 ? 23.116 1.474 -10.806 1.00 71.94 341 ALA A N 1
ATOM 2661 C CA . ALA A 1 341 ? 24.258 1.003 -11.573 1.00 71.94 341 ALA A CA 1
ATOM 2662 C C . ALA A 1 341 ? 24.335 -0.524 -11.414 1.00 71.94 341 ALA A C 1
ATOM 2664 O O . ALA A 1 341 ? 24.023 -1.035 -10.340 1.00 71.94 341 ALA A O 1
ATOM 2665 N N . LYS A 1 342 ? 24.781 -1.245 -12.453 1.00 65.69 342 LYS A N 1
ATOM 2666 C CA . LYS A 1 342 ? 24.813 -2.725 -12.504 1.00 65.69 342 LYS A CA 1
ATOM 2667 C C . LYS A 1 342 ? 25.457 -3.419 -11.288 1.00 65.69 342 LYS A C 1
ATOM 2669 O O . LYS A 1 342 ? 25.206 -4.601 -11.088 1.00 65.69 342 LYS A O 1
ATOM 2674 N N . ASP A 1 343 ? 26.233 -2.694 -10.482 1.00 68.38 343 ASP A N 1
ATOM 2675 C CA . ASP A 1 343 ? 26.994 -3.223 -9.348 1.00 68.38 343 ASP A CA 1
ATOM 2676 C C . ASP A 1 343 ? 26.486 -2.764 -7.964 1.00 68.38 343 ASP A C 1
ATOM 2678 O O . ASP A 1 343 ? 27.121 -3.067 -6.954 1.00 68.38 343 ASP A O 1
ATOM 2682 N N . GLN A 1 344 ? 25.375 -2.020 -7.879 1.00 67.38 344 GLN A N 1
ATOM 2683 C CA . GLN A 1 344 ? 24.836 -1.530 -6.604 1.00 67.38 344 GLN A CA 1
ATOM 2684 C C . GLN A 1 344 ? 23.390 -1.979 -6.399 1.00 67.38 344 GLN A C 1
ATOM 2686 O O . GLN A 1 344 ? 22.465 -1.371 -6.925 1.00 67.38 344 GLN A O 1
ATOM 2691 N N . GLU A 1 345 ? 23.197 -3.005 -5.571 1.00 72.19 345 GLU A N 1
ATOM 2692 C CA . GLU A 1 345 ? 21.918 -3.241 -4.897 1.00 72.19 345 GLU A CA 1
ATOM 2693 C C . GLU A 1 345 ? 21.763 -2.153 -3.829 1.00 72.19 345 GLU A C 1
ATOM 2695 O O . GLU A 1 345 ? 22.297 -2.266 -2.726 1.00 72.19 345 GLU A O 1
ATOM 2700 N N . GLY A 1 346 ? 21.123 -1.035 -4.167 1.00 72.88 346 GLY A N 1
ATOM 2701 C CA . GLY A 1 346 ? 20.785 -0.053 -3.141 1.00 72.88 346 GLY A CA 1
ATOM 2702 C C . GLY A 1 346 ? 19.586 -0.533 -2.336 1.00 72.88 346 GLY A C 1
ATOM 2703 O O . GLY A 1 346 ? 18.663 -1.153 -2.859 1.00 72.88 346 GLY A O 1
ATOM 2704 N N . GLU A 1 347 ? 19.610 -0.250 -1.048 1.00 87.69 347 GLU A N 1
ATOM 2705 C CA . GLU A 1 347 ? 18.522 -0.578 -0.141 1.00 87.69 347 GLU A CA 1
ATOM 2706 C C . GLU A 1 347 ? 17.299 0.287 -0.482 1.00 87.69 347 GLU A C 1
ATOM 2708 O O . GLU A 1 347 ? 17.390 1.517 -0.533 1.00 87.69 347 GLU A O 1
ATOM 2713 N N . GLU A 1 348 ? 16.165 -0.351 -0.779 1.00 92.69 348 GLU A N 1
ATOM 2714 C CA . GLU A 1 348 ? 14.892 0.361 -0.906 1.00 92.69 348 GLU A CA 1
ATOM 2715 C C . GLU A 1 348 ? 14.503 0.941 0.452 1.00 92.69 348 GLU A C 1
ATOM 2717 O O . GLU A 1 348 ? 14.796 0.354 1.496 1.00 92.69 348 GLU A O 1
ATOM 2722 N N . SER A 1 349 ? 13.807 2.078 0.457 1.00 94.44 349 SER A N 1
ATOM 2723 C CA . SER A 1 349 ? 13.312 2.627 1.717 1.00 94.44 349 SER A CA 1
ATOM 2724 C C . SER A 1 349 ? 12.355 1.625 2.377 1.00 94.44 349 SER A C 1
ATOM 2726 O O . SER A 1 349 ? 11.598 0.932 1.689 1.00 94.44 349 SER A O 1
ATOM 2728 N N . GLY A 1 350 ? 12.378 1.527 3.710 1.00 95.75 350 GLY A N 1
ATOM 2729 C CA . GLY A 1 350 ? 11.613 0.503 4.432 1.00 95.75 350 GLY A CA 1
ATOM 2730 C C . GLY A 1 350 ? 10.107 0.546 4.141 1.00 95.75 350 GLY A C 1
ATOM 2731 O O . GLY A 1 350 ? 9.442 -0.488 4.140 1.00 95.75 350 GLY A O 1
ATOM 2732 N N . GLU A 1 351 ? 9.565 1.724 3.822 1.00 96.62 351 GLU A N 1
ATOM 2733 C CA . GLU A 1 351 ? 8.160 1.913 3.461 1.00 96.62 351 GLU A CA 1
ATOM 2734 C C . GLU A 1 351 ? 7.831 1.328 2.080 1.00 96.62 351 GLU A C 1
ATOM 2736 O O . GLU A 1 351 ? 6.806 0.663 1.907 1.00 96.62 351 GLU A O 1
ATOM 2741 N N . ILE A 1 352 ? 8.712 1.538 1.098 1.00 97.19 352 ILE A N 1
ATOM 2742 C CA . ILE A 1 352 ? 8.576 0.954 -0.239 1.00 97.19 352 ILE A CA 1
ATOM 2743 C C . ILE A 1 352 ? 8.808 -0.549 -0.187 1.00 97.19 352 ILE A C 1
ATOM 2745 O O . ILE A 1 352 ? 8.025 -1.311 -0.755 1.00 97.19 352 ILE A O 1
ATOM 2749 N N . GLU A 1 353 ? 9.825 -1.001 0.544 1.00 97.00 353 GLU A N 1
ATOM 2750 C CA . GLU A 1 353 ? 10.079 -2.425 0.735 1.00 97.00 353 GLU A CA 1
ATOM 2751 C C . GLU A 1 353 ? 8.848 -3.124 1.339 1.00 97.00 353 GLU A C 1
ATOM 2753 O O . GLU A 1 353 ? 8.475 -4.217 0.903 1.00 97.00 353 GLU A O 1
ATOM 2758 N N . ALA A 1 354 ? 8.155 -2.471 2.278 1.00 97.56 354 ALA A N 1
ATOM 2759 C CA . ALA A 1 354 ? 6.926 -2.982 2.871 1.00 97.56 354 ALA A CA 1
ATOM 2760 C C . ALA A 1 354 ? 5.768 -3.109 1.869 1.00 97.56 354 ALA A C 1
ATOM 2762 O O . ALA A 1 354 ? 5.032 -4.103 1.909 1.00 97.56 354 ALA A O 1
ATOM 2763 N N . LEU A 1 355 ? 5.617 -2.154 0.944 1.00 97.88 355 LEU A N 1
ATOM 2764 C CA . LEU A 1 355 ? 4.645 -2.245 -0.153 1.00 97.88 355 LEU A CA 1
ATOM 2765 C C . LEU A 1 355 ? 4.991 -3.367 -1.130 1.00 97.88 355 LEU A C 1
ATOM 2767 O O . LEU A 1 355 ? 4.116 -4.142 -1.514 1.00 97.88 355 LEU A O 1
ATOM 2771 N N . LEU A 1 356 ? 6.267 -3.504 -1.493 1.00 96.94 356 LEU A N 1
ATOM 2772 C CA . LEU A 1 356 ? 6.734 -4.576 -2.371 1.00 96.94 356 LEU A CA 1
ATOM 2773 C C . LEU A 1 356 ? 6.561 -5.955 -1.720 1.00 96.94 356 LEU A C 1
ATOM 2775 O O . LEU A 1 356 ? 6.218 -6.920 -2.404 1.00 96.94 356 LEU A O 1
ATOM 2779 N N . LYS A 1 357 ? 6.740 -6.062 -0.399 1.00 96.94 357 LYS A N 1
ATOM 2780 C CA . LYS A 1 357 ? 6.423 -7.278 0.363 1.00 96.94 357 LYS A CA 1
ATOM 2781 C C . LYS A 1 357 ? 4.926 -7.584 0.330 1.00 96.94 357 LYS A C 1
ATOM 2783 O O . LYS A 1 357 ? 4.570 -8.722 0.041 1.00 96.94 357 LYS A O 1
ATOM 2788 N N . ALA A 1 358 ? 4.056 -6.591 0.538 1.00 96.56 358 ALA A N 1
ATOM 2789 C CA . ALA A 1 358 ? 2.604 -6.774 0.434 1.00 96.56 358 ALA A CA 1
ATOM 2790 C C . ALA A 1 358 ? 2.170 -7.203 -0.984 1.00 96.56 358 ALA A C 1
ATOM 2792 O O . ALA A 1 358 ? 1.368 -8.127 -1.123 1.00 96.56 358 ALA A O 1
ATOM 2793 N N . HIS A 1 359 ? 2.764 -6.604 -2.025 1.00 96.38 359 HIS A N 1
ATOM 2794 C CA . HIS A 1 359 ? 2.580 -6.989 -3.429 1.00 96.38 359 HIS A CA 1
ATOM 2795 C C . HIS A 1 359 ? 2.947 -8.457 -3.671 1.00 96.38 359 HIS A C 1
ATOM 2797 O O . HIS A 1 359 ? 2.134 -9.210 -4.201 1.00 96.38 359 HIS A O 1
ATOM 2803 N N . ARG A 1 360 ? 4.143 -8.887 -3.248 1.00 95.69 360 ARG A N 1
ATOM 2804 C CA . ARG A 1 360 ? 4.604 -10.279 -3.402 1.00 95.69 360 ARG A CA 1
ATOM 2805 C C . ARG A 1 360 ? 3.740 -11.263 -2.614 1.00 95.69 360 ARG A C 1
ATOM 2807 O O . ARG A 1 360 ? 3.444 -12.339 -3.117 1.00 95.69 360 ARG A O 1
ATOM 2814 N N . ALA A 1 361 ? 3.316 -10.876 -1.412 1.00 94.94 361 ALA A N 1
ATOM 2815 C CA . ALA A 1 361 ? 2.451 -11.677 -0.549 1.00 94.94 361 ALA A CA 1
ATOM 2816 C C . ALA A 1 361 ? 0.982 -11.697 -1.002 1.00 94.94 361 ALA A C 1
ATOM 2818 O O . ALA A 1 361 ? 0.177 -12.404 -0.402 1.00 94.94 361 ALA A O 1
ATOM 2819 N N . ARG A 1 362 ? 0.611 -10.901 -2.020 1.00 95.25 362 ARG A N 1
ATOM 2820 C CA . ARG A 1 362 ? -0.777 -10.739 -2.489 1.00 95.25 362 ARG A CA 1
ATOM 2821 C C . ARG A 1 362 ? -1.743 -10.393 -1.352 1.00 95.25 362 ARG A C 1
ATOM 2823 O O . ARG A 1 362 ? -2.917 -10.766 -1.384 1.00 95.25 362 ARG A O 1
ATOM 2830 N N . SER A 1 363 ? -1.229 -9.684 -0.347 1.00 95.75 363 SER A N 1
ATOM 2831 C CA . SER A 1 363 ? -1.984 -9.303 0.838 1.00 95.75 363 SER A CA 1
ATOM 2832 C C . SER A 1 363 ? -2.774 -8.031 0.546 1.00 95.75 363 SER A C 1
ATOM 2834 O O . SER A 1 363 ? -2.203 -7.074 0.011 1.00 95.75 363 SER A O 1
ATOM 2836 N N . PRO A 1 364 ? -4.061 -7.974 0.911 1.00 97.12 364 PRO A N 1
ATOM 2837 C CA . PRO A 1 364 ? -4.810 -6.732 0.870 1.00 97.12 364 PRO A CA 1
ATOM 2838 C C . PRO A 1 364 ? -4.257 -5.741 1.901 1.00 97.12 364 PRO A C 1
ATOM 2840 O O . PRO A 1 364 ? -3.746 -6.128 2.958 1.00 97.12 364 PRO A O 1
ATOM 2843 N N . LEU A 1 365 ? -4.388 -4.456 1.591 1.00 97.50 365 LEU A N 1
ATOM 2844 C CA . LEU A 1 365 ? -4.065 -3.343 2.473 1.00 97.50 365 LEU A CA 1
ATOM 2845 C C . LEU A 1 365 ? -5.165 -2.283 2.428 1.00 97.50 365 LEU A C 1
ATOM 2847 O O . LEU A 1 365 ? -5.945 -2.206 1.478 1.00 97.50 365 LEU A O 1
ATOM 2851 N N . ALA A 1 366 ? -5.244 -1.472 3.474 1.00 97.12 366 ALA A N 1
ATOM 2852 C CA . ALA A 1 366 ? -6.197 -0.379 3.559 1.00 97.12 366 ALA A CA 1
ATOM 2853 C C . ALA A 1 366 ? -5.689 0.854 2.804 1.00 97.12 366 ALA A C 1
ATOM 2855 O O . ALA A 1 366 ? -4.583 1.315 3.070 1.00 97.12 366 ALA A O 1
ATOM 2856 N N . LEU A 1 367 ? -6.487 1.440 1.912 1.00 97.56 367 LEU A N 1
ATOM 2857 C CA . LEU A 1 367 ? -6.123 2.695 1.246 1.00 97.56 367 LEU A CA 1
ATOM 2858 C C . LEU A 1 367 ? -7.001 3.837 1.754 1.00 97.56 367 LEU A C 1
ATOM 2860 O O . LEU A 1 367 ? -8.229 3.746 1.743 1.00 97.56 367 LEU A O 1
ATOM 2864 N N . ALA A 1 368 ? -6.369 4.925 2.171 1.00 97.19 368 ALA A N 1
ATOM 2865 C CA . ALA A 1 368 ? -7.013 6.171 2.550 1.00 97.19 368 ALA A CA 1
ATOM 2866 C C . ALA A 1 368 ? -6.444 7.340 1.744 1.00 97.19 368 ALA A C 1
ATOM 2868 O O . ALA A 1 368 ? -5.350 7.267 1.183 1.00 97.19 368 ALA A O 1
ATOM 2869 N N . VAL A 1 369 ? -7.194 8.433 1.691 1.00 96.62 369 VAL A N 1
ATOM 2870 C CA . VAL A 1 369 ? -6.775 9.667 1.031 1.00 96.62 369 VAL A CA 1
ATOM 2871 C C . VAL A 1 369 ? -7.131 10.871 1.889 1.00 96.62 369 VAL A C 1
ATOM 2873 O O . VAL A 1 369 ? -8.218 10.948 2.465 1.00 96.62 369 VAL A O 1
ATOM 2876 N N . SER A 1 370 ? -6.183 11.796 1.980 1.00 96.31 370 SER A N 1
ATOM 2877 C CA . SER A 1 370 ? -6.339 13.095 2.621 1.00 96.31 370 SER A CA 1
ATOM 2878 C C . SER A 1 370 ? -6.938 14.108 1.643 1.00 96.31 370 SER A C 1
ATOM 2880 O O . SER A 1 370 ? -6.669 14.068 0.439 1.00 96.31 370 SER A O 1
ATOM 2882 N N . HIS A 1 371 ? -7.707 15.068 2.155 1.00 95.75 371 HIS A N 1
ATOM 2883 C CA . HIS A 1 371 ? -8.291 16.158 1.364 1.00 95.75 371 HIS A CA 1
ATOM 2884 C C . HIS A 1 371 ? -7.269 17.068 0.676 1.00 95.75 371 HIS A C 1
ATOM 2886 O O . HIS A 1 371 ? -7.607 17.786 -0.258 1.00 95.75 371 HIS A O 1
ATOM 2892 N N . ASP A 1 372 ? -6.006 17.018 1.087 1.00 95.38 372 ASP A N 1
ATOM 2893 C CA . ASP A 1 372 ? -4.937 17.845 0.542 1.00 95.38 372 ASP A CA 1
ATOM 2894 C C . ASP A 1 372 ? -4.146 17.124 -0.557 1.00 95.38 372 ASP A C 1
ATOM 2896 O O . ASP A 1 372 ? -3.205 17.702 -1.105 1.00 95.38 372 ASP A O 1
ATOM 2900 N N . TYR A 1 373 ? -4.524 15.883 -0.898 1.00 95.56 373 TYR A N 1
ATOM 2901 C CA . TYR A 1 373 ? -3.871 15.130 -1.958 1.00 95.56 373 TYR A CA 1
ATOM 2902 C C . TYR A 1 373 ? -4.143 15.773 -3.323 1.00 95.56 373 TYR A C 1
ATOM 2904 O O . TYR A 1 373 ? -5.289 15.881 -3.772 1.00 95.56 373 TYR A O 1
ATOM 2912 N N . SER A 1 374 ? -3.092 16.225 -4.008 1.00 93.06 374 SER A N 1
ATOM 2913 C CA . SER A 1 374 ? -3.263 17.043 -5.215 1.00 93.06 374 SER A CA 1
ATOM 2914 C C . SER A 1 374 ? -3.805 16.257 -6.416 1.00 93.06 374 SER A C 1
ATOM 2916 O O . SER A 1 374 ? -4.601 16.811 -7.177 1.00 93.06 374 SER A O 1
ATOM 2918 N N . ALA A 1 375 ? -3.463 14.970 -6.554 1.00 92.00 375 ALA A N 1
ATOM 2919 C CA . ALA A 1 375 ? -3.811 14.152 -7.724 1.00 92.00 375 ALA A CA 1
ATOM 2920 C C . ALA A 1 375 ? -5.204 13.504 -7.690 1.00 92.00 375 ALA A C 1
ATOM 2922 O O . ALA A 1 375 ? -5.597 12.881 -8.672 1.00 92.00 375 ALA A O 1
ATOM 2923 N N . ILE A 1 376 ? -5.969 13.624 -6.602 1.00 92.38 376 ILE A N 1
ATOM 2924 C CA . ILE A 1 376 ? -7.327 13.064 -6.583 1.00 92.38 376 ILE A CA 1
ATOM 2925 C C . ILE A 1 376 ? -8.266 13.875 -7.500 1.00 92.38 376 ILE A C 1
ATOM 2927 O O . ILE A 1 376 ? -8.243 15.101 -7.424 1.00 92.38 376 ILE A O 1
ATOM 2931 N N . PRO A 1 377 ? -9.109 13.263 -8.349 1.00 92.06 377 PRO A N 1
ATOM 2932 C CA . PRO A 1 377 ? -9.944 14.008 -9.302 1.00 92.06 377 PRO A CA 1
ATOM 2933 C C . PRO A 1 377 ? -11.223 14.609 -8.694 1.00 92.06 377 PRO A C 1
ATOM 2935 O O . PRO A 1 377 ? -11.960 15.313 -9.380 1.00 92.06 377 PRO A O 1
ATOM 2938 N N . VAL A 1 378 ? -11.510 14.330 -7.422 1.00 92.12 378 VAL A N 1
ATOM 2939 C CA . VAL A 1 378 ? -12.761 14.691 -6.739 1.00 92.12 378 VAL A CA 1
ATOM 2940 C C . VAL A 1 378 ? -12.484 15.435 -5.435 1.00 92.12 378 VAL A C 1
ATOM 2942 O O . VAL A 1 378 ? -11.449 15.232 -4.800 1.00 92.12 378 VAL A O 1
ATOM 2945 N N . HIS A 1 379 ? -13.410 16.303 -5.038 1.00 93.31 379 HIS A N 1
ATOM 2946 C CA . HIS A 1 379 ? -13.354 17.018 -3.768 1.00 93.31 379 HIS A CA 1
ATOM 2947 C C . HIS A 1 379 ? -13.640 16.055 -2.615 1.00 93.31 379 HIS A C 1
ATOM 2949 O O . HIS A 1 379 ? -14.673 15.377 -2.608 1.00 93.31 379 HIS A O 1
ATOM 2955 N N . ILE A 1 380 ? -12.742 16.021 -1.631 1.00 93.69 380 ILE A N 1
ATOM 2956 C CA . ILE A 1 380 ? -12.894 15.212 -0.425 1.00 93.69 380 ILE A CA 1
ATOM 2957 C C . ILE A 1 380 ? -13.409 16.098 0.712 1.00 93.69 380 ILE A C 1
ATOM 2959 O O . ILE A 1 380 ? -12.677 16.953 1.201 1.00 93.69 380 ILE A O 1
ATOM 2963 N N . PRO A 1 381 ? -14.649 15.880 1.187 1.00 91.19 381 PRO A N 1
ATOM 2964 C CA . PRO A 1 381 ? -15.293 16.777 2.146 1.00 91.19 381 PRO A CA 1
ATOM 2965 C C . PRO A 1 381 ? -14.807 16.606 3.594 1.00 91.19 381 PRO A C 1
ATOM 2967 O O . PRO A 1 381 ? -15.265 17.321 4.484 1.00 91.19 381 PRO A O 1
ATOM 2970 N N . LYS A 1 382 ? -13.957 15.611 3.863 1.00 93.56 382 LYS A N 1
ATOM 2971 C CA . LYS A 1 382 ? -13.440 15.274 5.194 1.00 93.56 382 LYS A CA 1
ATOM 2972 C C . LYS A 1 382 ? -11.917 15.245 5.156 1.00 93.56 382 LYS A C 1
ATOM 2974 O O . LYS A 1 382 ? -11.378 14.862 4.125 1.00 93.56 382 LYS A O 1
ATOM 2979 N N . PRO A 1 383 ? -11.223 15.555 6.260 1.00 94.50 383 PRO A N 1
ATOM 2980 C CA . PRO A 1 383 ? -9.768 15.580 6.258 1.00 94.50 383 PRO A CA 1
ATOM 2981 C C . PRO A 1 383 ? -9.117 14.315 5.722 1.00 94.50 383 PRO A C 1
ATOM 2983 O O . PRO A 1 383 ? -8.224 14.403 4.888 1.00 94.50 383 PRO A O 1
ATOM 2986 N N . ILE A 1 384 ? -9.594 13.150 6.164 1.00 95.94 384 ILE A N 1
ATOM 2987 C CA . ILE A 1 384 ? -9.117 11.857 5.689 1.00 95.94 384 ILE A CA 1
ATOM 2988 C C . ILE A 1 384 ? -10.311 10.921 5.512 1.00 95.94 384 ILE A C 1
ATOM 2990 O O . ILE A 1 384 ? -11.156 10.802 6.403 1.00 95.94 384 ILE A O 1
ATOM 2994 N N . ILE A 1 385 ? -10.372 10.230 4.375 1.00 95.62 385 ILE A N 1
ATOM 2995 C CA . ILE A 1 385 ? -11.372 9.191 4.094 1.00 95.62 385 ILE A CA 1
ATOM 2996 C C . ILE A 1 385 ? -10.691 7.872 3.729 1.00 95.62 385 ILE A C 1
ATOM 2998 O O . ILE A 1 385 ? -9.657 7.860 3.062 1.00 95.62 385 ILE A O 1
ATOM 3002 N N . VAL A 1 386 ? -11.282 6.751 4.134 1.00 95.56 386 VAL A N 1
ATOM 3003 C CA . VAL A 1 386 ? -10.822 5.409 3.760 1.00 95.56 386 VAL A CA 1
ATOM 3004 C C . VAL A 1 386 ? -11.585 4.945 2.523 1.00 95.56 386 VAL A C 1
ATOM 3006 O O . VAL A 1 386 ? -12.812 4.860 2.517 1.00 95.56 386 VAL A O 1
ATOM 3009 N N . LEU A 1 387 ? -10.852 4.632 1.458 1.00 95.00 387 LEU A N 1
ATOM 3010 C CA . LEU A 1 387 ? -11.409 4.206 0.177 1.00 95.00 387 LEU A CA 1
ATOM 3011 C C . LEU A 1 387 ? -11.861 2.740 0.201 1.00 95.00 387 LEU A C 1
ATOM 3013 O O . LEU A 1 387 ? -12.836 2.400 -0.468 1.00 95.00 387 LEU A O 1
ATOM 3017 N N . GLY A 1 388 ? -11.183 1.893 0.979 1.00 95.25 388 GLY A N 1
ATOM 3018 C CA . GLY A 1 388 ? -11.481 0.469 1.146 1.00 95.25 388 GLY A CA 1
ATOM 3019 C C . GLY A 1 388 ? -10.218 -0.394 1.161 1.00 95.25 388 GLY A C 1
ATOM 3020 O O . GLY A 1 388 ? -9.122 0.109 1.425 1.00 95.25 388 GLY A O 1
ATOM 3021 N N . TRP A 1 389 ? -10.379 -1.688 0.883 1.00 96.44 389 TRP A N 1
ATOM 3022 C CA . TRP A 1 389 ? -9.279 -2.640 0.732 1.00 96.44 389 TRP A CA 1
ATOM 3023 C C . TRP A 1 389 ? -8.789 -2.682 -0.709 1.00 96.44 389 TRP A C 1
ATOM 3025 O O . TRP A 1 389 ? -9.589 -2.705 -1.647 1.00 96.44 389 TRP A O 1
ATOM 3035 N N . PHE A 1 390 ? -7.473 -2.705 -0.873 1.00 97.44 390 PHE A N 1
ATOM 3036 C CA . PHE A 1 390 ? -6.811 -2.758 -2.167 1.00 97.44 390 PHE A CA 1
ATOM 3037 C C . PHE A 1 390 ? -5.699 -3.797 -2.146 1.00 97.44 390 PHE A C 1
ATOM 3039 O O . PHE A 1 390 ? -5.026 -3.990 -1.133 1.00 97.44 390 PHE A O 1
ATOM 3046 N N . TRP A 1 391 ? -5.465 -4.423 -3.290 1.00 97.31 391 TRP A N 1
ATOM 3047 C CA . TRP A 1 391 ? -4.223 -5.132 -3.555 1.00 97.31 391 TRP A CA 1
ATOM 3048 C C . TRP A 1 391 ? -3.242 -4.193 -4.235 1.00 97.31 391 TRP A C 1
ATOM 3050 O O . TRP A 1 391 ? -3.639 -3.378 -5.066 1.00 97.31 391 TRP A O 1
ATOM 3060 N N . VAL A 1 392 ? -1.956 -4.361 -3.941 1.00 97.38 392 VAL A N 1
ATOM 3061 C CA . VAL A 1 392 ? -0.913 -3.872 -4.842 1.00 97.38 392 VAL A CA 1
ATOM 3062 C C . VAL A 1 392 ? -0.801 -4.884 -5.972 1.00 97.38 392 VAL A C 1
ATOM 3064 O O . VAL A 1 392 ? -0.436 -6.034 -5.730 1.00 97.38 392 VAL A O 1
ATOM 3067 N N . THR A 1 393 ? -1.172 -4.488 -7.181 1.00 95.75 393 THR A N 1
ATOM 3068 C CA . THR A 1 393 ? -1.222 -5.374 -8.350 1.00 95.75 393 THR A CA 1
ATOM 3069 C C . THR A 1 393 ? 0.034 -5.332 -9.187 1.00 95.75 393 THR A C 1
ATOM 3071 O O . THR A 1 393 ? 0.431 -6.351 -9.754 1.00 95.75 393 THR A O 1
ATOM 3074 N N . ASP A 1 394 ? 0.633 -4.149 -9.251 1.00 95.62 394 ASP A N 1
ATOM 3075 C CA . ASP A 1 394 ? 1.862 -3.871 -9.962 1.00 95.62 394 ASP A CA 1
ATOM 3076 C C . ASP A 1 394 ? 2.645 -2.781 -9.227 1.00 95.62 394 ASP A C 1
ATOM 3078 O O . ASP A 1 394 ? 2.084 -1.904 -8.564 1.00 95.62 394 ASP A O 1
ATOM 3082 N N . ALA A 1 395 ? 3.965 -2.858 -9.340 1.00 95.50 395 ALA A N 1
ATOM 3083 C CA . ALA A 1 395 ? 4.889 -1.855 -8.844 1.00 95.50 395 ALA A CA 1
ATOM 3084 C C . ALA A 1 395 ? 6.073 -1.785 -9.807 1.00 95.50 395 ALA A C 1
ATOM 3086 O O . ALA A 1 395 ? 6.680 -2.814 -10.115 1.00 95.50 395 ALA A O 1
ATOM 3087 N N . TRP A 1 396 ? 6.392 -0.592 -10.292 1.00 94.88 396 TRP A N 1
ATOM 3088 C CA . TRP A 1 396 ? 7.506 -0.366 -11.212 1.00 94.88 396 TRP A CA 1
ATOM 3089 C C . TRP A 1 396 ? 8.165 0.979 -10.941 1.00 94.88 396 TRP A C 1
ATOM 3091 O O . TRP A 1 396 ? 7.652 1.799 -10.182 1.00 94.88 396 TRP A O 1
ATOM 3101 N N . LEU A 1 397 ? 9.311 1.205 -11.571 1.00 92.56 397 LEU A N 1
ATOM 3102 C CA . LEU A 1 397 ? 10.041 2.459 -11.478 1.00 92.56 397 LEU A CA 1
ATOM 3103 C C . LEU A 1 397 ? 9.818 3.303 -12.721 1.00 92.56 397 LEU A C 1
ATOM 3105 O O . LEU A 1 397 ? 9.860 2.803 -13.844 1.00 92.56 397 LEU A O 1
ATOM 3109 N N . GLU A 1 398 ? 9.613 4.590 -12.495 1.00 88.56 398 GLU A N 1
ATOM 3110 C CA . GLU A 1 398 ? 9.412 5.592 -13.528 1.00 88.56 398 GLU A CA 1
ATOM 3111 C C . GLU A 1 398 ? 10.398 6.751 -13.337 1.00 88.56 398 GLU A C 1
ATOM 3113 O O . GLU A 1 398 ? 10.599 7.188 -12.199 1.00 88.56 398 GLU A O 1
ATOM 3118 N N . PRO A 1 399 ? 11.026 7.264 -14.410 1.00 86.00 399 PRO A N 1
ATOM 3119 C CA . PRO A 1 399 ? 11.835 8.469 -14.347 1.00 86.00 399 PRO A CA 1
ATOM 3120 C C . PRO A 1 399 ? 11.030 9.676 -13.866 1.00 86.00 399 PRO A C 1
ATOM 3122 O O . PRO A 1 399 ? 9.872 9.874 -14.233 1.00 86.00 399 PRO A O 1
ATOM 3125 N N . GLU A 1 400 ? 11.652 10.538 -13.073 1.00 85.50 400 GLU A N 1
ATOM 3126 C CA . GLU A 1 400 ? 11.012 11.776 -12.648 1.00 85.50 400 GLU A CA 1
ATOM 3127 C C . GLU A 1 400 ? 10.985 12.818 -13.766 1.00 85.50 400 GLU A C 1
ATOM 3129 O O . GLU A 1 400 ? 11.994 13.433 -14.100 1.00 85.50 400 GLU A O 1
ATOM 3134 N N . LEU A 1 401 ? 9.795 13.087 -14.295 1.00 75.56 401 LEU A N 1
ATOM 3135 C CA . LEU A 1 401 ? 9.595 14.059 -15.374 1.00 75.56 401 LEU A CA 1
ATOM 3136 C C . LEU A 1 401 ? 9.318 15.494 -14.881 1.00 75.56 401 LEU A C 1
ATOM 3138 O O . LEU A 1 401 ? 9.082 16.390 -15.688 1.00 75.56 401 LEU A O 1
ATOM 3142 N N . ASN A 1 402 ? 9.370 15.731 -13.564 1.00 63.94 402 ASN A N 1
ATOM 3143 C CA . ASN A 1 402 ? 8.844 16.929 -12.884 1.00 63.94 402 ASN A CA 1
ATOM 3144 C C . ASN A 1 402 ? 9.442 18.282 -13.309 1.00 63.94 402 ASN A C 1
ATOM 3146 O O . ASN A 1 402 ? 8.921 19.314 -12.899 1.00 63.94 402 ASN A O 1
ATOM 3150 N N . ASN A 1 403 ? 10.494 18.301 -14.129 1.00 59.28 403 ASN A N 1
ATOM 3151 C CA . ASN A 1 403 ? 11.198 19.524 -14.515 1.00 59.28 403 ASN A CA 1
ATOM 3152 C C . ASN A 1 403 ? 11.274 19.756 -16.026 1.00 59.28 403 ASN A C 1
ATOM 3154 O O . ASN A 1 403 ? 12.050 20.610 -16.453 1.00 59.28 403 ASN A O 1
ATOM 3158 N N . PHE A 1 404 ? 10.499 19.039 -16.843 1.00 61.19 404 PHE A N 1
ATOM 3159 C CA . PHE A 1 404 ? 10.410 19.378 -18.262 1.00 61.19 404 PHE A CA 1
ATOM 3160 C C . PHE A 1 404 ? 9.330 20.432 -18.472 1.00 61.19 404 PHE A C 1
ATOM 3162 O O . PHE A 1 404 ? 8.144 20.093 -18.428 1.00 61.19 404 PHE A O 1
ATOM 3169 N N . PRO A 1 405 ? 9.688 21.716 -18.689 1.00 61.50 405 PRO A N 1
ATOM 3170 C CA . PRO A 1 405 ? 8.706 22.661 -19.178 1.00 61.50 405 PRO A CA 1
ATOM 3171 C C . PRO A 1 405 ? 8.139 22.087 -20.485 1.00 61.50 405 PRO A C 1
ATOM 3173 O O . PRO A 1 405 ? 8.919 21.709 -21.363 1.00 61.50 405 PRO A O 1
ATOM 3176 N N . PRO A 1 406 ? 6.807 22.032 -20.651 1.00 60.31 406 PRO A N 1
ATOM 3177 C CA . PRO A 1 406 ? 6.157 21.431 -21.822 1.00 60.31 406 PRO A CA 1
ATOM 3178 C C . PRO A 1 406 ? 6.529 22.106 -23.158 1.00 60.31 406 PRO A C 1
ATOM 3180 O O . PRO A 1 406 ? 6.083 21.682 -24.218 1.00 60.31 406 PRO A O 1
ATOM 3183 N N . THR A 1 407 ? 7.339 23.166 -23.121 1.00 56.16 407 THR A N 1
ATOM 3184 C CA . THR A 1 407 ? 7.669 24.044 -24.240 1.00 56.16 407 THR A CA 1
ATOM 3185 C C . THR A 1 407 ? 9.143 24.029 -24.651 1.00 56.16 407 THR A C 1
ATOM 3187 O O . THR A 1 407 ? 9.483 24.727 -25.607 1.00 56.16 407 THR A O 1
ATOM 3190 N N . SER A 1 408 ? 10.039 23.267 -24.001 1.00 53.66 408 SER A N 1
ATOM 3191 C CA . SER A 1 408 ? 11.447 23.258 -24.432 1.00 53.66 408 SER A CA 1
ATOM 3192 C C . SER A 1 408 ? 11.616 22.477 -25.738 1.00 53.66 408 SER A C 1
ATOM 3194 O O . SER A 1 408 ? 11.662 21.249 -25.776 1.00 53.66 408 SER A O 1
ATOM 3196 N N . THR A 1 409 ? 11.699 23.236 -26.821 1.00 57.50 409 THR A N 1
ATOM 3197 C CA . THR A 1 409 ? 12.072 22.864 -28.185 1.00 57.50 409 THR A CA 1
ATOM 3198 C C . THR A 1 409 ? 13.152 21.779 -28.264 1.00 57.50 409 THR A C 1
ATOM 3200 O O . THR A 1 409 ? 14.304 22.089 -27.999 1.00 57.50 409 THR A O 1
ATOM 3203 N N . LYS A 1 410 ? 12.781 20.560 -28.702 1.00 61.72 410 LYS A N 1
ATOM 3204 C CA . LYS A 1 410 ? 13.565 19.470 -29.355 1.00 61.72 410 LYS A CA 1
ATOM 3205 C C . LYS A 1 410 ? 14.959 19.065 -28.829 1.00 61.72 410 LYS A C 1
ATOM 3207 O O . LYS A 1 410 ? 15.484 18.060 -29.303 1.00 61.72 410 LYS A O 1
ATOM 3212 N N . SER A 1 411 ? 15.583 19.777 -27.903 1.00 63.62 411 SER A N 1
ATOM 3213 C CA . SER A 1 411 ? 16.849 19.372 -27.310 1.00 63.62 411 SER A CA 1
ATOM 3214 C C . SER A 1 411 ? 16.567 18.231 -26.351 1.00 63.62 411 SER A C 1
ATOM 3216 O O . SER A 1 411 ? 15.747 18.384 -25.443 1.00 63.62 411 SER A O 1
ATOM 3218 N N . ALA A 1 412 ? 17.233 17.099 -26.574 1.00 62.78 412 ALA A N 1
ATOM 3219 C CA . ALA A 1 412 ? 17.157 15.967 -25.674 1.00 62.78 412 ALA A CA 1
ATOM 3220 C C . ALA A 1 412 ? 17.389 16.444 -24.226 1.00 62.78 412 ALA A C 1
ATOM 3222 O O . ALA A 1 412 ? 18.266 17.287 -23.998 1.00 62.78 412 ALA A O 1
ATOM 3223 N N . PRO A 1 413 ? 16.592 15.955 -23.265 1.00 63.56 413 PRO A N 1
ATOM 3224 C CA . PRO A 1 413 ? 16.776 16.276 -21.858 1.00 63.56 413 PRO A CA 1
ATOM 3225 C C . PRO A 1 413 ? 18.230 16.039 -21.442 1.00 63.56 413 PRO A C 1
ATOM 3227 O O . PRO A 1 413 ? 18.839 15.062 -21.882 1.00 63.56 413 PRO A O 1
ATOM 3230 N N . SER A 1 414 ? 18.801 16.923 -20.615 1.00 67.38 414 SER A N 1
ATOM 3231 C CA . SER A 1 414 ? 20.158 16.695 -20.117 1.00 67.38 414 SER A CA 1
ATOM 3232 C C . SER A 1 414 ? 20.210 15.343 -19.402 1.00 67.38 414 SER A C 1
ATOM 3234 O O . SER A 1 414 ? 19.286 14.974 -18.673 1.00 67.38 414 SER A O 1
ATOM 3236 N N . GLU A 1 415 ? 21.289 14.594 -19.632 1.00 69.19 415 GLU A N 1
ATOM 3237 C CA . GLU A 1 415 ? 21.470 13.225 -19.132 1.00 69.19 415 GLU A CA 1
ATOM 3238 C C . GLU A 1 415 ? 21.218 13.115 -17.619 1.00 69.19 415 GLU A C 1
ATOM 3240 O O . GLU A 1 415 ? 20.747 12.092 -17.136 1.00 69.19 415 GLU A O 1
ATOM 3245 N N . ASP A 1 416 ? 21.466 14.198 -16.878 1.00 67.62 416 ASP A N 1
ATOM 3246 C CA . ASP A 1 416 ? 21.313 14.287 -15.427 1.00 67.62 416 ASP A CA 1
ATOM 3247 C C . ASP A 1 416 ? 19.848 14.247 -14.947 1.00 67.62 416 ASP A C 1
ATOM 3249 O O . ASP A 1 416 ? 19.577 13.758 -13.850 1.00 67.62 416 ASP A O 1
ATOM 3253 N N . VAL A 1 417 ? 18.882 14.697 -15.761 1.00 63.25 417 VAL A N 1
ATOM 3254 C CA . VAL A 1 417 ? 17.451 14.676 -15.393 1.00 63.25 417 VAL A CA 1
ATOM 3255 C C . VAL A 1 417 ? 16.856 13.269 -15.528 1.00 63.25 417 VAL A C 1
ATOM 3257 O O . VAL A 1 417 ? 15.982 12.900 -14.750 1.00 63.25 417 VAL A O 1
ATOM 3260 N N . MET A 1 418 ? 17.394 12.425 -16.415 1.00 64.56 418 MET A N 1
ATOM 3261 C CA . MET A 1 418 ? 16.991 11.012 -16.517 1.00 64.56 418 MET A CA 1
ATOM 3262 C C . MET A 1 418 ? 17.595 10.117 -15.417 1.00 64.56 418 MET A C 1
ATOM 3264 O O . MET A 1 418 ? 17.368 8.910 -15.407 1.00 64.56 418 MET A O 1
ATOM 3268 N N . ARG A 1 419 ? 18.345 10.680 -14.456 1.00 75.62 419 ARG A N 1
ATOM 3269 C CA . ARG A 1 419 ? 19.020 9.914 -13.390 1.00 75.62 419 ARG A CA 1
ATOM 3270 C C . ARG A 1 419 ? 18.214 9.758 -12.112 1.00 75.62 419 ARG A C 1
ATOM 3272 O O . ARG A 1 419 ? 18.780 9.298 -11.125 1.00 75.62 419 ARG A O 1
ATOM 3279 N N . LYS A 1 420 ? 16.942 10.148 -12.067 1.00 87.50 420 LYS A N 1
ATOM 3280 C CA . LYS A 1 420 ? 16.094 9.867 -10.904 1.00 87.50 420 LYS A CA 1
ATOM 3281 C C . LYS A 1 420 ? 14.887 9.057 -11.315 1.00 87.50 420 LYS A C 1
ATOM 3283 O O . LYS A 1 420 ? 14.177 9.433 -12.239 1.00 87.50 420 LYS A O 1
ATOM 3288 N N . VAL A 1 421 ? 14.676 7.965 -10.600 1.00 90.44 421 VAL A N 1
ATOM 3289 C CA . VAL A 1 421 ? 13.516 7.095 -10.719 1.00 90.44 421 VAL A CA 1
ATOM 3290 C C . VAL A 1 421 ? 12.728 7.115 -9.419 1.00 90.44 421 VAL A C 1
ATOM 3292 O O . VAL A 1 421 ? 13.272 7.362 -8.338 1.00 90.44 421 VAL A O 1
ATOM 3295 N N . ARG A 1 422 ? 11.434 6.853 -9.529 1.00 92.31 422 ARG A N 1
ATOM 3296 C CA . ARG A 1 422 ? 10.500 6.781 -8.414 1.00 92.31 422 ARG A CA 1
ATOM 3297 C C . ARG A 1 422 ? 9.560 5.606 -8.612 1.00 92.31 422 ARG A C 1
ATOM 3299 O O . ARG A 1 422 ? 9.233 5.255 -9.743 1.00 92.31 422 ARG A O 1
ATOM 3306 N N . TRP A 1 423 ? 9.112 5.011 -7.514 1.00 95.06 423 TRP A N 1
ATOM 3307 C CA . TRP A 1 423 ? 8.152 3.922 -7.568 1.00 95.06 423 TRP A CA 1
ATOM 3308 C C . TRP A 1 423 ? 6.763 4.430 -7.948 1.00 95.06 423 TRP A C 1
ATOM 3310 O O . TRP A 1 423 ? 6.211 5.312 -7.289 1.00 95.06 423 TRP A O 1
ATOM 3320 N N . LYS A 1 424 ? 6.179 3.828 -8.982 1.00 94.94 424 LYS A N 1
ATOM 3321 C CA . LYS A 1 424 ? 4.744 3.847 -9.247 1.00 94.94 424 LYS A CA 1
ATOM 3322 C C . LYS A 1 424 ? 4.127 2.553 -8.756 1.00 94.94 424 LYS A C 1
ATOM 3324 O O . LYS A 1 424 ? 4.607 1.461 -9.057 1.00 94.94 424 LYS A O 1
ATOM 3329 N N . ILE A 1 425 ? 3.061 2.703 -7.985 1.00 96.69 425 ILE A N 1
ATOM 3330 C CA . ILE A 1 425 ? 2.335 1.615 -7.349 1.00 96.69 425 ILE A CA 1
ATOM 3331 C C . ILE A 1 425 ? 0.911 1.625 -7.886 1.00 96.69 425 ILE A C 1
ATOM 3333 O O . ILE A 1 425 ? 0.217 2.644 -7.839 1.00 96.69 425 ILE A O 1
ATOM 3337 N N . HIS A 1 426 ? 0.485 0.477 -8.397 1.00 96.25 426 HIS A N 1
ATOM 3338 C CA . HIS A 1 426 ? -0.862 0.244 -8.886 1.00 96.25 426 HIS A CA 1
ATOM 3339 C C . HIS A 1 426 ? -1.656 -0.507 -7.825 1.00 96.25 426 HIS A C 1
ATOM 3341 O O . HIS A 1 426 ? -1.311 -1.619 -7.425 1.00 96.25 426 HIS A O 1
ATOM 3347 N N . PHE A 1 427 ? -2.714 0.140 -7.358 1.00 96.88 427 PHE A N 1
ATOM 3348 C CA . PHE A 1 427 ? -3.693 -0.393 -6.433 1.00 96.88 427 PHE A CA 1
ATOM 3349 C C . PHE A 1 427 ? -4.958 -0.791 -7.190 1.00 96.88 427 PHE A C 1
ATOM 3351 O O . PHE A 1 427 ? -5.511 0.006 -7.951 1.00 96.88 427 PHE A O 1
ATOM 3358 N N . GLU A 1 428 ? -5.456 -1.994 -6.932 1.00 95.44 428 GLU A N 1
ATOM 3359 C CA . GLU A 1 428 ? -6.745 -2.471 -7.431 1.00 95.44 428 GLU A CA 1
ATOM 3360 C C . GLU A 1 428 ? -7.651 -2.797 -6.248 1.00 95.44 428 GLU A C 1
ATOM 3362 O O . GLU A 1 428 ? -7.244 -3.490 -5.312 1.00 95.44 428 GLU A O 1
ATOM 3367 N N . TYR A 1 429 ? -8.874 -2.277 -6.278 1.00 95.25 429 TYR A N 1
ATOM 3368 C CA . TYR A 1 429 ? -9.877 -2.529 -5.253 1.00 95.25 429 TYR A CA 1
ATOM 3369 C C . TYR A 1 429 ? -10.140 -4.031 -5.106 1.00 95.25 429 TYR A C 1
ATOM 3371 O O . TYR A 1 429 ? -10.379 -4.723 -6.097 1.00 95.25 429 TYR A O 1
ATOM 3379 N N . CYS A 1 430 ? -10.088 -4.549 -3.876 1.00 95.00 430 CYS A N 1
ATOM 3380 C CA . CYS A 1 430 ? -10.269 -5.980 -3.656 1.00 95.00 430 CYS A CA 1
ATOM 3381 C C . CYS A 1 430 ? -11.679 -6.424 -4.062 1.00 95.00 430 CYS A C 1
ATOM 3383 O O . CYS A 1 430 ? -12.667 -5.778 -3.695 1.00 95.00 430 CYS A O 1
ATOM 3385 N N . ALA A 1 431 ? -11.761 -7.559 -4.758 1.00 89.44 431 ALA A N 1
ATOM 3386 C CA . ALA A 1 431 ? -13.017 -8.267 -4.986 1.00 89.44 431 ALA A CA 1
ATOM 3387 C C . ALA A 1 431 ? -13.653 -8.701 -3.650 1.00 89.44 431 ALA A C 1
ATOM 3389 O O . ALA A 1 431 ? -13.006 -8.662 -2.605 1.00 89.44 431 ALA A O 1
ATOM 3390 N N . GLY A 1 432 ? -14.940 -9.055 -3.677 1.00 85.00 432 GLY A N 1
ATOM 3391 C CA . GLY A 1 432 ? -15.698 -9.444 -2.477 1.00 85.00 432 GLY A CA 1
ATOM 3392 C C . GLY A 1 432 ? -16.204 -8.262 -1.638 1.00 85.00 432 GLY A C 1
ATOM 3393 O O . GLY A 1 432 ? -17.150 -8.408 -0.867 1.00 85.00 432 GLY A O 1
ATOM 3394 N N . GLN A 1 433 ? -15.650 -7.066 -1.837 1.00 89.38 433 GLN A N 1
ATOM 3395 C CA . GLN A 1 433 ? -16.216 -5.824 -1.313 1.00 89.38 433 GLN A CA 1
ATOM 3396 C C . GLN A 1 433 ? -17.413 -5.350 -2.156 1.00 89.38 433 GLN A C 1
ATOM 3398 O O . GLN A 1 433 ? -17.554 -5.698 -3.330 1.00 89.38 433 GLN A O 1
ATOM 3403 N N . SER A 1 434 ? -18.263 -4.494 -1.577 1.00 88.25 434 SER A N 1
ATOM 3404 C CA . SER A 1 434 ? -19.257 -3.735 -2.348 1.00 88.25 434 SER A CA 1
ATOM 3405 C C . SER A 1 434 ? -18.577 -2.866 -3.410 1.00 88.25 434 SER A C 1
ATOM 3407 O O . SER A 1 434 ? -17.418 -2.507 -3.240 1.00 88.25 434 SER A O 1
ATOM 3409 N N . LEU A 1 435 ? -19.299 -2.439 -4.454 1.00 88.25 435 LEU A N 1
ATOM 3410 C CA . LEU A 1 435 ? -18.772 -1.462 -5.421 1.00 88.25 435 LEU A CA 1
ATOM 3411 C C . LEU A 1 435 ? -18.105 -0.275 -4.699 1.00 88.25 435 LEU A C 1
ATOM 3413 O O . LEU A 1 435 ? -18.665 0.187 -3.696 1.00 88.25 435 LEU A O 1
ATOM 3417 N N . PRO A 1 436 ? -16.955 0.244 -5.180 1.00 90.06 436 PRO A N 1
ATOM 3418 C CA . PRO A 1 436 ? -16.247 1.281 -4.445 1.00 90.06 436 PRO A CA 1
ATOM 3419 C C . PRO A 1 436 ? -17.157 2.496 -4.273 1.00 90.06 436 PRO A C 1
ATOM 3421 O O . PRO A 1 436 ? -17.604 3.113 -5.242 1.00 90.06 436 PRO A O 1
ATOM 3424 N N . TRP A 1 437 ? -17.463 2.825 -3.022 1.00 89.50 437 TRP A N 1
ATOM 3425 C CA . TRP A 1 437 ? -18.494 3.799 -2.650 1.00 89.50 437 TRP A CA 1
ATOM 3426 C C . TRP A 1 437 ? -18.215 5.213 -3.184 1.00 89.50 437 TRP A C 1
ATOM 3428 O O . TRP A 1 437 ? -19.140 6.009 -3.351 1.00 89.50 437 TRP A O 1
ATOM 3438 N N . TRP A 1 438 ? -16.942 5.500 -3.463 1.00 87.44 438 TRP A N 1
ATOM 3439 C CA . TRP A 1 438 ? -16.416 6.751 -4.003 1.00 87.44 438 TRP A CA 1
ATOM 3440 C C . TRP A 1 438 ? -16.475 6.833 -5.534 1.00 87.44 438 TRP A C 1
ATOM 3442 O O . TRP A 1 438 ? -16.065 7.839 -6.112 1.00 87.44 438 TRP A O 1
ATOM 3452 N N . THR A 1 439 ? -16.976 5.798 -6.211 1.00 83.12 439 THR A N 1
ATOM 3453 C CA . THR A 1 439 ? -17.068 5.795 -7.672 1.00 83.12 439 THR A CA 1
ATOM 3454 C C . THR A 1 439 ? -18.352 6.470 -8.112 1.00 83.12 439 THR A C 1
ATOM 3456 O O . THR A 1 439 ? -19.474 5.964 -7.989 1.00 83.12 439 THR A O 1
ATOM 3459 N N . THR A 1 440 ? -18.175 7.682 -8.617 1.00 66.25 440 THR A N 1
ATOM 3460 C CA . THR A 1 440 ? -19.228 8.478 -9.221 1.00 66.25 440 THR A CA 1
ATOM 3461 C C . THR A 1 440 ? -19.865 7.680 -10.355 1.00 66.25 440 THR A C 1
ATOM 3463 O O . THR A 1 440 ? -19.182 7.150 -11.229 1.00 66.25 440 THR A O 1
ATOM 3466 N N . ILE A 1 441 ? -21.198 7.640 -10.405 1.00 55.88 441 ILE A N 1
ATOM 3467 C CA . ILE A 1 441 ? -21.879 7.531 -11.698 1.00 55.88 441 ILE A CA 1
ATOM 3468 C C . ILE A 1 441 ? -21.577 8.865 -12.384 1.00 55.88 441 ILE A C 1
ATOM 3470 O O . ILE A 1 441 ? -22.341 9.819 -12.245 1.00 55.88 441 ILE A O 1
ATOM 3474 N N . PHE A 1 442 ? -20.418 9.009 -13.026 1.00 51.31 442 PHE A N 1
ATOM 3475 C CA . PHE A 1 442 ? -20.326 10.049 -14.036 1.00 51.31 442 PHE A CA 1
ATOM 3476 C C . PHE A 1 442 ? -21.357 9.639 -15.086 1.00 51.31 442 PHE A C 1
ATOM 3478 O O . PHE A 1 442 ? -21.238 8.534 -15.623 1.00 51.31 442 PHE A O 1
ATOM 3485 N N . PRO A 1 443 ? -22.410 10.435 -15.354 1.00 44.53 443 PRO A N 1
ATOM 3486 C CA . PRO A 1 443 ? -23.109 10.244 -16.605 1.00 44.53 443 PRO A CA 1
ATOM 3487 C C . PRO A 1 443 ? -22.023 10.398 -17.664 1.00 44.53 443 PRO A C 1
ATOM 3489 O O . PRO A 1 443 ? -21.343 11.422 -17.717 1.00 44.53 443 PRO A O 1
ATOM 3492 N N . VAL A 1 444 ? -21.782 9.336 -18.423 1.00 41.50 444 VAL A N 1
ATOM 3493 C CA . VAL A 1 444 ? -20.924 9.367 -19.600 1.00 41.50 444 VAL A CA 1
ATOM 3494 C C . VAL A 1 444 ? -21.650 10.247 -20.615 1.00 41.50 444 VAL A C 1
ATOM 3496 O O . VAL A 1 444 ? -22.269 9.773 -21.557 1.00 41.50 444 VAL A O 1
ATOM 3499 N N . SER A 1 445 ? -21.663 11.558 -20.397 1.00 37.50 445 SER A N 1
ATOM 3500 C CA . SER A 1 445 ? -21.866 12.508 -21.471 1.00 37.50 445 SER A CA 1
ATOM 3501 C C . SER A 1 445 ? -20.530 12.558 -22.189 1.00 37.50 445 SER A C 1
ATOM 3503 O O . SER A 1 445 ? -19.688 13.408 -21.898 1.00 37.50 445 SER A O 1
ATOM 3505 N N . LEU A 1 446 ? -20.317 11.569 -23.066 1.00 33.88 446 LEU A N 1
ATOM 3506 C CA . LEU A 1 446 ? -19.361 11.696 -24.157 1.00 33.88 446 LEU A CA 1
ATOM 3507 C C . LEU A 1 446 ? -19.602 13.080 -24.769 1.00 33.88 446 LEU A C 1
ATOM 3509 O O . LEU A 1 446 ? -20.749 13.370 -25.128 1.00 33.88 446 LEU A O 1
ATOM 3513 N N . PRO A 1 447 ? -18.592 13.958 -24.867 1.00 33.91 447 PRO A N 1
ATOM 3514 C CA . PRO A 1 447 ? -18.717 15.070 -25.783 1.00 33.91 447 PRO A CA 1
ATOM 3515 C C . PRO A 1 447 ? -18.951 14.438 -27.155 1.00 33.91 447 PRO A C 1
ATOM 3517 O O . PRO A 1 447 ? -18.089 13.728 -27.672 1.00 33.91 447 PRO A O 1
ATOM 3520 N N . ILE A 1 448 ? -20.150 14.632 -27.710 1.00 33.25 448 ILE A N 1
ATOM 3521 C CA . ILE A 1 448 ? -20.360 14.460 -29.145 1.00 33.25 448 ILE A CA 1
ATOM 3522 C C . ILE A 1 448 ? -19.260 15.315 -29.778 1.00 33.25 448 ILE A C 1
ATOM 3524 O O . ILE A 1 448 ? -19.196 16.502 -29.441 1.00 33.25 448 ILE A O 1
ATOM 3528 N N . PRO A 1 449 ? -18.360 14.749 -30.598 1.00 31.20 449 PRO A N 1
ATOM 3529 C CA . PRO A 1 449 ? -17.341 15.540 -31.258 1.00 31.20 449 PRO A CA 1
ATOM 3530 C C . PRO A 1 449 ? -18.065 16.612 -32.067 1.00 31.20 449 PRO A C 1
ATOM 3532 O O . PRO A 1 449 ? -18.729 16.316 -33.056 1.00 31.20 449 PRO A O 1
ATOM 3535 N N . THR A 1 450 ? -18.008 17.863 -31.619 1.00 34.22 450 THR A N 1
ATOM 3536 C CA . THR A 1 450 ? -18.278 18.981 -32.510 1.00 34.22 450 THR A CA 1
ATOM 3537 C C . THR A 1 450 ? -17.077 19.042 -33.433 1.00 34.22 450 THR A C 1
ATOM 3539 O O . THR A 1 450 ? -16.019 19.540 -33.043 1.00 34.22 450 THR A O 1
ATOM 3542 N N . ASP A 1 451 ? -17.241 18.438 -34.609 1.00 37.84 451 ASP A N 1
ATOM 3543 C CA . ASP A 1 451 ? -16.378 18.595 -35.771 1.00 37.84 451 ASP A CA 1
ATOM 3544 C C . ASP A 1 451 ? -16.040 20.076 -35.953 1.00 37.84 451 ASP A C 1
ATOM 3546 O O . ASP A 1 451 ? -16.855 20.862 -36.420 1.00 37.84 451 ASP A O 1
ATOM 3550 N N . ASN A 1 452 ? -14.824 20.449 -35.570 1.00 37.91 452 ASN A N 1
ATOM 3551 C CA . ASN A 1 452 ? -14.145 21.648 -36.053 1.00 37.91 452 ASN A CA 1
ATOM 3552 C C . ASN A 1 452 ? -12.777 21.249 -36.629 1.00 37.91 452 ASN A C 1
ATOM 3554 O O . ASN A 1 452 ? -11.766 21.929 -36.445 1.00 37.91 452 ASN A O 1
ATOM 3558 N N . GLY A 1 453 ? -12.755 20.115 -37.337 1.00 32.12 453 GLY A N 1
ATOM 3559 C CA . GLY A 1 453 ? -11.712 19.783 -38.293 1.00 32.12 453 GLY A CA 1
ATOM 3560 C C . GLY A 1 453 ? -11.893 20.638 -39.542 1.00 32.12 453 GLY A C 1
ATOM 3561 O O . GLY A 1 453 ? -12.744 20.365 -40.381 1.00 32.12 453 GLY A O 1
ATOM 3562 N N . LEU A 1 454 ? -11.071 21.674 -39.644 1.00 37.50 454 LEU A N 1
ATOM 3563 C CA . LEU A 1 454 ? -10.869 22.513 -40.816 1.00 37.50 454 LEU A CA 1
ATOM 3564 C C . LEU A 1 454 ? -10.428 21.645 -42.018 1.00 37.50 454 LEU A C 1
ATOM 3566 O O . LEU A 1 454 ? -9.236 21.423 -42.213 1.00 37.50 454 LEU A O 1
ATOM 3570 N N . TRP A 1 455 ? -11.373 21.142 -42.816 1.00 30.25 455 TRP A N 1
ATOM 3571 C CA . TRP A 1 455 ? -11.104 20.548 -44.129 1.00 30.25 455 TRP A CA 1
ATOM 3572 C C . TRP A 1 455 ? -11.936 21.260 -45.196 1.00 30.25 455 TRP A C 1
ATOM 3574 O O . TRP A 1 455 ? -13.156 21.349 -45.124 1.00 30.25 455 TRP A O 1
ATOM 3584 N N . SER A 1 456 ? -11.180 21.814 -46.141 1.00 31.08 456 SER A N 1
ATOM 3585 C CA . SER A 1 456 ? -11.500 22.296 -47.483 1.00 31.08 456 SER A CA 1
ATOM 3586 C C . SER A 1 456 ? -12.966 22.246 -47.935 1.00 31.08 456 SER A C 1
ATOM 3588 O O . SER A 1 456 ? -13.541 21.190 -48.182 1.00 31.08 456 SER A O 1
ATOM 3590 N N . THR A 1 457 ? -13.522 23.432 -48.168 1.00 30.33 457 THR A N 1
ATOM 3591 C CA . THR A 1 457 ? -14.780 23.670 -48.877 1.00 30.33 457 THR A CA 1
ATOM 3592 C C . THR A 1 457 ? -14.669 23.294 -50.357 1.00 30.33 457 THR A C 1
ATOM 3594 O O . THR A 1 457 ? -14.022 24.017 -51.116 1.00 30.33 457 THR A O 1
ATOM 3597 N N . SER A 1 458 ? -15.316 22.211 -50.787 1.00 32.91 458 SER A N 1
ATOM 3598 C CA . SER A 1 458 ? -15.947 22.065 -52.116 1.00 32.91 458 SER A CA 1
ATOM 3599 C C . SER A 1 458 ? -16.718 20.744 -52.159 1.00 32.91 458 SER A C 1
ATOM 3601 O O . SER A 1 458 ? -16.130 19.692 -52.358 1.00 32.91 458 SER A O 1
ATOM 3603 N N . ASP A 1 459 ? -18.015 20.785 -51.858 1.00 29.33 459 ASP A N 1
ATOM 3604 C CA . ASP A 1 459 ? -19.065 20.354 -52.790 1.00 29.33 459 ASP A CA 1
ATOM 3605 C C . ASP A 1 459 ? -20.422 20.253 -52.087 1.00 29.33 459 ASP A C 1
ATOM 3607 O O . ASP A 1 459 ? -20.597 19.659 -51.024 1.00 29.33 459 ASP A O 1
ATOM 3611 N N . VAL A 1 460 ? -21.389 20.923 -52.704 1.00 36.22 460 VAL A N 1
ATOM 3612 C CA . VAL A 1 460 ? -22.773 21.062 -52.266 1.00 36.22 460 VAL A CA 1
ATOM 3613 C C . VAL A 1 460 ? -23.558 19.847 -52.751 1.00 36.22 460 VAL A C 1
ATOM 3615 O O . VAL A 1 460 ? -23.676 19.625 -53.953 1.00 36.22 460 VAL A O 1
ATOM 3618 N N . GLY A 1 461 ? -24.158 19.104 -51.822 1.00 30.02 461 GLY A N 1
ATOM 3619 C CA . GLY A 1 461 ? -25.136 18.059 -52.115 1.00 30.02 461 GLY A CA 1
ATOM 3620 C C . GLY A 1 461 ? -26.254 18.063 -51.078 1.00 30.02 461 GLY A C 1
ATOM 3621 O O . GLY A 1 461 ? -26.031 17.739 -49.918 1.00 30.02 461 GLY A O 1
ATOM 3622 N N . LEU A 1 462 ? -27.441 18.487 -51.518 1.00 40.19 462 LEU A N 1
ATOM 3623 C CA . LEU A 1 462 ? -28.713 18.503 -50.792 1.00 40.19 462 LEU A CA 1
ATOM 3624 C C . LEU A 1 462 ? -29.178 17.104 -50.326 1.00 40.19 462 LEU A C 1
ATOM 3626 O O . LEU A 1 462 ? -28.658 16.094 -50.780 1.00 40.19 462 LEU A O 1
ATOM 3630 N N . PHE A 1 463 ? -30.262 17.119 -49.531 1.00 32.03 463 PHE A N 1
ATOM 3631 C CA . PHE A 1 463 ? -31.093 16.035 -48.966 1.00 32.03 463 PHE A CA 1
ATOM 3632 C C . PHE A 1 463 ? -30.722 15.687 -47.515 1.00 32.03 463 PHE A C 1
ATOM 3634 O O . PHE A 1 463 ? -29.602 15.314 -47.221 1.00 32.03 463 PHE A O 1
ATOM 3641 N N . GLY A 1 464 ? -31.602 15.762 -46.520 1.00 29.88 464 GLY A N 1
ATOM 3642 C CA . GLY A 1 464 ? -33.018 16.098 -46.464 1.00 29.88 464 GLY A CA 1
ATOM 3643 C C . GLY A 1 464 ? -33.467 15.945 -45.007 1.00 29.88 464 GLY A C 1
ATOM 3644 O O . GLY A 1 464 ? -33.008 15.054 -44.294 1.00 29.88 464 GLY A O 1
ATOM 3645 N N . SER A 1 465 ? -34.319 16.851 -44.539 1.00 37.47 465 SER A N 1
ATOM 3646 C CA . SER A 1 465 ? -34.872 16.841 -43.186 1.00 37.47 465 SER A CA 1
ATOM 3647 C C . SER A 1 465 ? -35.702 15.578 -42.932 1.00 37.47 465 SER A C 1
ATOM 3649 O O . SER A 1 465 ? -36.612 15.288 -43.706 1.00 37.47 465 SER A O 1
ATOM 3651 N N . GLN A 1 466 ? -35.466 14.877 -41.817 1.00 31.97 466 GLN A N 1
ATOM 3652 C CA . GLN A 1 466 ? -36.478 13.990 -41.241 1.00 31.97 466 GLN A CA 1
ATOM 3653 C C . GLN A 1 466 ? -36.793 14.331 -39.783 1.00 31.97 466 GLN A C 1
ATOM 3655 O O . GLN A 1 466 ? -35.943 14.454 -38.906 1.00 31.97 466 GLN A O 1
ATOM 3660 N N . THR A 1 467 ? -38.094 14.505 -39.616 1.00 30.92 467 THR A N 1
ATOM 3661 C CA . THR A 1 467 ? -38.939 14.714 -38.451 1.00 30.92 467 THR A CA 1
ATOM 3662 C C . THR A 1 467 ? -38.704 13.742 -37.297 1.00 30.92 467 THR A C 1
ATOM 3664 O O . THR A 1 467 ? -38.702 12.526 -37.470 1.00 30.92 467 THR A O 1
ATOM 3667 N N . VAL A 1 468 ? -38.636 14.299 -36.085 1.00 32.00 468 VAL A N 1
ATOM 3668 C CA . VAL A 1 468 ? -38.673 13.570 -34.812 1.00 32.00 468 VAL A CA 1
ATOM 3669 C C . VAL A 1 468 ? -40.091 13.045 -34.572 1.00 32.00 468 VAL A C 1
ATOM 3671 O O . VAL A 1 468 ? -41.006 13.814 -34.273 1.00 32.00 468 VAL A O 1
ATOM 3674 N N . VAL A 1 469 ? -40.274 11.727 -34.669 1.00 29.69 469 VAL A N 1
ATOM 3675 C CA . VAL A 1 469 ? -41.491 11.040 -34.214 1.00 29.69 469 VAL A CA 1
ATOM 3676 C C . VAL A 1 469 ? -41.365 10.768 -32.714 1.00 29.69 469 VAL A C 1
ATOM 3678 O O . VAL A 1 469 ? -40.541 9.971 -32.269 1.00 29.69 469 VAL A O 1
ATOM 3681 N N . ARG A 1 470 ? -42.194 11.453 -31.920 1.00 34.00 470 ARG A N 1
ATOM 3682 C CA . ARG A 1 470 ? -42.398 11.170 -30.493 1.00 34.00 470 ARG A CA 1
ATOM 3683 C C . ARG A 1 470 ? -43.190 9.870 -30.333 1.00 34.00 470 ARG A C 1
ATOM 3685 O O . ARG A 1 470 ? -44.312 9.779 -30.820 1.00 34.00 470 ARG A O 1
ATOM 3692 N N . SER A 1 471 ? -42.636 8.914 -29.591 1.00 30.25 471 SER A N 1
ATOM 3693 C CA . SER A 1 471 ? -43.373 7.751 -29.069 1.00 30.25 471 SER A CA 1
ATOM 3694 C C . SER A 1 471 ? -43.844 8.023 -27.626 1.00 30.25 471 SER A C 1
ATOM 3696 O O . SER A 1 471 ? -43.143 8.735 -26.900 1.00 30.25 471 SER A O 1
ATOM 3698 N N . PRO A 1 472 ? -45.013 7.509 -27.195 1.00 33.94 472 PRO A N 1
ATOM 3699 C CA . PRO A 1 472 ? -45.612 7.808 -25.890 1.00 33.94 472 PRO A CA 1
ATOM 3700 C C . PRO A 1 472 ? -44.980 7.001 -24.735 1.00 33.94 472 PRO A C 1
ATOM 3702 O O . PRO A 1 472 ? -44.305 5.999 -24.977 1.00 33.94 472 PRO A O 1
ATOM 3705 N N . PRO A 1 473 ? -45.193 7.414 -23.468 1.00 32.19 473 PRO A N 1
ATOM 3706 C CA . PRO A 1 473 ? -44.530 6.815 -22.315 1.00 32.19 473 PRO A CA 1
ATOM 3707 C C . PRO A 1 473 ? -45.134 5.451 -21.961 1.00 32.19 473 PRO A C 1
ATOM 3709 O O . PRO A 1 473 ? -46.320 5.338 -21.645 1.00 32.19 473 PRO A O 1
ATOM 3712 N N . VAL A 1 474 ? -44.293 4.418 -21.942 1.00 29.62 474 VAL A N 1
ATOM 3713 C CA . VAL A 1 474 ? -44.631 3.121 -21.350 1.00 29.62 474 VAL A CA 1
ATOM 3714 C C . VAL A 1 474 ? -44.524 3.247 -19.830 1.00 29.62 474 VAL A C 1
ATOM 3716 O O . VAL A 1 474 ? -43.449 3.487 -19.283 1.00 29.62 474 VAL A O 1
ATOM 3719 N N . ARG A 1 475 ? -45.656 3.091 -19.137 1.00 36.81 475 ARG A N 1
ATOM 3720 C CA . ARG A 1 475 ? -45.696 2.863 -17.687 1.00 36.81 475 ARG A CA 1
ATOM 3721 C C . ARG A 1 475 ? -45.150 1.466 -17.402 1.00 36.81 475 ARG A C 1
ATOM 3723 O O . ARG A 1 475 ? -45.791 0.487 -17.770 1.00 36.81 475 ARG A O 1
ATOM 3730 N N . VAL A 1 476 ? -44.027 1.375 -16.696 1.00 30.66 476 VAL A N 1
ATOM 3731 C CA . VAL A 1 476 ? -43.585 0.126 -16.064 1.00 30.66 476 VAL A CA 1
ATOM 3732 C C . VAL A 1 476 ? -43.738 0.284 -14.556 1.00 30.66 476 VAL A C 1
ATOM 3734 O O . VAL A 1 476 ? -42.996 1.013 -13.903 1.00 30.66 476 VAL A O 1
ATOM 3737 N N . SER A 1 477 ? -44.766 -0.374 -14.026 1.00 29.92 477 SER A N 1
ATOM 3738 C CA . SER A 1 477 ? -44.874 -0.743 -12.620 1.00 29.92 477 SER A CA 1
ATOM 3739 C C . SER A 1 477 ? -44.150 -2.078 -12.464 1.00 29.92 477 SER A C 1
ATOM 3741 O O . SER A 1 477 ? -44.439 -3.012 -13.208 1.00 29.92 477 SER A O 1
ATOM 3743 N N . GLY A 1 478 ? -43.179 -2.156 -11.557 1.00 28.09 478 GLY A N 1
ATOM 3744 C CA . GLY A 1 478 ? -42.439 -3.390 -11.308 1.00 28.09 478 GLY A CA 1
ATOM 3745 C C . GLY A 1 478 ? -41.094 -3.126 -10.650 1.00 28.09 478 GLY A C 1
ATOM 3746 O O . GLY A 1 478 ? -40.109 -2.838 -11.320 1.00 28.09 478 GLY A O 1
ATOM 3747 N N . VAL A 1 479 ? -41.067 -3.229 -9.323 1.00 36.88 479 VAL A N 1
ATOM 3748 C CA . VAL A 1 479 ? -39.842 -3.331 -8.527 1.00 36.88 479 VAL A CA 1
ATOM 3749 C C . VAL A 1 479 ? -39.171 -4.657 -8.896 1.00 36.88 479 VAL A C 1
ATOM 3751 O O . VAL A 1 479 ? -39.645 -5.716 -8.496 1.00 36.88 479 VAL A O 1
ATOM 3754 N N . ALA A 1 480 ? -38.101 -4.604 -9.689 1.00 26.30 480 ALA A N 1
ATOM 3755 C CA . ALA A 1 480 ? -37.239 -5.748 -9.960 1.00 26.30 480 ALA A CA 1
ATOM 3756 C C . ALA A 1 480 ? -35.975 -5.636 -9.100 1.00 26.30 480 ALA A C 1
ATOM 3758 O O . ALA A 1 480 ? -35.161 -4.724 -9.250 1.00 26.30 480 ALA A O 1
ATOM 3759 N N . THR A 1 481 ? -35.854 -6.564 -8.159 1.00 33.75 481 THR A N 1
ATOM 3760 C CA . THR A 1 481 ? -34.744 -6.730 -7.226 1.00 33.75 481 THR A CA 1
ATOM 3761 C C . THR A 1 481 ? -33.445 -7.027 -7.982 1.00 33.75 481 THR A C 1
ATOM 3763 O O . THR A 1 481 ? -33.365 -7.989 -8.746 1.00 33.75 481 THR A O 1
ATOM 3766 N N . ILE A 1 482 ? -32.400 -6.233 -7.732 1.00 36.47 482 ILE A N 1
ATOM 3767 C CA . ILE A 1 482 ? -31.019 -6.433 -8.210 1.00 36.47 482 ILE A CA 1
ATOM 3768 C C . ILE A 1 482 ? -30.375 -7.581 -7.407 1.00 36.47 482 ILE A C 1
ATOM 3770 O O . ILE A 1 482 ? -29.452 -7.382 -6.627 1.00 36.47 482 ILE A O 1
ATOM 3774 N N . ALA A 1 483 ? -30.920 -8.790 -7.541 1.00 34.75 483 ALA A N 1
ATOM 3775 C CA . ALA A 1 483 ? -30.419 -10.008 -6.896 1.00 34.75 483 ALA A CA 1
ATOM 3776 C C . ALA A 1 483 ? -30.050 -11.113 -7.906 1.00 34.75 483 ALA A C 1
ATOM 3778 O O . ALA A 1 483 ? -29.641 -12.193 -7.505 1.00 34.75 483 ALA A O 1
ATOM 3779 N N . GLN A 1 484 ? -30.157 -10.862 -9.217 1.00 30.31 484 GLN A N 1
ATOM 3780 C CA . GLN A 1 484 ? -29.937 -11.886 -10.255 1.00 30.31 484 GLN A CA 1
ATOM 3781 C C . GLN A 1 484 ? -28.633 -11.744 -11.062 1.00 30.31 484 GLN A C 1
ATOM 3783 O O . GLN A 1 484 ? -28.422 -12.504 -11.998 1.00 30.31 484 GLN A O 1
ATOM 3788 N N . LEU A 1 485 ? -27.722 -10.833 -10.696 1.00 32.34 485 LEU A N 1
ATOM 3789 C CA . LEU A 1 485 ? -26.406 -10.702 -11.356 1.00 32.34 485 LEU A CA 1
ATOM 3790 C C . LEU A 1 485 ? -25.218 -11.185 -10.501 1.00 32.34 485 LEU A C 1
ATOM 3792 O O . LEU A 1 485 ? -24.074 -10.975 -10.889 1.00 32.34 485 LEU A O 1
ATOM 3796 N N . LEU A 1 486 ? -25.465 -11.843 -9.361 1.00 35.66 486 LEU A N 1
ATOM 3797 C CA . LEU A 1 486 ? -24.417 -12.318 -8.441 1.00 35.66 486 LEU A CA 1
ATOM 3798 C C . LEU A 1 486 ? -24.636 -13.763 -7.954 1.00 35.66 486 LEU A C 1
ATOM 3800 O O . LEU A 1 486 ? -24.435 -14.050 -6.780 1.00 35.66 486 LEU A O 1
ATOM 3804 N N . ASN A 1 487 ? -25.011 -14.682 -8.845 1.00 32.25 487 ASN A N 1
ATOM 3805 C CA . ASN A 1 487 ? -24.919 -16.116 -8.549 1.00 32.25 487 ASN A CA 1
ATOM 3806 C C . ASN A 1 487 ? -23.803 -16.740 -9.397 1.00 32.25 487 ASN A C 1
ATOM 3808 O O . ASN A 1 487 ? -23.932 -16.751 -10.624 1.00 32.25 487 ASN A O 1
ATOM 3812 N N . PRO A 1 488 ? -22.732 -17.295 -8.801 1.00 37.12 488 PRO A N 1
ATOM 3813 C CA . PRO A 1 488 ? -21.969 -18.324 -9.480 1.00 37.12 488 PRO A CA 1
ATOM 3814 C C . PRO A 1 488 ? -22.841 -19.585 -9.509 1.00 37.12 488 PRO A C 1
ATOM 3816 O O . PRO A 1 488 ? -23.185 -20.142 -8.469 1.00 37.12 488 PRO A O 1
ATOM 3819 N N . ILE A 1 489 ? -23.255 -19.999 -10.704 1.00 40.50 489 ILE A N 1
ATOM 3820 C CA . ILE A 1 489 ? -23.803 -21.338 -10.917 1.00 40.50 489 ILE A CA 1
ATOM 3821 C C . ILE A 1 489 ? -22.613 -22.289 -10.840 1.00 40.50 489 ILE A C 1
ATOM 3823 O O . ILE A 1 489 ? -21.788 -22.295 -11.749 1.00 40.50 489 ILE A O 1
ATOM 3827 N N . ASP A 1 490 ? -22.534 -23.078 -9.775 1.00 41.72 490 ASP A N 1
ATOM 3828 C CA . ASP A 1 490 ? -21.709 -24.284 -9.761 1.00 41.72 490 ASP A CA 1
ATOM 3829 C C . ASP A 1 490 ? -22.446 -25.406 -9.019 1.00 41.72 490 ASP A C 1
ATOM 3831 O O . ASP A 1 490 ? -22.038 -25.893 -7.970 1.00 41.72 490 ASP A O 1
ATOM 3835 N N . ASP A 1 491 ? -23.586 -25.808 -9.587 1.00 39.03 491 ASP A N 1
ATOM 3836 C CA . ASP A 1 491 ? -24.199 -27.108 -9.314 1.00 39.03 491 ASP A CA 1
ATOM 3837 C C . ASP A 1 491 ? -23.539 -28.158 -10.224 1.00 39.03 491 ASP A C 1
ATOM 3839 O O . ASP A 1 491 ? -24.159 -28.702 -11.142 1.00 39.03 491 ASP A O 1
ATOM 3843 N N . THR A 1 492 ? -22.247 -28.431 -10.019 1.00 45.09 492 THR A N 1
ATOM 3844 C CA . THR A 1 492 ? -21.626 -29.626 -10.597 1.00 45.09 492 THR A CA 1
ATOM 3845 C C . THR A 1 492 ? -21.869 -30.821 -9.664 1.00 45.09 492 THR A C 1
ATOM 3847 O O . THR A 1 492 ? -21.487 -30.787 -8.494 1.00 45.09 492 THR A O 1
ATOM 3850 N N . PRO A 1 493 ? -22.520 -31.904 -10.135 1.00 50.97 493 PRO A N 1
ATOM 3851 C CA . PRO A 1 493 ? -22.749 -33.086 -9.314 1.00 50.97 493 PRO A CA 1
ATOM 3852 C C . PRO A 1 493 ? -21.407 -33.719 -8.900 1.00 50.97 493 PRO A C 1
ATOM 3854 O O . PRO A 1 493 ? -20.481 -33.759 -9.715 1.00 50.97 493 PRO A O 1
ATOM 3857 N N . PRO A 1 494 ? -21.301 -34.294 -7.686 1.00 53.72 494 PRO A N 1
ATOM 3858 C CA . PRO A 1 494 ? -20.039 -34.740 -7.071 1.00 53.72 494 PRO A CA 1
ATOM 3859 C C . PRO A 1 494 ? -19.319 -35.912 -7.774 1.00 53.72 494 PRO A C 1
ATOM 3861 O O . PRO A 1 494 ? -18.349 -36.437 -7.243 1.00 53.72 494 PRO A O 1
ATOM 3864 N N . ASN A 1 495 ? -19.762 -36.313 -8.970 1.00 49.28 495 ASN A N 1
ATOM 3865 C CA . ASN A 1 495 ? -19.196 -37.406 -9.766 1.00 49.28 495 ASN A CA 1
ATOM 3866 C C . ASN A 1 495 ? -18.858 -37.010 -11.217 1.00 49.28 495 ASN A C 1
ATOM 3868 O O . ASN A 1 495 ? -18.631 -37.888 -12.051 1.00 49.28 495 ASN A O 1
ATOM 3872 N N . ALA A 1 496 ? -18.831 -35.716 -11.561 1.00 42.81 496 ALA A N 1
ATOM 3873 C CA . ALA A 1 496 ? -18.352 -35.306 -12.878 1.00 42.81 496 ALA A CA 1
ATOM 3874 C C . ALA A 1 496 ? -16.828 -35.555 -12.976 1.00 42.81 496 ALA A C 1
ATOM 3876 O O . ALA A 1 496 ? -16.083 -35.063 -12.125 1.00 42.81 496 ALA A O 1
ATOM 3877 N N . PRO A 1 497 ? -16.332 -36.312 -13.979 1.00 51.41 497 PRO A N 1
ATOM 3878 C CA . PRO A 1 497 ? -14.894 -36.467 -14.191 1.00 51.41 497 PRO A CA 1
ATOM 3879 C C . PRO A 1 497 ? -14.263 -35.079 -14.368 1.00 51.41 497 PRO A C 1
ATOM 3881 O O . PRO A 1 497 ? -14.923 -34.205 -14.937 1.00 51.41 497 PRO A O 1
ATOM 3884 N N . PRO A 1 498 ? -13.019 -34.855 -13.896 1.00 52.53 498 PRO A N 1
ATOM 3885 C CA . PRO A 1 498 ? -12.371 -33.551 -13.953 1.00 52.53 498 PRO A CA 1
ATOM 3886 C C . PRO A 1 498 ? -12.473 -33.013 -15.375 1.00 52.53 498 PRO A C 1
ATOM 3888 O O . PRO A 1 498 ? -11.903 -33.583 -16.308 1.00 52.53 498 PRO A O 1
ATOM 3891 N N . SER A 1 499 ? -13.282 -31.960 -15.515 1.00 53.00 499 SER A N 1
ATOM 3892 C CA . SER A 1 499 ? -13.567 -31.277 -16.769 1.00 53.00 499 SER A CA 1
ATOM 3893 C C . SER A 1 499 ? -12.259 -31.106 -17.524 1.00 53.00 499 SER A C 1
ATOM 3895 O O . SER A 1 499 ? -11.322 -30.470 -17.032 1.00 53.00 499 SER A O 1
ATOM 3897 N N . ALA A 1 500 ? -12.163 -31.759 -18.683 1.00 53.31 500 ALA A N 1
ATOM 3898 C CA . ALA A 1 500 ? -11.007 -31.666 -19.546 1.00 53.31 500 ALA A CA 1
ATOM 3899 C C . ALA A 1 500 ? -10.789 -30.183 -19.847 1.00 53.31 500 ALA A C 1
ATOM 3901 O O . ALA A 1 500 ? -11.531 -29.600 -20.634 1.00 53.31 500 ALA A O 1
ATOM 3902 N N . CYS A 1 501 ? -9.791 -29.578 -19.194 1.00 52.75 501 CYS A N 1
ATOM 3903 C CA . CYS A 1 501 ? -9.324 -28.232 -19.482 1.00 52.75 501 CYS A CA 1
ATOM 3904 C C . CYS A 1 501 ? -9.055 -28.184 -20.988 1.00 52.75 501 CYS A C 1
ATOM 3906 O O . CYS A 1 501 ? -8.081 -28.761 -21.483 1.00 52.75 501 CYS A O 1
ATOM 3908 N N . THR A 1 502 ? -10.005 -27.622 -21.735 1.00 70.38 502 THR A N 1
ATOM 3909 C CA . THR A 1 502 ? -10.032 -27.725 -23.188 1.00 70.38 502 THR A CA 1
ATOM 3910 C C . THR A 1 502 ? -8.750 -27.095 -23.715 1.00 70.38 502 THR A C 1
ATOM 3912 O O . THR A 1 502 ? -8.305 -26.059 -23.218 1.00 70.38 502 THR A O 1
ATOM 3915 N N . ARG A 1 503 ? -8.117 -27.703 -24.729 1.00 75.31 503 ARG A N 1
ATOM 3916 C CA . ARG A 1 503 ? -6.887 -27.164 -25.352 1.00 75.31 503 ARG A CA 1
ATOM 3917 C C . ARG A 1 503 ? -7.008 -25.667 -25.701 1.00 75.31 503 ARG A C 1
ATOM 3919 O O . ARG A 1 503 ? -6.008 -24.957 -25.673 1.00 75.31 503 ARG A O 1
ATOM 3926 N N . GLN A 1 504 ? -8.229 -25.192 -25.959 1.00 77.25 504 GLN A N 1
ATOM 3927 C CA . GLN A 1 504 ? -8.568 -23.785 -26.184 1.00 77.25 504 GLN A CA 1
ATOM 3928 C C . GLN A 1 504 ? -8.278 -22.873 -24.975 1.00 77.25 504 GLN A C 1
ATOM 3930 O O . GLN A 1 504 ? -7.736 -21.787 -25.163 1.00 77.25 504 GLN A O 1
ATOM 3935 N N . GLY A 1 505 ? -8.556 -23.306 -23.739 1.00 83.44 505 GLY A N 1
ATOM 3936 C CA . GLY A 1 505 ? -8.286 -22.513 -22.532 1.00 83.44 505 GLY A CA 1
ATOM 3937 C C . GLY A 1 505 ? -6.792 -22.261 -22.310 1.00 83.44 505 GLY A C 1
ATOM 3938 O O . GLY A 1 505 ? -6.383 -21.139 -22.018 1.00 83.44 505 GLY A O 1
ATOM 3939 N N . ARG A 1 506 ? -5.949 -23.278 -22.542 1.00 84.31 506 ARG A N 1
ATOM 3940 C CA . ARG A 1 506 ? -4.484 -23.132 -22.452 1.00 84.31 506 ARG A CA 1
ATOM 3941 C C . ARG A 1 506 ? -3.918 -22.189 -23.515 1.00 84.31 506 ARG A C 1
ATOM 3943 O O . ARG A 1 506 ? -3.026 -21.409 -23.198 1.00 84.31 506 ARG A O 1
ATOM 3950 N N . ALA A 1 507 ? -4.425 -22.247 -24.749 1.00 86.12 507 ALA A N 1
ATOM 3951 C CA . ALA A 1 507 ? -3.986 -21.350 -25.819 1.00 86.12 507 ALA A CA 1
ATOM 3952 C C . ALA A 1 507 ? -4.316 -19.884 -25.497 1.00 86.12 507 ALA A C 1
ATOM 3954 O O . ALA A 1 507 ? -3.448 -19.025 -25.626 1.00 86.12 507 ALA A O 1
ATOM 3955 N N . ARG A 1 508 ? -5.523 -19.617 -24.980 1.00 85.94 508 ARG A N 1
ATOM 3956 C CA . ARG A 1 508 ? -5.952 -18.268 -24.586 1.00 85.94 508 ARG A CA 1
ATOM 3957 C C . ARG A 1 508 ? -5.124 -17.695 -23.432 1.00 85.94 508 ARG A C 1
ATOM 3959 O O . ARG A 1 508 ? -4.687 -16.555 -23.514 1.00 85.94 508 ARG A O 1
ATOM 3966 N N . LEU A 1 509 ? -4.847 -18.492 -22.395 1.00 84.88 509 LEU A N 1
ATOM 3967 C CA . LEU A 1 509 ? -3.983 -18.068 -21.283 1.00 84.88 509 LEU A CA 1
ATOM 3968 C C . LEU A 1 509 ? -2.550 -17.776 -21.741 1.00 84.88 509 LEU A C 1
ATOM 3970 O O . LEU A 1 509 ? -1.908 -16.868 -21.217 1.00 84.88 509 LEU A O 1
ATOM 3974 N N . LYS A 1 510 ? -2.044 -18.540 -22.716 1.00 88.50 510 LYS A N 1
ATOM 3975 C CA . LYS A 1 510 ? -0.726 -18.298 -23.304 1.00 88.50 510 LYS A CA 1
ATOM 3976 C C . LYS A 1 510 ? -0.701 -16.988 -24.094 1.00 88.50 510 LYS A C 1
ATOM 3978 O O . LYS A 1 510 ? 0.207 -16.193 -23.891 1.00 88.50 510 LYS A O 1
ATOM 3983 N N . GLU A 1 511 ? -1.707 -16.744 -24.929 1.00 90.62 511 GLU A N 1
ATOM 3984 C CA . GLU A 1 511 ? -1.837 -15.503 -25.700 1.00 90.62 511 GLU A CA 1
ATOM 3985 C C . GLU A 1 511 ? -1.977 -14.275 -24.784 1.00 90.62 511 GLU A C 1
ATOM 3987 O O . GLU A 1 511 ? -1.334 -13.254 -25.010 1.00 90.62 511 GLU A O 1
ATOM 3992 N N . GLU A 1 512 ? -2.767 -14.372 -23.711 1.00 87.94 512 GLU A N 1
ATOM 3993 C CA . GLU A 1 512 ? -2.888 -13.304 -22.711 1.00 87.94 512 GLU A CA 1
ATOM 3994 C C . GLU A 1 512 ? -1.566 -13.059 -21.969 1.00 87.94 512 GLU A C 1
ATOM 3996 O O . GLU A 1 512 ? -1.204 -11.907 -21.734 1.00 87.94 512 GLU A O 1
ATOM 4001 N N . ALA A 1 513 ? -0.810 -14.114 -21.645 1.00 87.62 513 ALA A N 1
ATOM 4002 C CA . ALA A 1 513 ? 0.508 -13.981 -21.027 1.00 87.62 513 ALA A CA 1
ATOM 4003 C C . ALA A 1 513 ? 1.535 -13.339 -21.974 1.00 87.62 513 ALA A C 1
ATOM 4005 O O . ALA A 1 513 ? 2.299 -12.480 -21.541 1.00 87.62 513 ALA A O 1
ATOM 4006 N N . GLU A 1 514 ? 1.530 -13.713 -23.257 1.00 90.31 514 GLU A N 1
ATOM 4007 C CA . GLU A 1 514 ? 2.386 -13.109 -24.282 1.00 90.31 514 GLU A CA 1
ATOM 4008 C C . GLU A 1 514 ? 2.037 -11.621 -24.459 1.00 90.31 514 GLU A C 1
ATOM 4010 O O . GLU A 1 514 ? 2.932 -10.780 -24.392 1.00 90.31 514 GLU A O 1
ATOM 4015 N N . LYS A 1 515 ? 0.743 -11.271 -24.538 1.00 90.31 515 LYS A N 1
ATOM 4016 C CA . LYS A 1 515 ? 0.273 -9.873 -24.598 1.00 90.31 515 LYS A CA 1
ATOM 4017 C C . LYS A 1 515 ? 0.597 -9.062 -23.345 1.00 90.31 515 LYS A C 1
ATOM 4019 O O . LYS A 1 515 ? 0.751 -7.851 -23.451 1.00 90.31 515 LYS A O 1
ATOM 4024 N N . ALA A 1 516 ? 0.701 -9.696 -22.178 1.00 90.69 516 ALA A N 1
ATOM 4025 C CA . ALA A 1 516 ? 1.021 -9.039 -20.909 1.00 90.69 516 ALA A CA 1
ATOM 4026 C C . ALA A 1 516 ? 2.522 -8.762 -20.718 1.00 90.69 516 ALA A C 1
ATOM 4028 O O . ALA A 1 516 ? 2.913 -8.154 -19.718 1.00 90.69 516 ALA A O 1
ATOM 4029 N N . THR A 1 517 ? 3.374 -9.200 -21.645 1.00 93.94 517 THR A N 1
ATOM 4030 C CA . THR A 1 517 ? 4.824 -8.999 -21.575 1.00 93.94 517 THR A CA 1
ATOM 4031 C C . THR A 1 517 ? 5.345 -8.282 -22.813 1.00 93.94 517 THR A C 1
ATOM 4033 O O . THR A 1 517 ? 4.745 -8.332 -23.880 1.00 93.94 517 THR A O 1
ATOM 4036 N N . HIS A 1 518 ? 6.464 -7.590 -22.658 1.00 92.44 518 HIS A N 1
ATOM 4037 C CA . HIS A 1 518 ? 7.217 -6.958 -23.730 1.00 92.44 518 HIS A CA 1
ATOM 4038 C C . HIS A 1 518 ? 8.680 -7.380 -23.590 1.00 92.44 518 HIS A C 1
ATOM 4040 O O . HIS A 1 518 ? 9.216 -7.444 -22.483 1.00 92.44 518 HIS A O 1
ATOM 4046 N N . ARG A 1 519 ? 9.344 -7.685 -24.704 1.00 95.00 519 ARG A N 1
ATOM 4047 C CA . ARG A 1 519 ? 10.772 -8.006 -24.716 1.00 95.00 519 ARG A CA 1
ATOM 4048 C C . ARG A 1 519 ? 11.537 -6.801 -25.240 1.00 95.00 519 ARG A C 1
ATOM 4050 O O . ARG A 1 519 ? 11.441 -6.484 -26.417 1.00 95.00 519 ARG A O 1
ATOM 4057 N N . CYS A 1 520 ? 12.328 -6.176 -24.371 1.00 93.88 520 CYS A N 1
ATOM 4058 C CA . CYS A 1 520 ? 13.124 -5.012 -24.740 1.00 93.88 520 CYS A CA 1
ATOM 4059 C C . CYS A 1 520 ? 14.166 -5.382 -25.802 1.00 93.88 520 CYS A C 1
ATOM 4061 O O . CYS A 1 520 ? 14.982 -6.275 -25.580 1.00 93.88 520 CYS A O 1
ATOM 4063 N N . GLU A 1 521 ? 14.196 -4.656 -26.917 1.00 93.38 521 GLU A N 1
ATOM 4064 C CA . GLU A 1 521 ? 15.139 -4.907 -28.016 1.00 93.38 521 GLU A CA 1
ATOM 4065 C C . GLU A 1 521 ? 16.597 -4.615 -27.630 1.00 93.38 521 GLU A C 1
ATOM 4067 O O . GLU A 1 521 ? 17.516 -5.283 -28.097 1.00 93.38 521 GLU A O 1
ATOM 4072 N N . THR A 1 522 ? 16.817 -3.658 -26.723 1.00 92.69 522 THR A N 1
ATOM 4073 C CA . THR A 1 522 ? 18.168 -3.202 -26.360 1.00 92.69 522 THR A CA 1
ATOM 4074 C C . THR A 1 522 ? 18.868 -4.139 -25.380 1.00 92.69 522 THR A C 1
ATOM 4076 O O . THR A 1 522 ? 20.024 -4.505 -25.581 1.00 92.69 522 THR A O 1
ATOM 4079 N N . CYS A 1 523 ? 18.196 -4.544 -24.298 1.00 93.75 523 CYS A N 1
ATOM 4080 C CA . CYS A 1 523 ? 18.799 -5.417 -23.282 1.00 93.75 523 CYS A CA 1
ATOM 4081 C C . CYS A 1 523 ? 18.272 -6.857 -23.307 1.00 93.75 523 CYS A C 1
ATOM 4083 O O . CYS A 1 523 ? 18.723 -7.673 -22.505 1.00 93.75 523 CYS A O 1
ATOM 4085 N N . ASN A 1 524 ? 17.330 -7.184 -24.200 1.00 95.00 524 ASN A N 1
ATOM 4086 C CA . ASN A 1 524 ? 16.683 -8.494 -24.320 1.00 95.00 524 ASN A CA 1
ATOM 4087 C C . ASN A 1 524 ? 15.912 -8.977 -23.078 1.00 95.00 524 ASN A C 1
ATOM 4089 O O . ASN A 1 524 ? 15.424 -10.110 -23.075 1.00 95.00 524 ASN A O 1
ATOM 4093 N N . SER A 1 525 ? 15.753 -8.152 -22.037 1.00 94.00 525 SER A N 1
ATOM 4094 C CA . SER A 1 525 ? 14.945 -8.528 -20.877 1.00 94.00 525 SER A CA 1
ATOM 4095 C C . SER A 1 525 ? 13.465 -8.534 -21.237 1.00 94.00 525 SER A C 1
ATOM 4097 O O . SER A 1 525 ? 12.965 -7.592 -21.852 1.00 94.00 525 SER A O 1
ATOM 4099 N N . THR A 1 526 ? 12.758 -9.577 -20.809 1.00 94.69 526 THR A N 1
ATOM 4100 C CA . THR A 1 526 ? 11.294 -9.617 -20.873 1.00 94.69 526 THR A CA 1
ATOM 4101 C C . THR A 1 526 ? 10.736 -8.925 -19.637 1.00 94.69 526 THR A C 1
ATOM 4103 O O . THR A 1 526 ? 11.034 -9.329 -18.514 1.00 94.69 526 THR A O 1
ATOM 4106 N N . THR A 1 527 ? 9.959 -7.871 -19.838 1.00 93.38 527 THR A N 1
ATOM 4107 C CA . THR A 1 527 ? 9.328 -7.074 -18.788 1.00 93.38 527 THR A CA 1
ATOM 4108 C C . THR A 1 527 ? 7.815 -7.162 -18.913 1.00 93.38 527 THR A C 1
ATOM 4110 O O . THR A 1 527 ? 7.270 -7.437 -19.980 1.00 93.38 527 THR A O 1
ATOM 4113 N N . ARG A 1 528 ? 7.107 -6.979 -17.801 1.00 92.69 528 ARG A N 1
ATOM 4114 C CA . ARG A 1 528 ? 5.644 -6.922 -17.814 1.00 92.69 528 ARG A CA 1
ATOM 4115 C C . ARG A 1 528 ? 5.193 -5.606 -18.451 1.00 92.69 528 ARG A C 1
ATOM 4117 O O . ARG A 1 528 ? 5.814 -4.571 -18.216 1.00 92.69 528 ARG A O 1
ATOM 4124 N N . ARG A 1 529 ? 4.109 -5.631 -19.226 1.00 93.50 529 ARG A N 1
ATOM 4125 C CA . ARG A 1 529 ? 3.430 -4.407 -19.666 1.00 93.50 529 ARG A CA 1
ATOM 4126 C C . ARG A 1 529 ? 2.675 -3.823 -18.481 1.00 93.50 529 ARG A C 1
ATOM 4128 O O . ARG A 1 529 ? 1.804 -4.483 -17.922 1.00 93.50 529 ARG A O 1
ATOM 4135 N N . VAL A 1 530 ? 3.035 -2.602 -18.101 1.00 93.56 530 VAL A N 1
ATOM 4136 C CA . VAL A 1 530 ? 2.392 -1.850 -17.008 1.00 93.56 530 VAL A CA 1
ATOM 4137 C C . VAL A 1 530 ? 1.423 -0.787 -17.522 1.00 93.56 530 VAL A C 1
ATOM 4139 O O . VAL A 1 530 ? 0.557 -0.351 -16.772 1.00 93.56 530 VAL A O 1
ATOM 4142 N N . TYR A 1 531 ? 1.485 -0.448 -18.813 1.00 92.62 531 TYR A N 1
ATOM 4143 C CA . TYR A 1 531 ? 0.551 0.451 -19.493 1.00 92.62 531 TYR A CA 1
ATOM 4144 C C . TYR A 1 531 ? -0.090 -0.226 -20.704 1.00 92.62 531 TYR A C 1
ATOM 4146 O O . TYR A 1 531 ? 0.503 -1.114 -21.317 1.00 92.62 531 TYR A O 1
ATOM 4154 N N . GLU A 1 532 ? -1.318 0.174 -21.022 1.00 90.50 532 GLU A N 1
ATOM 4155 C CA . GLU A 1 532 ? -2.137 -0.456 -22.059 1.00 90.50 532 GLU A CA 1
ATOM 4156 C C . GLU A 1 532 ? -1.580 -0.205 -23.465 1.00 90.50 532 GLU A C 1
ATOM 4158 O O . GLU A 1 532 ? -1.475 -1.136 -24.263 1.00 90.50 532 GLU A O 1
ATOM 4163 N N . HIS A 1 533 ? -1.136 1.026 -23.723 1.00 88.81 533 HIS A N 1
ATOM 4164 C CA . HIS A 1 533 ? -0.697 1.476 -25.046 1.00 88.81 533 HIS A CA 1
ATOM 4165 C C . HIS A 1 533 ? 0.808 1.741 -25.156 1.00 88.81 533 HIS A C 1
ATOM 4167 O O . HIS A 1 533 ? 1.243 2.226 -26.191 1.00 88.81 533 HIS A O 1
ATOM 4173 N N . ALA A 1 534 ? 1.607 1.417 -24.132 1.00 88.50 534 ALA A N 1
ATOM 4174 C CA . ALA A 1 534 ? 3.058 1.598 -24.182 1.00 88.50 534 ALA A CA 1
ATOM 4175 C C . ALA A 1 534 ? 3.821 0.291 -23.983 1.00 88.50 534 ALA A C 1
ATOM 4177 O O . ALA A 1 534 ? 3.475 -0.568 -23.163 1.00 88.50 534 ALA A O 1
ATOM 4178 N N . GLU A 1 535 ? 4.914 0.180 -24.728 1.00 90.25 535 GLU A N 1
ATOM 4179 C CA . GLU A 1 535 ? 5.895 -0.887 -24.602 1.00 90.25 535 GLU A CA 1
ATOM 4180 C C . GLU A 1 535 ? 7.179 -0.298 -24.044 1.00 90.25 535 GLU A C 1
ATOM 4182 O O . GLU A 1 535 ? 7.865 0.477 -24.706 1.00 90.25 535 GLU A O 1
ATOM 4187 N N . MET A 1 536 ? 7.473 -0.642 -22.793 1.00 89.44 536 MET A N 1
ATOM 4188 C CA . MET A 1 536 ? 8.576 -0.048 -22.055 1.00 89.44 536 MET A CA 1
ATOM 4189 C C . MET A 1 536 ? 9.410 -1.096 -21.339 1.00 89.44 536 MET A C 1
ATOM 4191 O O . MET A 1 536 ? 8.909 -2.076 -20.775 1.00 89.44 536 MET A O 1
ATOM 4195 N N . CYS A 1 537 ? 10.716 -0.850 -21.337 1.00 91.31 537 CYS A N 1
ATOM 4196 C CA . CYS A 1 537 ? 11.653 -1.629 -20.559 1.00 91.31 537 CYS A CA 1
ATOM 4197 C C . CYS A 1 537 ? 11.604 -1.184 -19.094 1.00 91.31 537 CYS A C 1
ATOM 4199 O O . CYS A 1 537 ? 11.851 -0.022 -18.782 1.00 91.31 537 CYS A O 1
ATOM 4201 N N . LEU A 1 538 ? 11.309 -2.124 -18.197 1.00 91.25 538 LEU A N 1
ATOM 4202 C CA . LEU A 1 538 ? 11.318 -1.926 -16.740 1.00 91.25 538 LEU A CA 1
ATOM 4203 C C . LEU A 1 538 ? 12.638 -2.356 -16.079 1.00 91.25 538 LEU A C 1
ATOM 4205 O O . LEU A 1 538 ? 12.752 -2.356 -14.857 1.00 91.25 538 LEU A O 1
ATOM 4209 N N . ASN A 1 539 ? 13.630 -2.775 -16.867 1.00 90.19 539 ASN A N 1
ATOM 4210 C CA . ASN A 1 539 ? 14.946 -3.126 -16.349 1.00 90.19 539 ASN A CA 1
ATOM 4211 C C . ASN A 1 539 ? 15.741 -1.844 -16.067 1.00 90.19 539 ASN A C 1
ATOM 4213 O O . ASN A 1 539 ? 16.161 -1.170 -17.004 1.00 90.19 539 ASN A O 1
ATOM 4217 N N . GLU A 1 540 ? 15.987 -1.551 -14.788 1.00 87.75 540 GLU A N 1
ATOM 4218 C CA . GLU A 1 540 ? 16.739 -0.372 -14.322 1.00 87.75 540 GLU A CA 1
ATOM 4219 C C . GLU A 1 540 ? 18.119 -0.207 -14.959 1.00 87.75 540 GLU A C 1
ATOM 4221 O O . GLU A 1 540 ? 18.589 0.912 -15.135 1.00 87.75 540 GLU A O 1
ATOM 4226 N N . SER A 1 541 ? 18.767 -1.311 -15.331 1.00 87.31 541 SER A N 1
ATOM 4227 C CA . SER A 1 541 ? 20.086 -1.287 -15.970 1.00 87.31 541 SER A CA 1
ATOM 4228 C C . SER A 1 541 ? 20.033 -1.072 -17.488 1.00 87.31 541 SER A C 1
ATOM 4230 O O . SER A 1 541 ? 21.081 -1.071 -18.140 1.00 87.31 541 SER A O 1
ATOM 4232 N N . CYS A 1 542 ? 18.841 -0.969 -18.082 1.00 88.12 542 CYS A N 1
ATOM 4233 C CA . CYS A 1 542 ? 18.673 -0.735 -19.510 1.00 88.12 542 CYS A CA 1
ATOM 4234 C C . CYS A 1 542 ? 18.777 0.767 -19.825 1.00 88.12 542 CYS A C 1
ATOM 4236 O O . CYS A 1 542 ? 18.083 1.556 -19.190 1.00 88.12 542 CYS A O 1
ATOM 4238 N N . PRO A 1 543 ? 19.559 1.186 -20.837 1.00 85.38 543 PRO A N 1
ATOM 4239 C CA . PRO A 1 543 ? 19.597 2.590 -21.261 1.00 85.38 543 PRO A CA 1
ATOM 4240 C C . PRO A 1 543 ? 18.274 3.069 -21.885 1.00 85.38 543 PRO A C 1
ATOM 4242 O O . PRO A 1 543 ? 18.017 4.269 -21.942 1.00 85.38 543 PRO A O 1
ATOM 4245 N N . GLU A 1 544 ? 17.422 2.136 -22.320 1.00 86.31 544 GLU A N 1
ATOM 4246 C CA . GLU A 1 544 ? 16.071 2.412 -22.813 1.00 86.31 544 GLU A CA 1
ATOM 4247 C C . GLU A 1 544 ? 14.998 2.218 -21.728 1.00 86.31 544 GLU A C 1
ATOM 4249 O O . GLU A 1 544 ? 13.832 1.980 -22.044 1.00 86.31 544 GLU A O 1
ATOM 4254 N N . ILE A 1 545 ? 15.368 2.282 -20.440 1.00 86.19 545 ILE A N 1
ATOM 4255 C CA . ILE A 1 545 ? 14.380 2.243 -19.357 1.00 86.19 545 ILE A CA 1
ATOM 4256 C C . ILE A 1 545 ? 13.312 3.317 -19.586 1.00 86.19 545 ILE A C 1
ATOM 4258 O O . ILE A 1 545 ? 13.617 4.492 -19.778 1.00 86.19 545 ILE A O 1
ATOM 4262 N N . PHE A 1 546 ? 12.050 2.889 -19.554 1.00 77.81 546 PHE A N 1
ATOM 4263 C CA . PHE A 1 546 ? 10.870 3.750 -19.640 1.00 77.81 546 PHE A CA 1
ATOM 4264 C C . PHE A 1 546 ? 10.684 4.556 -20.942 1.00 77.81 546 PHE A C 1
ATOM 4266 O O . PHE A 1 546 ? 9.723 5.318 -21.065 1.00 77.81 546 PHE A O 1
ATOM 4273 N N . LYS A 1 547 ? 11.552 4.383 -21.942 1.00 80.69 547 LYS A N 1
ATOM 4274 C CA . LYS A 1 547 ? 11.293 4.921 -23.279 1.00 80.69 547 LYS A CA 1
ATOM 4275 C C . LYS A 1 547 ? 10.203 4.089 -23.936 1.00 80.69 547 LYS A C 1
ATOM 4277 O O . LYS A 1 547 ? 10.283 2.860 -23.942 1.00 80.69 547 LYS A O 1
ATOM 4282 N N . ASP A 1 548 ? 9.185 4.766 -24.454 1.00 73.88 548 ASP A N 1
ATOM 4283 C CA . ASP A 1 548 ? 8.128 4.106 -25.201 1.00 73.88 548 ASP A CA 1
ATOM 4284 C C . ASP A 1 548 ? 8.623 3.809 -26.618 1.00 73.88 548 ASP A C 1
ATOM 4286 O O . ASP A 1 548 ? 8.827 4.710 -27.439 1.00 73.88 548 ASP A O 1
ATOM 4290 N N . VAL A 1 549 ? 8.834 2.522 -26.889 1.00 68.06 549 VAL A N 1
ATOM 4291 C CA . VAL A 1 549 ? 9.322 2.037 -28.185 1.00 68.06 549 VAL A CA 1
ATOM 4292 C C . VAL A 1 549 ? 8.242 2.188 -29.264 1.00 68.06 549 VAL A C 1
ATOM 4294 O O . VAL A 1 549 ? 8.558 2.301 -30.447 1.00 68.06 549 VAL A O 1
ATOM 4297 N N . SER A 1 550 ? 6.963 2.245 -28.874 1.00 64.88 550 SER A N 1
ATOM 4298 C CA . SER A 1 550 ? 5.841 2.316 -29.816 1.00 64.88 550 SER A CA 1
ATOM 4299 C C . SER A 1 550 ? 5.660 3.703 -30.450 1.00 64.88 550 SER A C 1
ATOM 4301 O O . SER A 1 550 ? 5.193 3.808 -31.587 1.00 64.88 550 SER A O 1
ATOM 4303 N N . HIS A 1 551 ? 6.090 4.770 -29.767 1.00 62.22 551 HIS A N 1
ATOM 4304 C CA . HIS A 1 551 ? 5.852 6.151 -30.184 1.00 62.22 551 HIS A CA 1
ATOM 4305 C C . HIS A 1 551 ? 7.106 7.027 -30.069 1.00 62.22 551 HIS A C 1
ATOM 4307 O O . HIS A 1 551 ? 7.305 7.758 -29.102 1.00 62.22 551 HIS A O 1
ATOM 4313 N N . SER A 1 552 ? 7.917 7.076 -31.132 1.00 62.41 552 SER A N 1
ATOM 4314 C CA . SER A 1 552 ? 8.915 8.143 -31.368 1.00 62.41 552 SER A CA 1
ATOM 4315 C C . SER A 1 552 ? 9.886 8.444 -30.205 1.00 62.41 552 SER A C 1
ATOM 4317 O O . SER A 1 552 ? 10.333 9.583 -30.073 1.00 62.41 552 SER A O 1
ATOM 4319 N N . ASN A 1 553 ? 10.221 7.450 -29.369 1.00 61.53 553 ASN A N 1
ATOM 4320 C CA . ASN A 1 553 ? 11.065 7.605 -28.174 1.00 61.53 553 ASN A CA 1
ATOM 4321 C C . ASN A 1 553 ? 10.547 8.653 -27.168 1.00 61.53 553 ASN A C 1
ATOM 4323 O O . ASN A 1 553 ? 11.343 9.317 -26.496 1.00 61.53 553 ASN A O 1
ATOM 4327 N N . GLN A 1 554 ? 9.228 8.831 -27.064 1.00 71.56 554 GLN A N 1
ATOM 4328 C CA . GLN A 1 554 ? 8.649 9.643 -25.994 1.00 71.56 554 GLN A CA 1
ATOM 4329 C C . GLN A 1 554 ? 8.806 8.931 -24.641 1.00 71.56 554 GLN A C 1
ATOM 4331 O O . GLN A 1 554 ? 8.855 7.702 -24.555 1.00 71.56 554 GLN A O 1
ATOM 4336 N N . LEU A 1 555 ? 8.953 9.717 -23.573 1.00 71.31 555 LEU A N 1
ATOM 4337 C CA . LEU A 1 555 ? 9.043 9.196 -22.211 1.00 71.31 555 LEU A CA 1
ATOM 4338 C C . LEU A 1 555 ? 7.630 8.947 -21.677 1.00 71.31 555 LEU A C 1
ATOM 4340 O O . LEU A 1 555 ? 6.904 9.900 -21.398 1.00 71.31 555 LEU A O 1
ATOM 4344 N N . GLY A 1 556 ? 7.286 7.668 -21.507 1.00 70.56 556 GLY A N 1
ATOM 4345 C CA . GLY A 1 556 ? 5.980 7.218 -21.024 1.00 70.56 556 GLY A CA 1
ATOM 4346 C C . GLY A 1 556 ? 4.838 7.330 -22.047 1.00 70.56 556 GLY A C 1
ATOM 4347 O O . GLY A 1 556 ? 4.953 8.046 -23.042 1.00 70.56 556 GLY A O 1
ATOM 4348 N N . PRO A 1 557 ? 3.717 6.623 -21.811 1.00 77.69 557 PRO A N 1
ATOM 4349 C CA . PRO A 1 557 ? 2.522 6.752 -22.636 1.00 77.69 557 PRO A CA 1
ATOM 4350 C C . PRO A 1 557 ? 1.848 8.117 -22.436 1.00 77.69 557 PRO A C 1
ATOM 4352 O O . PRO A 1 557 ? 1.818 8.638 -21.316 1.00 77.69 557 PRO A O 1
ATOM 4355 N N . PRO A 1 558 ? 1.196 8.662 -23.476 1.00 74.00 558 PRO A N 1
ATOM 4356 C CA . PRO A 1 558 ? 0.474 9.928 -23.374 1.00 74.00 558 PRO A CA 1
ATOM 4357 C C . PRO A 1 558 ? -0.743 9.861 -22.436 1.00 74.00 558 PRO A C 1
ATOM 4359 O O . PRO A 1 558 ? -1.117 10.869 -21.840 1.00 74.00 558 PRO A O 1
ATOM 4362 N N . ASP A 1 559 ? -1.369 8.690 -22.288 1.00 82.19 559 ASP A N 1
ATOM 4363 C CA . ASP A 1 559 ? -2.633 8.516 -21.563 1.00 82.19 559 ASP A CA 1
ATOM 4364 C C . ASP A 1 559 ? -2.474 7.991 -20.124 1.00 82.19 559 ASP A C 1
ATOM 4366 O O . ASP A 1 559 ? -3.411 8.083 -19.328 1.00 82.19 559 ASP A O 1
ATOM 4370 N N . ASN A 1 560 ? -1.290 7.470 -19.775 1.00 84.19 560 ASN A N 1
ATOM 4371 C CA . ASN A 1 560 ? -0.994 6.823 -18.492 1.00 84.19 560 ASN A CA 1
ATOM 4372 C C . ASN A 1 560 ? -2.016 5.745 -18.081 1.00 84.19 560 ASN A C 1
ATOM 4374 O O . ASN A 1 560 ? -2.203 5.493 -16.888 1.00 84.19 560 ASN A O 1
ATOM 4378 N N . VAL A 1 561 ? -2.682 5.095 -19.044 1.00 89.38 561 VAL A N 1
ATOM 4379 C CA . VAL A 1 561 ? -3.682 4.061 -18.748 1.00 89.38 561 VAL A CA 1
ATOM 4380 C C . VAL A 1 561 ? -2.961 2.763 -18.381 1.00 89.38 561 VAL A C 1
ATOM 4382 O O . VAL A 1 561 ? -2.226 2.221 -19.213 1.00 89.38 561 VAL A O 1
ATOM 4385 N N . PRO A 1 562 ? -3.134 2.231 -17.156 1.00 91.06 562 PRO A N 1
ATOM 4386 C CA . PRO A 1 562 ? -2.454 1.016 -16.747 1.00 91.06 562 PRO A CA 1
ATOM 4387 C C . PRO A 1 562 ? -2.940 -0.187 -17.553 1.00 91.06 562 PRO A C 1
ATOM 4389 O O . PRO A 1 562 ? -4.135 -0.345 -17.842 1.00 91.06 562 PRO A O 1
ATOM 4392 N N . ALA A 1 563 ? -1.997 -1.074 -17.860 1.00 91.62 563 ALA A N 1
ATOM 4393 C CA . ALA A 1 563 ? -2.268 -2.330 -18.535 1.00 91.62 563 ALA A CA 1
ATOM 4394 C C . ALA A 1 563 ? -3.284 -3.160 -17.746 1.00 91.62 563 ALA A C 1
ATOM 4396 O O . ALA A 1 563 ? -3.480 -3.006 -16.536 1.00 91.62 563 ALA A O 1
ATOM 4397 N N . ARG A 1 564 ? -3.945 -4.085 -18.441 1.00 89.38 564 ARG A N 1
ATOM 4398 C CA . ARG A 1 564 ? -4.807 -5.051 -17.770 1.00 89.38 564 ARG A CA 1
ATOM 4399 C C . ARG A 1 564 ? -3.960 -5.913 -16.836 1.00 89.38 564 ARG A C 1
ATOM 4401 O O . ARG A 1 564 ? -3.045 -6.607 -17.273 1.00 89.38 564 ARG A O 1
ATOM 4408 N N . VAL A 1 565 ? -4.300 -5.876 -15.552 1.00 86.00 565 VAL A N 1
ATOM 4409 C CA . VAL A 1 565 ? -3.627 -6.681 -14.539 1.00 86.00 565 VAL A CA 1
ATOM 4410 C C . VAL A 1 565 ? -3.888 -8.154 -14.823 1.00 86.00 565 VAL A C 1
ATOM 4412 O O . VAL A 1 565 ? -5.021 -8.558 -15.103 1.00 86.00 565 VAL A O 1
ATOM 4415 N N . ARG A 1 566 ? -2.839 -8.973 -14.736 1.00 84.31 566 ARG A N 1
ATOM 4416 C CA . ARG A 1 566 ? -2.987 -10.423 -14.813 1.00 84.31 566 ARG A CA 1
ATOM 4417 C C . ARG A 1 566 ? -3.880 -10.905 -13.668 1.00 84.31 566 ARG A C 1
ATOM 4419 O O . ARG A 1 566 ? -3.663 -10.539 -12.512 1.00 84.31 566 ARG A O 1
ATOM 4426 N N . ALA A 1 567 ? -4.859 -11.745 -13.996 1.00 81.69 567 ALA A N 1
ATOM 4427 C CA . ALA A 1 567 ? -5.622 -12.462 -12.987 1.00 81.69 567 ALA A CA 1
ATOM 4428 C C . ALA A 1 567 ? -4.661 -13.399 -12.241 1.00 81.69 567 ALA A C 1
ATOM 4430 O O . ALA A 1 567 ? -4.149 -14.369 -12.799 1.00 81.69 567 ALA A O 1
ATOM 4431 N N . GLU A 1 568 ? -4.373 -13.054 -10.995 1.00 87.44 568 GLU A N 1
ATOM 4432 C CA . GLU A 1 568 ? -3.559 -13.840 -10.077 1.00 87.44 568 GLU A CA 1
ATOM 4433 C C . GLU A 1 568 ? -4.418 -14.166 -8.862 1.00 87.44 568 GLU A C 1
ATOM 4435 O O . GLU A 1 568 ? -5.286 -13.375 -8.483 1.00 87.44 568 GLU A O 1
ATOM 4440 N N . THR A 1 569 ? -4.181 -15.320 -8.244 1.00 90.06 569 THR A N 1
ATOM 4441 C CA . THR A 1 569 ? -4.830 -15.665 -6.980 1.00 90.06 569 THR A CA 1
ATOM 4442 C C . THR A 1 569 ? -4.355 -14.688 -5.910 1.00 90.06 569 THR A C 1
ATOM 4444 O O . THR A 1 569 ? -3.153 -14.532 -5.688 1.00 90.06 569 THR A O 1
ATOM 4447 N N . ARG A 1 570 ? -5.297 -13.999 -5.267 1.00 92.06 570 ARG A N 1
ATOM 4448 C CA . ARG A 1 570 ? -5.023 -13.007 -4.222 1.00 92.06 570 ARG A CA 1
ATOM 4449 C C . ARG A 1 570 ? -5.798 -13.356 -2.968 1.00 92.06 570 ARG A C 1
ATOM 4451 O O . ARG A 1 570 ? -6.853 -13.983 -3.043 1.00 92.06 570 ARG A O 1
ATOM 4458 N N . LEU A 1 571 ? -5.278 -12.929 -1.823 1.00 90.69 571 LEU A N 1
ATOM 4459 C CA . LEU A 1 571 ? -5.965 -13.123 -0.556 1.00 90.69 571 LEU A CA 1
ATOM 4460 C C . LEU A 1 571 ? -7.143 -12.148 -0.479 1.00 90.69 571 LEU A C 1
ATOM 4462 O O . LEU A 1 571 ? -6.960 -10.929 -0.540 1.00 90.69 571 LEU A O 1
ATOM 4466 N N . ASP A 1 572 ? -8.351 -12.693 -0.367 1.00 90.44 572 ASP A N 1
ATOM 4467 C CA . ASP A 1 572 ? -9.561 -11.903 -0.153 1.00 90.44 572 ASP A CA 1
ATOM 4468 C C . ASP A 1 572 ? -9.543 -11.317 1.273 1.00 90.44 572 ASP A C 1
ATOM 4470 O O . ASP A 1 572 ? -9.292 -12.062 2.233 1.00 90.44 572 ASP A O 1
ATOM 4474 N N . PRO A 1 573 ? -9.806 -10.007 1.453 1.00 90.31 573 PRO A N 1
ATOM 4475 C CA . PRO A 1 573 ? -9.964 -9.412 2.776 1.00 90.31 573 PRO A CA 1
ATOM 4476 C C . PRO A 1 573 ? -10.916 -10.190 3.698 1.00 90.31 573 PRO A C 1
ATOM 4478 O O . PRO A 1 573 ? -10.631 -10.327 4.889 1.00 90.31 573 PRO A O 1
ATOM 4481 N N . LEU A 1 574 ? -12.004 -10.752 3.163 1.00 88.25 574 LEU A N 1
ATOM 4482 C CA . LEU A 1 574 ? -12.989 -11.522 3.926 1.00 88.25 574 LEU A CA 1
ATOM 4483 C C . LEU A 1 574 ? -12.402 -12.824 4.481 1.00 88.25 574 LEU A C 1
ATOM 4485 O O . LEU A 1 574 ? -12.655 -13.164 5.639 1.00 88.25 574 LEU A O 1
ATOM 4489 N N . ASN A 1 575 ? -11.555 -13.511 3.709 1.00 87.50 575 ASN A N 1
ATOM 4490 C CA . ASN A 1 575 ? -10.878 -14.736 4.153 1.00 87.50 575 ASN A CA 1
ATOM 4491 C C . ASN A 1 575 ? -9.911 -14.458 5.310 1.00 87.50 575 ASN A C 1
ATOM 4493 O O . ASN A 1 575 ? -9.739 -15.283 6.205 1.00 87.50 575 ASN A O 1
ATOM 4497 N N . LEU A 1 576 ? -9.326 -13.261 5.322 1.00 86.56 576 LEU A N 1
ATOM 4498 C CA . LEU A 1 576 ? -8.456 -12.778 6.390 1.00 86.56 576 LEU A CA 1
ATOM 4499 C C . LEU A 1 576 ? -9.228 -12.132 7.554 1.00 86.56 576 LEU A C 1
ATOM 4501 O O . LEU A 1 576 ? -8.605 -11.642 8.497 1.00 86.56 576 LEU A O 1
ATOM 4505 N N . ARG A 1 577 ? -10.571 -12.129 7.505 1.00 88.12 577 ARG A N 1
ATOM 4506 C CA . ARG A 1 577 ? -11.460 -11.461 8.473 1.00 88.12 577 ARG A CA 1
ATOM 4507 C C . ARG A 1 577 ? -11.108 -9.983 8.670 1.00 88.12 577 ARG A C 1
ATOM 4509 O O . ARG A 1 577 ? -11.208 -9.449 9.774 1.00 88.12 577 ARG A O 1
ATOM 4516 N N . LEU A 1 578 ? -10.666 -9.333 7.597 1.00 86.75 578 LEU A N 1
ATOM 4517 C CA . LEU A 1 578 ? -10.348 -7.916 7.592 1.00 86.75 578 LEU A CA 1
ATOM 4518 C C . LEU A 1 578 ? -11.638 -7.116 7.448 1.00 86.75 578 LEU A C 1
ATOM 4520 O O . LEU A 1 578 ? -12.276 -7.109 6.398 1.00 86.75 578 LEU A O 1
ATOM 4524 N N . ASP A 1 579 ? -12.001 -6.415 8.513 1.00 85.25 579 ASP A N 1
ATOM 4525 C CA . ASP A 1 579 ? -13.142 -5.514 8.531 1.00 85.25 579 ASP A CA 1
ATOM 4526 C C . ASP A 1 579 ? -12.692 -4.157 9.061 1.00 85.25 579 ASP A C 1
ATOM 4528 O O . ASP A 1 579 ? -12.148 -4.053 10.166 1.00 85.25 579 ASP A O 1
ATOM 4532 N N . PHE A 1 580 ? -12.933 -3.114 8.263 1.00 80.62 580 PHE A N 1
ATOM 4533 C CA . PHE A 1 580 ? -12.738 -1.743 8.710 1.00 80.62 580 PHE A CA 1
ATOM 4534 C C . PHE A 1 580 ? -13.619 -1.458 9.902 1.00 80.62 580 PHE A C 1
ATOM 4536 O O . PHE A 1 580 ? -13.122 -0.998 10.917 1.00 80.62 580 PHE A O 1
ATOM 4543 N N . ARG A 1 581 ? -14.907 -1.787 9.786 1.00 74.75 581 ARG A N 1
ATOM 4544 C CA . ARG A 1 581 ? -15.915 -1.624 10.825 1.00 74.75 581 ARG A CA 1
ATOM 4545 C C . ARG A 1 581 ? -15.899 -2.826 11.739 1.00 74.75 581 ARG A C 1
ATOM 4547 O O . ARG A 1 581 ? -16.981 -3.305 12.078 1.00 74.75 581 ARG A O 1
ATOM 4554 N N . THR A 1 582 ? -14.702 -3.294 12.122 1.00 61.16 582 THR A N 1
ATOM 4555 C CA . THR A 1 582 ? -14.562 -4.345 13.124 1.00 61.16 582 THR A CA 1
ATOM 4556 C C . THR A 1 582 ? -15.532 -3.963 14.220 1.00 61.16 582 THR A C 1
ATOM 4558 O O . THR A 1 582 ? -15.372 -2.917 14.864 1.00 61.16 582 THR A O 1
ATOM 4561 N N . LYS A 1 583 ? -16.631 -4.731 14.327 1.00 55.69 583 LYS A N 1
ATOM 4562 C CA . LYS A 1 583 ? -17.592 -4.519 15.402 1.00 55.69 583 LYS A CA 1
ATOM 4563 C C . LYS A 1 583 ? -16.712 -4.481 16.632 1.00 55.69 583 LYS A C 1
ATOM 4565 O O . LYS A 1 583 ? -15.727 -5.222 16.664 1.00 55.69 583 LYS A O 1
ATOM 4570 N N . VAL A 1 584 ? -16.986 -3.577 17.567 1.00 54.25 584 VAL A N 1
ATOM 4571 C CA . VAL A 1 584 ? -16.375 -3.641 18.895 1.00 54.25 584 VAL A CA 1
ATOM 4572 C C . VAL A 1 584 ? -16.793 -5.006 19.429 1.00 54.25 584 VAL A C 1
ATOM 4574 O O . VAL A 1 584 ? -17.853 -5.157 20.019 1.00 54.25 584 VAL A O 1
ATOM 4577 N N . SER A 1 585 ? -16.073 -6.036 19.010 1.00 46.81 585 SER A N 1
ATOM 4578 C CA . SER A 1 585 ? -16.385 -7.422 19.234 1.00 46.81 585 SER A CA 1
ATOM 4579 C C . SER A 1 585 ? -16.260 -7.531 20.720 1.00 46.81 585 SER A C 1
ATOM 4581 O O . SER A 1 585 ? -15.257 -7.033 21.237 1.00 46.81 585 SER A O 1
ATOM 4583 N N . ASP A 1 586 ? -17.274 -8.107 21.363 1.00 46.09 586 ASP A N 1
ATOM 4584 C CA . ASP A 1 586 ? -17.231 -8.555 22.747 1.00 46.09 586 ASP A CA 1
ATOM 4585 C C . ASP A 1 586 ? -15.795 -8.951 23.049 1.00 46.09 586 ASP A C 1
ATOM 4587 O O . ASP A 1 586 ? -15.320 -9.958 22.515 1.00 46.09 586 ASP A O 1
ATOM 4591 N N . VAL A 1 587 ? -15.040 -8.076 23.726 1.00 50.34 587 VAL A N 1
ATOM 4592 C CA . VAL A 1 587 ? -13.593 -8.242 23.835 1.00 50.34 587 VAL A CA 1
ATOM 4593 C C . VAL A 1 587 ? -13.412 -9.365 24.843 1.00 50.34 587 VAL A C 1
ATOM 4595 O O . VAL A 1 587 ? -13.299 -9.160 26.047 1.00 50.34 587 VAL A O 1
ATOM 4598 N N . GLY A 1 588 ? -13.541 -10.592 24.343 1.00 46.06 588 GLY A N 1
ATOM 4599 C CA . GLY A 1 588 ? -13.782 -11.781 25.144 1.00 46.06 588 GLY A CA 1
ATOM 4600 C C . GLY A 1 588 ? -12.570 -12.176 25.966 1.00 46.06 588 GLY A C 1
ATOM 4601 O O . GLY A 1 588 ? -12.710 -12.912 26.930 1.00 46.06 588 GLY A O 1
ATOM 4602 N N . TYR A 1 589 ? -11.388 -11.656 25.642 1.00 48.03 589 TYR A N 1
ATOM 4603 C CA . TYR A 1 589 ? -10.163 -11.931 26.381 1.00 48.03 589 TYR A CA 1
ATOM 4604 C C . TYR A 1 589 ? -9.262 -10.706 26.405 1.00 48.03 589 TYR A C 1
ATOM 4606 O O . TYR A 1 589 ? -8.156 -10.683 25.872 1.00 48.03 589 TYR A O 1
ATOM 4614 N N . VAL A 1 590 ? -9.741 -9.656 27.057 1.00 51.25 590 VAL A N 1
ATOM 4615 C CA . VAL A 1 590 ? -8.848 -8.594 27.508 1.00 51.25 590 VAL A CA 1
ATOM 4616 C C . VAL A 1 590 ? -8.009 -9.177 28.627 1.00 51.25 590 VAL A C 1
ATOM 4618 O O . VAL A 1 590 ? -8.497 -9.487 29.714 1.00 51.25 590 VAL A O 1
ATOM 4621 N N . VAL A 1 591 ? -6.729 -9.363 28.357 1.00 59.28 591 VAL A N 1
ATOM 4622 C CA . VAL A 1 591 ? -5.775 -9.711 29.402 1.00 59.28 591 VAL A CA 1
ATOM 4623 C C . VAL A 1 591 ? -5.361 -8.414 30.088 1.00 59.28 591 VAL A C 1
ATOM 4625 O O . VAL A 1 591 ? -5.341 -7.343 29.476 1.00 59.28 591 VAL A O 1
ATOM 4628 N N . ARG A 1 592 ? -5.035 -8.493 31.374 1.00 63.22 592 ARG A N 1
ATOM 4629 C CA . ARG A 1 592 ? -4.665 -7.364 32.235 1.00 63.22 592 ARG A CA 1
ATOM 4630 C C . ARG A 1 592 ? -3.683 -6.369 31.597 1.00 63.22 592 ARG A C 1
ATOM 4632 O O . ARG A 1 592 ? -3.817 -5.171 31.838 1.00 63.22 592 ARG A O 1
ATOM 4639 N N . GLU A 1 593 ? -2.727 -6.823 30.778 1.00 63.50 593 GLU A N 1
ATOM 4640 C CA . GLU A 1 593 ? -1.770 -5.927 30.106 1.00 63.50 593 GLU A CA 1
ATOM 4641 C C . GLU A 1 593 ? -2.414 -4.994 29.062 1.00 63.50 593 GLU A C 1
ATOM 4643 O O . GLU A 1 593 ? -1.806 -4.005 28.649 1.00 63.50 593 GLU A O 1
ATOM 4648 N N . THR A 1 594 ? -3.646 -5.282 28.639 1.00 59.53 594 THR A N 1
ATOM 4649 C CA . THR A 1 594 ? -4.362 -4.560 27.577 1.00 59.53 594 THR A CA 1
ATOM 4650 C C . THR A 1 594 ? -5.553 -3.741 28.072 1.00 59.53 594 THR A C 1
ATOM 4652 O O . THR A 1 594 ? -6.051 -2.914 27.315 1.00 59.53 594 THR A O 1
ATOM 4655 N N . ALA A 1 595 ? -5.936 -3.851 29.351 1.00 63.22 595 ALA A N 1
ATOM 4656 C CA . ALA A 1 595 ? -7.085 -3.136 29.922 1.00 63.22 595 ALA A CA 1
ATOM 4657 C C . ALA A 1 595 ? -6.999 -1.606 29.755 1.00 63.22 595 ALA A C 1
ATOM 4659 O O . ALA A 1 595 ? -8.002 -0.943 29.513 1.00 63.22 595 ALA A O 1
ATOM 4660 N N . GLY A 1 596 ? -5.793 -1.028 29.828 1.00 62.09 596 GLY A N 1
ATOM 4661 C CA . GLY A 1 596 ? -5.593 0.392 29.523 1.00 62.09 596 GLY A CA 1
ATOM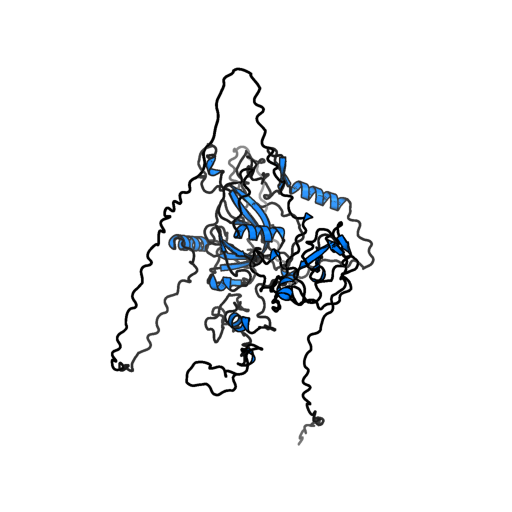 4662 C C . GLY A 1 596 ? -5.775 0.705 28.036 1.00 62.09 596 GLY A C 1
ATOM 4663 O O . GLY A 1 596 ? -6.378 1.716 27.694 1.00 62.09 596 GLY A O 1
ATOM 4664 N N . LYS A 1 597 ? -5.303 -0.180 27.150 1.00 60.66 597 LYS A N 1
ATOM 4665 C CA . LYS A 1 597 ? -5.372 0.000 25.695 1.00 60.66 597 LYS A CA 1
ATOM 4666 C C . LYS A 1 597 ? -6.794 -0.051 25.158 1.00 60.66 597 LYS A C 1
ATOM 4668 O O . LYS A 1 597 ? -7.015 0.544 24.123 1.00 60.66 597 LYS A O 1
ATOM 4673 N N . GLU A 1 598 ? -7.736 -0.694 25.844 1.00 60.22 598 GLU A N 1
ATOM 4674 C CA . GLU A 1 598 ? -9.154 -0.701 25.456 1.00 60.22 598 GLU A CA 1
ATOM 4675 C C . GLU A 1 598 ? -9.853 0.647 25.612 1.00 60.22 598 GLU A C 1
ATOM 4677 O O . GLU A 1 598 ? -10.676 1.032 24.783 1.00 60.22 598 GLU A O 1
ATOM 4682 N N . TYR A 1 599 ? -9.534 1.393 26.671 1.00 60.97 599 TYR A N 1
ATOM 4683 C CA . TYR A 1 599 ? -10.110 2.727 26.857 1.00 60.97 599 TYR A CA 1
ATOM 4684 C C . TYR A 1 599 ? -9.651 3.672 25.751 1.00 60.97 599 TYR A C 1
ATOM 4686 O O . TYR A 1 599 ? -10.451 4.432 25.211 1.00 60.97 599 TYR A O 1
ATOM 4694 N N . TRP A 1 600 ? -8.390 3.533 25.353 1.00 60.34 600 TRP A N 1
ATOM 4695 C CA . TRP A 1 600 ? -7.801 4.233 24.216 1.00 60.34 600 TRP A CA 1
ATOM 4696 C C . TRP A 1 600 ? -7.991 3.480 22.905 1.00 60.34 600 TRP A C 1
ATOM 4698 O O . TRP A 1 600 ? -7.476 3.927 21.880 1.00 60.34 600 TRP A O 1
ATOM 4708 N N . ALA A 1 601 ? -8.701 2.341 22.932 1.00 61.81 601 ALA A N 1
ATOM 4709 C CA . ALA A 1 601 ? -8.856 1.544 21.744 1.00 61.81 601 ALA A CA 1
ATOM 4710 C C . ALA A 1 601 ? -9.706 2.373 20.793 1.00 61.81 601 ALA A C 1
ATOM 4712 O O . ALA A 1 601 ? -10.765 2.906 21.162 1.00 61.81 601 ALA A O 1
ATOM 4713 N N . PRO A 1 602 ? -9.209 2.522 19.581 1.00 63.22 602 PRO A N 1
ATOM 4714 C CA . PRO A 1 602 ? -9.821 3.374 18.613 1.00 63.22 602 PRO A CA 1
ATOM 4715 C C . PRO A 1 602 ? -11.115 2.737 18.158 1.00 63.22 602 PRO A C 1
ATOM 4717 O O . PRO A 1 602 ? -11.144 1.592 17.712 1.00 63.22 602 PRO A O 1
ATOM 4720 N N . SER A 1 603 ? -12.209 3.463 18.352 1.00 73.44 603 SER A N 1
ATOM 4721 C CA . SER A 1 603 ? -13.535 2.995 17.979 1.00 73.44 603 SER A CA 1
ATOM 4722 C C . SER A 1 603 ? -14.007 3.758 16.765 1.00 73.44 603 SER A C 1
ATOM 4724 O O . SER A 1 603 ? -13.952 4.989 16.738 1.00 73.44 603 SER A O 1
ATOM 4726 N N . LEU A 1 604 ? -14.547 3.025 15.805 1.00 84.06 604 LEU A N 1
ATOM 4727 C CA . LEU A 1 604 ? -15.352 3.605 14.749 1.00 84.06 604 LEU A CA 1
ATOM 4728 C C . LEU A 1 604 ? -16.779 3.779 15.253 1.00 84.06 604 LEU A C 1
ATOM 4730 O O . LEU A 1 604 ? -17.347 2.876 15.870 1.00 84.06 604 LEU A O 1
ATOM 4734 N N . CYS A 1 605 ? -17.373 4.936 14.983 1.00 84.88 605 CYS A N 1
ATOM 4735 C CA . CYS A 1 605 ? -18.800 5.114 15.190 1.00 84.88 605 CYS A CA 1
ATOM 4736 C C . CYS A 1 605 ? -19.571 4.164 14.260 1.00 84.88 605 CYS A C 1
ATOM 4738 O O . CYS A 1 605 ? -19.432 4.250 13.041 1.00 84.88 605 CYS A O 1
ATOM 4740 N N . ALA A 1 606 ? -20.410 3.293 14.825 1.00 82.75 606 ALA A N 1
ATOM 4741 C CA . ALA A 1 606 ? -21.213 2.346 14.051 1.00 82.75 606 ALA A CA 1
ATOM 4742 C C . ALA A 1 606 ? -22.220 3.034 13.111 1.00 82.75 606 ALA A C 1
ATOM 4744 O O . ALA A 1 606 ? -22.514 2.495 12.048 1.00 82.75 606 ALA A O 1
ATOM 4745 N N . GLY A 1 607 ? -22.712 4.221 13.491 1.00 84.38 607 GLY A N 1
ATOM 4746 C CA . GLY A 1 607 ? -23.644 5.009 12.686 1.00 84.38 607 GLY A CA 1
ATOM 4747 C C . GLY A 1 607 ? -22.969 5.703 11.503 1.00 84.38 607 GLY A C 1
ATOM 4748 O O . GLY A 1 607 ? -23.336 5.465 10.364 1.00 84.38 607 GLY A O 1
ATOM 4749 N N . CYS A 1 608 ? -21.967 6.556 11.753 1.00 85.25 608 CYS A N 1
ATOM 4750 C CA . CYS A 1 608 ? -21.395 7.418 10.705 1.00 85.25 608 CYS A CA 1
ATOM 4751 C C . CYS A 1 608 ? -19.977 7.045 10.234 1.00 85.25 608 CYS A C 1
ATOM 4753 O O . CYS A 1 608 ? -19.400 7.773 9.423 1.00 85.25 608 CYS A O 1
ATOM 4755 N N . GLY A 1 609 ? -19.367 5.986 10.776 1.00 85.88 609 GLY A N 1
ATOM 4756 C CA . GLY A 1 609 ? -18.016 5.538 10.410 1.00 85.88 609 GLY A CA 1
ATOM 4757 C C . GLY A 1 609 ? -16.871 6.452 10.869 1.00 85.88 609 GLY A C 1
ATOM 4758 O O . GLY A 1 609 ? -15.723 6.221 10.500 1.00 85.88 609 GLY A O 1
ATOM 4759 N N . ARG A 1 610 ? -17.137 7.499 11.662 1.00 86.56 610 ARG A N 1
ATOM 4760 C CA . ARG A 1 610 ? -16.082 8.388 12.177 1.00 86.56 610 ARG A CA 1
ATOM 4761 C C . ARG A 1 610 ? -15.132 7.628 13.105 1.00 86.56 610 ARG A C 1
ATOM 4763 O O . ARG A 1 610 ? -15.593 6.995 14.055 1.00 86.56 610 ARG A O 1
ATOM 4770 N N . ALA A 1 611 ? -13.828 7.752 12.878 1.00 83.31 611 ALA A N 1
ATOM 4771 C CA . ALA A 1 611 ? -12.799 7.240 13.775 1.00 83.31 611 ALA A CA 1
ATOM 4772 C C . ALA A 1 611 ? -12.623 8.125 15.017 1.00 83.31 611 ALA A C 1
ATOM 4774 O O . ALA A 1 611 ? -12.692 9.348 14.923 1.00 83.31 611 ALA A O 1
ATOM 4775 N N . ASN A 1 612 ? -12.428 7.489 16.178 1.00 72.31 612 ASN A N 1
ATOM 4776 C CA . ASN A 1 612 ? -12.075 8.118 17.459 1.00 72.31 612 ASN A CA 1
ATOM 4777 C C . ASN A 1 612 ? -12.968 9.297 17.873 1.00 72.31 612 ASN A C 1
ATOM 4779 O O . ASN A 1 612 ? -12.520 10.280 18.448 1.00 72.31 612 ASN A O 1
ATOM 4783 N N . SER A 1 613 ? -14.275 9.185 17.632 1.00 61.88 613 SER A N 1
ATOM 4784 C CA . SER A 1 613 ? -15.231 10.282 17.822 1.00 61.88 613 SER A CA 1
ATOM 4785 C C . SER A 1 613 ? -15.598 10.614 19.275 1.00 61.88 613 SER A C 1
ATOM 4787 O O . SER A 1 613 ? -16.644 11.227 19.486 1.00 61.88 613 SER A O 1
ATOM 4789 N N . THR A 1 614 ? -14.845 10.159 20.279 1.00 60.69 614 THR A N 1
ATOM 4790 C CA . THR A 1 614 ? -15.259 10.310 21.680 1.00 60.69 614 THR A CA 1
ATOM 4791 C C . THR A 1 614 ? -14.953 11.721 22.167 1.00 60.69 614 THR A C 1
ATOM 4793 O O . THR A 1 614 ? -13.804 12.042 22.462 1.00 60.69 614 THR A O 1
ATOM 4796 N N . VAL A 1 615 ? -15.991 12.556 22.252 1.00 60.47 615 VAL A N 1
ATOM 4797 C CA . VAL A 1 615 ? -15.922 13.907 22.841 1.00 60.47 615 VAL A CA 1
ATOM 4798 C C . VAL A 1 615 ? -15.575 13.832 24.331 1.00 60.47 615 VAL A C 1
ATOM 4800 O O . VAL A 1 615 ? -14.861 14.687 24.852 1.00 60.47 615 VAL A O 1
ATOM 4803 N N . ASP A 1 616 ? -16.042 12.774 24.996 1.00 64.00 616 ASP A N 1
ATOM 4804 C CA . ASP A 1 616 ? -15.784 12.487 26.400 1.00 64.00 616 ASP A CA 1
ATOM 4805 C C . ASP A 1 616 ? -15.404 11.008 26.581 1.00 64.00 616 ASP A C 1
ATOM 4807 O O . ASP A 1 616 ? -16.021 10.096 26.028 1.00 64.00 616 ASP A O 1
ATOM 4811 N N . THR A 1 617 ? -14.384 10.771 27.403 1.00 63.78 617 THR A N 1
ATOM 4812 C CA . THR A 1 617 ? -13.994 9.444 27.898 1.00 63.78 617 THR A CA 1
ATOM 4813 C C . THR A 1 617 ? -15.094 8.726 28.690 1.00 63.78 617 THR A C 1
ATOM 4815 O O . THR A 1 617 ? -15.064 7.499 28.799 1.00 63.78 617 THR A O 1
ATOM 4818 N N . LEU A 1 618 ? -16.046 9.463 29.275 1.00 61.19 618 LEU A N 1
ATOM 4819 C CA . LEU A 1 618 ? -17.087 8.919 30.153 1.00 61.19 618 LEU A CA 1
ATOM 4820 C C . LEU A 1 618 ? -18.385 8.573 29.420 1.00 61.19 618 LEU A C 1
ATOM 4822 O O . LEU A 1 618 ? -19.061 7.619 29.807 1.00 61.19 618 LEU A O 1
ATOM 4826 N N . GLN A 1 619 ? -18.717 9.315 28.366 1.00 65.44 619 GLN A N 1
ATOM 4827 C CA . GLN A 1 619 ? -19.878 9.081 27.515 1.00 65.44 619 GLN A CA 1
ATOM 4828 C C . GLN A 1 619 ? -19.426 9.196 26.062 1.00 65.44 619 GLN A C 1
ATOM 4830 O O . GLN A 1 619 ? -19.416 10.294 25.508 1.00 65.44 619 GLN A O 1
ATOM 4835 N N . PRO A 1 620 ? -19.003 8.085 25.439 1.00 70.38 620 PRO A N 1
ATOM 4836 C CA . PRO A 1 620 ? -18.557 8.110 24.059 1.00 70.38 620 PRO A CA 1
ATOM 4837 C C . PRO A 1 620 ? -19.781 8.246 23.140 1.00 70.38 620 PRO A C 1
ATOM 4839 O O . PRO A 1 620 ? -20.216 7.293 22.507 1.00 70.38 620 PRO A O 1
ATOM 4842 N N . GLU A 1 621 ? -20.389 9.424 23.086 1.00 81.25 621 GLU A N 1
ATOM 4843 C CA . GLU A 1 621 ? -21.293 9.789 22.004 1.00 81.25 621 GLU A CA 1
ATOM 4844 C C . GLU A 1 621 ? -20.468 10.218 20.795 1.00 81.25 621 GLU A C 1
ATOM 4846 O O . GLU A 1 621 ? -19.423 10.867 20.913 1.00 81.25 621 GLU A O 1
ATOM 4851 N N . CYS A 1 622 ? -20.905 9.818 19.606 1.00 81.56 622 CYS A N 1
ATOM 4852 C CA . CYS A 1 622 ? -20.292 10.318 18.396 1.00 81.56 622 CYS A CA 1
ATOM 4853 C C . CYS A 1 622 ? -20.636 11.796 18.230 1.00 81.56 622 CYS A C 1
ATOM 4855 O O . CYS A 1 622 ? -21.786 12.124 17.949 1.00 81.56 622 CYS A O 1
ATOM 4857 N N . GLY A 1 623 ? -19.639 12.683 18.289 1.00 78.56 623 GLY A N 1
ATOM 4858 C CA . GLY A 1 623 ? -19.848 14.130 18.129 1.00 78.56 623 GLY A CA 1
ATOM 4859 C C . GLY A 1 623 ? -20.422 14.581 16.773 1.00 78.56 623 GLY A C 1
ATOM 4860 O O . GLY A 1 623 ? -20.618 15.774 16.570 1.00 78.56 623 GLY A O 1
ATOM 4861 N N . VAL A 1 624 ? -20.669 13.661 15.830 1.00 83.94 624 VAL A N 1
ATOM 4862 C CA . VAL A 1 624 ? -21.223 13.964 14.497 1.00 83.94 624 VAL A CA 1
ATOM 4863 C C . VAL A 1 624 ? -22.673 13.533 14.364 1.00 83.94 624 VAL A C 1
ATOM 4865 O O . VAL A 1 624 ? -23.506 14.342 13.978 1.00 83.94 624 VAL A O 1
ATOM 4868 N N . CYS A 1 625 ? -22.978 12.265 14.643 1.00 86.19 625 CYS A N 1
ATOM 4869 C CA . CYS A 1 625 ? -2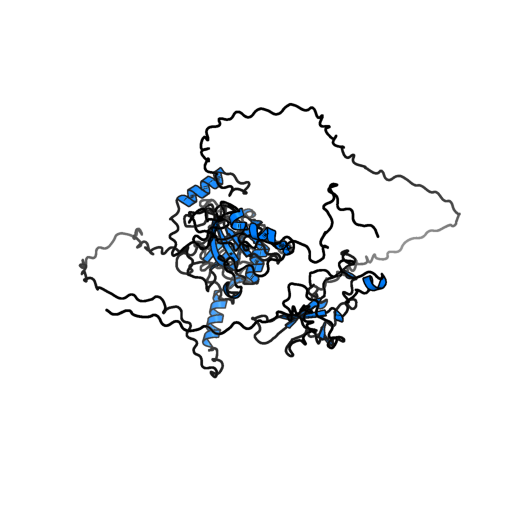4.334 11.734 14.490 1.00 86.19 625 CYS A CA 1
ATOM 4870 C C . CYS A 1 625 ? -25.071 11.542 15.822 1.00 86.19 625 CYS A C 1
ATOM 4872 O O . CYS A 1 625 ? -26.225 11.134 15.807 1.00 86.19 625 CYS A O 1
ATOM 4874 N N . GLY A 1 626 ? -24.420 11.795 16.963 1.00 86.12 626 GLY A N 1
ATOM 4875 C CA . GLY A 1 626 ? -24.993 11.597 18.298 1.00 86.12 626 GLY A CA 1
ATOM 4876 C C . GLY A 1 626 ? -25.161 10.130 18.705 1.00 86.12 626 GLY A C 1
ATOM 4877 O O . GLY A 1 626 ? -25.651 9.856 19.796 1.00 86.12 626 GLY A O 1
ATOM 4878 N N . GLU A 1 627 ? -24.755 9.178 17.857 1.00 86.25 627 GLU A N 1
ATOM 4879 C CA . GLU A 1 627 ? -24.858 7.750 18.164 1.00 86.25 627 GLU A CA 1
ATOM 4880 C C . GLU A 1 627 ? -24.037 7.441 19.419 1.00 86.25 627 GLU A C 1
ATOM 4882 O O . GLU A 1 627 ? -22.827 7.697 19.463 1.00 86.25 627 GLU A O 1
ATOM 4887 N N . GLN A 1 628 ? -24.687 6.884 20.439 1.00 80.00 628 GLN A N 1
ATOM 4888 C CA . GLN A 1 628 ? -23.999 6.431 21.639 1.00 80.00 628 GLN A CA 1
ATOM 4889 C C . GLN A 1 628 ? -23.164 5.201 21.297 1.00 80.00 628 GLN A C 1
ATOM 4891 O O . GLN A 1 628 ? -23.694 4.124 21.020 1.00 80.00 628 GLN A O 1
ATOM 4896 N N . VAL A 1 629 ? -21.842 5.332 21.366 1.00 73.69 629 VAL A N 1
ATOM 4897 C CA . VAL A 1 629 ? -20.927 4.201 21.239 1.00 73.69 629 VAL A CA 1
ATOM 4898 C C . VAL A 1 629 ? -21.046 3.387 22.523 1.00 73.69 629 VAL A C 1
ATOM 4900 O O . VAL A 1 629 ? -20.332 3.607 23.497 1.00 73.69 629 VAL A O 1
ATOM 4903 N N . ARG A 1 630 ? -21.988 2.443 22.563 1.00 69.44 630 ARG A N 1
ATOM 4904 C CA . ARG A 1 630 ? -22.142 1.532 23.700 1.00 69.44 630 ARG A CA 1
ATOM 4905 C C . ARG A 1 630 ? -20.917 0.624 23.789 1.00 69.44 630 ARG A C 1
ATOM 4907 O O . ARG A 1 630 ? -20.901 -0.477 23.254 1.00 69.44 630 ARG A O 1
ATOM 4914 N N . ARG A 1 631 ? -19.870 1.088 24.468 1.00 68.12 631 ARG A N 1
ATOM 4915 C CA . ARG A 1 631 ? -18.784 0.222 24.916 1.00 68.12 631 ARG A CA 1
ATOM 4916 C C . ARG A 1 631 ? -19.299 -0.518 26.140 1.00 68.12 631 ARG A C 1
ATOM 4918 O O . ARG A 1 631 ? -19.677 0.119 27.125 1.00 68.12 631 ARG A O 1
ATOM 4925 N N . HIS A 1 632 ? -19.309 -1.847 26.098 1.00 65.44 632 HIS A N 1
ATOM 4926 C CA . HIS A 1 632 ? -19.453 -2.632 27.317 1.00 65.44 632 HIS A CA 1
ATOM 4927 C C . HIS A 1 632 ? -18.245 -2.324 28.199 1.00 65.44 632 HIS A C 1
ATOM 4929 O O . HIS A 1 632 ? -17.159 -2.865 28.018 1.00 65.44 632 HIS A O 1
ATOM 4935 N N . LYS A 1 633 ? -18.411 -1.375 29.124 1.00 65.00 633 LYS A N 1
ATOM 4936 C CA . LYS A 1 633 ? -17.364 -1.015 30.068 1.00 65.00 633 LYS A CA 1
ATOM 4937 C C . LYS A 1 633 ? -17.200 -2.191 31.019 1.00 65.00 633 LYS A C 1
ATOM 4939 O O . LYS A 1 633 ? -17.957 -2.319 31.981 1.00 65.00 633 LYS A O 1
ATOM 4944 N N . LYS A 1 634 ? -16.213 -3.050 30.766 1.00 70.81 634 LYS A N 1
ATOM 4945 C CA . LYS A 1 634 ? -15.794 -4.016 31.773 1.00 70.81 634 LYS A CA 1
ATOM 4946 C C . LYS A 1 634 ? -15.174 -3.227 32.926 1.00 70.81 634 LYS A C 1
ATOM 4948 O O . LYS A 1 63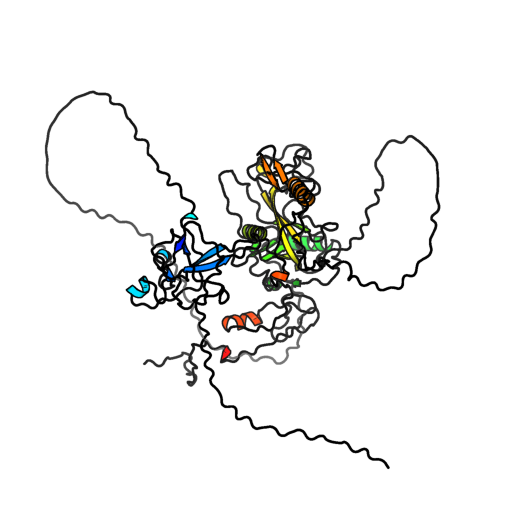4 ? -14.105 -2.627 32.798 1.00 70.81 634 LYS A O 1
ATOM 4953 N N . VAL A 1 635 ? -15.893 -3.156 34.043 1.00 75.19 635 VAL A N 1
ATOM 4954 C CA . VAL A 1 635 ? -15.346 -2.621 35.289 1.00 75.19 635 VAL A CA 1
ATOM 4955 C C . VAL A 1 635 ? -14.425 -3.693 35.842 1.00 75.19 635 VAL A C 1
ATOM 4957 O O . VAL A 1 635 ? -14.878 -4.705 36.367 1.00 75.19 635 VAL A O 1
ATOM 4960 N N . TRP A 1 636 ? -13.127 -3.480 35.674 1.00 74.75 636 TRP A N 1
ATOM 4961 C CA . TRP A 1 636 ? -12.117 -4.379 36.202 1.00 74.75 636 TRP A CA 1
ATOM 4962 C C . TRP A 1 636 ? -12.089 -4.293 37.723 1.00 74.75 636 TRP A C 1
ATOM 4964 O O . TRP A 1 636 ? -11.830 -3.230 38.293 1.00 74.75 636 TRP A O 1
ATOM 4974 N N . SER A 1 637 ? -12.330 -5.415 38.388 1.00 79.94 637 SER A N 1
ATOM 4975 C CA . SER A 1 637 ? -12.134 -5.516 39.830 1.00 79.94 637 SER A CA 1
ATOM 4976 C C . SER A 1 637 ? -10.652 -5.364 40.189 1.00 79.94 637 SER A C 1
ATOM 4978 O O . SER A 1 637 ? -9.748 -5.711 39.422 1.00 79.94 637 SER A O 1
ATOM 4980 N N . ALA A 1 638 ? -10.369 -4.899 41.410 1.00 74.75 638 ALA A N 1
ATOM 4981 C CA . ALA A 1 638 ? -8.997 -4.836 41.918 1.00 74.75 638 ALA A CA 1
ATOM 4982 C C . ALA A 1 638 ? -8.305 -6.217 41.942 1.00 74.75 638 ALA A C 1
ATOM 4984 O O . ALA A 1 638 ? -7.076 -6.282 41.967 1.00 74.75 638 ALA A O 1
ATOM 4985 N N . ALA A 1 639 ? -9.086 -7.305 41.955 1.00 75.88 639 ALA A N 1
ATOM 4986 C CA . ALA A 1 639 ? -8.603 -8.676 41.853 1.00 75.88 639 ALA A CA 1
ATOM 4987 C C . ALA A 1 639 ? -8.152 -9.020 40.422 1.00 75.88 639 ALA A C 1
ATOM 4989 O O . ALA A 1 639 ? -7.040 -9.511 40.253 1.00 75.88 639 ALA A O 1
ATOM 4990 N N . GLU A 1 640 ? -8.944 -8.689 39.396 1.00 75.12 640 GLU A N 1
ATOM 4991 C CA . GLU A 1 640 ? -8.579 -8.912 37.984 1.00 75.12 640 GLU A CA 1
ATOM 4992 C C . GLU A 1 640 ? -7.408 -8.026 37.525 1.00 75.12 640 GLU A C 1
ATOM 4994 O O . GLU A 1 640 ? -6.585 -8.440 36.710 1.00 75.12 640 GLU A O 1
ATOM 4999 N N . LEU A 1 641 ? -7.279 -6.813 38.079 1.00 74.19 641 LEU A N 1
ATOM 5000 C CA . LEU A 1 641 ? -6.118 -5.940 37.851 1.00 74.19 641 LEU A CA 1
ATOM 5001 C C . LEU A 1 641 ? -4.893 -6.322 38.690 1.00 74.19 641 LEU A C 1
ATOM 5003 O O . LEU A 1 641 ? -3.880 -5.611 38.642 1.00 74.19 641 LEU A O 1
ATOM 5007 N N . ARG A 1 642 ? -4.931 -7.405 39.469 1.00 70.00 642 ARG A N 1
ATOM 5008 C CA . ARG A 1 642 ? -3.780 -7.895 40.235 1.00 70.00 642 ARG A CA 1
ATOM 5009 C C . ARG A 1 642 ? -2.998 -8.901 39.386 1.00 70.00 642 ARG A C 1
ATOM 5011 O O . ARG A 1 642 ? -3.570 -9.622 38.580 1.00 70.00 642 ARG A O 1
ATOM 5018 N N . ALA A 1 643 ? -1.669 -8.935 39.519 1.00 69.94 643 ALA A N 1
ATOM 5019 C CA . ALA A 1 643 ? -0.904 -9.991 38.848 1.00 69.94 643 ALA A CA 1
ATOM 5020 C C . ALA A 1 643 ? -1.266 -11.313 39.533 1.00 69.94 643 ALA A C 1
ATOM 5022 O O . ALA A 1 643 ? -1.283 -11.305 40.765 1.00 69.94 643 ALA A O 1
ATOM 5023 N N . PRO A 1 644 ? -1.475 -12.423 38.805 1.00 71.19 644 PRO A N 1
ATOM 5024 C CA . PRO A 1 644 ? -1.790 -13.713 39.425 1.00 71.19 644 PRO A CA 1
ATOM 5025 C C . PRO A 1 644 ? -0.754 -14.116 40.485 1.00 71.19 644 PRO A C 1
ATOM 5027 O O . PRO A 1 644 ? -1.085 -14.698 41.508 1.00 71.19 644 PRO A O 1
ATOM 5030 N N . MET A 1 645 ? 0.504 -13.724 40.259 1.00 72.94 645 MET A N 1
ATOM 5031 C CA . MET A 1 645 ? 1.648 -13.997 41.131 1.00 72.94 645 MET A CA 1
ATOM 5032 C C . MET A 1 645 ? 1.860 -12.959 42.247 1.00 72.94 645 MET A C 1
ATOM 5034 O O . MET A 1 645 ? 2.754 -13.134 43.071 1.00 72.94 645 MET A O 1
ATOM 5038 N N . ARG A 1 646 ? 1.115 -11.842 42.278 1.00 67.69 646 ARG A N 1
ATOM 5039 C CA . ARG A 1 646 ? 1.328 -10.799 43.293 1.00 67.69 646 ARG A CA 1
ATOM 5040 C C . ARG A 1 646 ? 0.487 -11.141 44.527 1.00 67.69 646 ARG A C 1
ATOM 5042 O O . ARG A 1 646 ? -0.740 -11.106 44.417 1.00 67.69 646 ARG A O 1
ATOM 5049 N N . PRO A 1 647 ? 1.107 -11.443 45.684 1.00 69.19 647 PRO A N 1
ATOM 5050 C CA . PRO A 1 647 ? 0.364 -11.809 46.882 1.00 69.19 647 PRO A CA 1
ATOM 5051 C C . PRO A 1 647 ? -0.619 -10.700 47.258 1.00 69.19 647 PRO A C 1
ATOM 5053 O O . PRO A 1 647 ? -0.344 -9.508 47.083 1.00 69.19 647 PRO A O 1
ATOM 5056 N N . ILE A 1 648 ? -1.791 -11.101 47.747 1.00 67.88 648 ILE A N 1
ATOM 5057 C CA . ILE A 1 648 ? -2.782 -10.168 48.273 1.00 67.88 648 ILE A CA 1
ATOM 5058 C C . ILE A 1 648 ? -2.170 -9.558 49.531 1.00 67.88 648 ILE A C 1
ATOM 5060 O O . ILE A 1 648 ? -2.034 -10.241 50.542 1.00 67.88 648 ILE A O 1
ATOM 5064 N N . CYS A 1 649 ? -1.773 -8.287 49.475 1.00 62.09 649 CYS A N 1
ATOM 5065 C CA . CYS A 1 649 ? -1.398 -7.557 50.679 1.00 62.09 649 CYS A CA 1
ATOM 5066 C C . CYS A 1 649 ? -2.668 -7.363 51.519 1.00 62.09 649 CYS A C 1
ATOM 5068 O O . CYS A 1 649 ? -3.409 -6.408 51.308 1.00 62.09 649 CYS A O 1
ATOM 5070 N N . THR A 1 650 ? -2.951 -8.304 52.417 1.00 61.97 650 THR A N 1
ATOM 5071 C CA . THR A 1 650 ? -4.063 -8.244 53.380 1.00 61.97 650 THR A CA 1
ATOM 5072 C C . THR A 1 650 ? -3.693 -7.488 54.660 1.00 61.97 650 THR A C 1
ATOM 5074 O O . THR A 1 650 ? -4.531 -7.331 55.541 1.00 61.97 650 THR A O 1
ATOM 5077 N N . GLY A 1 651 ? -2.451 -7.007 54.777 1.00 62.28 651 GLY A N 1
ATOM 5078 C CA . GLY A 1 651 ? -1.997 -6.213 55.918 1.00 62.28 651 GLY A CA 1
ATOM 5079 C C . GLY A 1 651 ? -2.542 -4.782 55.904 1.00 62.28 651 GLY A C 1
ATOM 5080 O O . GLY A 1 651 ? -2.821 -4.225 54.840 1.00 62.28 651 GLY A O 1
ATOM 5081 N N . GLN A 1 652 ? -2.654 -4.174 57.092 1.00 59.06 652 GLN A N 1
ATOM 5082 C CA . GLN A 1 652 ? -2.958 -2.749 57.230 1.00 59.06 652 GLN A CA 1
ATOM 5083 C C . GLN A 1 652 ? -2.005 -1.919 56.363 1.00 59.06 652 GLN A C 1
ATOM 5085 O O . GLN A 1 652 ? -0.797 -2.166 56.315 1.00 59.06 652 GLN A O 1
ATOM 5090 N N . ARG A 1 653 ? -2.572 -0.937 55.657 1.00 52.62 653 ARG A N 1
ATOM 5091 C CA . ARG A 1 653 ? -1.820 0.025 54.854 1.00 52.62 653 ARG A CA 1
ATOM 5092 C C . ARG A 1 653 ? -0.856 0.742 55.804 1.00 52.62 653 ARG A C 1
ATOM 5094 O O . ARG A 1 653 ? -1.307 1.468 56.676 1.00 52.62 653 ARG A O 1
ATOM 5101 N N . GLN A 1 654 ? 0.443 0.478 55.690 1.00 58.59 654 GLN A N 1
ATOM 5102 C CA . GLN A 1 654 ? 1.432 1.141 56.538 1.00 58.59 654 GLN A CA 1
ATOM 5103 C C . GLN A 1 654 ? 1.468 2.633 56.177 1.00 58.59 654 GLN A C 1
ATOM 5105 O O . GLN A 1 654 ? 1.658 2.981 55.009 1.00 58.59 654 GLN A O 1
ATOM 5110 N N . ASP A 1 655 ? 1.297 3.507 57.172 1.00 65.25 655 ASP A N 1
ATOM 5111 C CA . ASP A 1 655 ? 1.255 4.970 57.002 1.00 65.25 655 ASP A CA 1
ATOM 5112 C C . ASP A 1 655 ? 2.561 5.563 56.441 1.00 65.25 655 ASP A C 1
ATOM 5114 O O . ASP A 1 655 ? 2.594 6.702 55.980 1.00 65.25 655 ASP A O 1
ATOM 5118 N N . SER A 1 656 ? 3.647 4.786 56.420 1.00 62.84 656 SER A N 1
ATOM 5119 C CA . SER A 1 656 ? 4.965 5.206 55.936 1.00 62.84 656 SER A CA 1
ATOM 5120 C C . SER A 1 656 ? 5.105 5.243 54.408 1.00 62.84 656 SER A C 1
ATOM 5122 O O . SER A 1 656 ? 6.145 5.663 53.907 1.00 62.84 656 SER A O 1
ATOM 5124 N N . GLY A 1 657 ? 4.098 4.803 53.643 1.00 55.28 657 GLY A N 1
ATOM 5125 C CA . GLY A 1 657 ? 4.082 4.910 52.176 1.00 55.28 657 GLY A CA 1
ATOM 5126 C C . GLY A 1 657 ? 5.057 3.990 51.424 1.00 55.28 657 GLY A C 1
ATOM 5127 O O . GLY A 1 657 ? 5.011 3.944 50.194 1.00 55.28 657 GLY A O 1
ATOM 5128 N N . PHE A 1 658 ? 5.887 3.212 52.125 1.00 45.59 658 PHE A N 1
ATOM 5129 C CA . PHE A 1 658 ? 6.802 2.238 51.529 1.00 45.59 658 PHE A CA 1
ATOM 5130 C C . PHE A 1 658 ? 6.450 0.813 51.971 1.00 45.59 658 PHE A C 1
ATOM 5132 O O . PHE A 1 658 ? 6.320 0.563 53.169 1.00 45.59 658 PHE A O 1
ATOM 5139 N N . PRO A 1 659 ? 6.313 -0.147 51.037 1.00 47.44 659 PRO A N 1
ATOM 5140 C CA . PRO A 1 659 ? 6.090 -1.540 51.392 1.00 47.44 659 PRO A CA 1
ATOM 5141 C C . PRO A 1 659 ? 7.362 -2.114 52.028 1.00 47.44 659 PRO A C 1
ATOM 5143 O O . PRO A 1 659 ? 8.337 -2.394 51.331 1.00 47.44 659 PRO A O 1
ATOM 5146 N N . THR A 1 660 ? 7.360 -2.294 53.349 1.00 55.12 660 THR A N 1
ATOM 5147 C CA . THR A 1 660 ? 8.364 -3.126 54.019 1.00 55.12 660 THR A CA 1
ATOM 5148 C C . THR A 1 660 ? 7.951 -4.588 53.875 1.00 55.12 660 THR A C 1
ATOM 5150 O O . THR A 1 660 ? 6.848 -4.984 54.249 1.00 55.12 660 THR A O 1
ATOM 5153 N N . TRP A 1 661 ? 8.807 -5.397 53.252 1.00 48.59 661 TRP A N 1
ATOM 5154 C CA . TRP A 1 661 ? 8.591 -6.839 53.181 1.00 48.59 661 TRP A CA 1
ATOM 5155 C C . TRP A 1 661 ? 9.035 -7.456 54.509 1.00 48.59 661 TRP A C 1
ATOM 5157 O O . TRP A 1 661 ? 10.105 -7.081 54.993 1.00 48.59 661 TRP A O 1
ATOM 5167 N N . PRO A 1 662 ? 8.265 -8.386 55.102 1.00 51.16 662 PRO A N 1
ATOM 5168 C CA . PRO A 1 662 ? 8.736 -9.117 56.267 1.00 51.16 662 PRO A CA 1
ATOM 5169 C C . PRO A 1 662 ? 9.986 -9.903 55.863 1.00 51.16 662 PRO A C 1
ATOM 5171 O O . PRO A 1 662 ? 9.923 -10.827 55.051 1.00 51.16 662 PRO A O 1
ATOM 5174 N N . THR A 1 663 ? 11.134 -9.490 56.391 1.00 52.00 663 THR A N 1
ATOM 5175 C CA . THR A 1 663 ? 12.381 -10.247 56.315 1.00 52.00 663 THR A CA 1
ATOM 5176 C C . THR A 1 663 ? 12.189 -11.543 57.094 1.00 52.00 663 THR A C 1
ATOM 5178 O O . THR A 1 663 ? 11.881 -11.492 58.286 1.00 52.00 663 THR A O 1
ATOM 5181 N N . LYS A 1 664 ? 12.306 -12.681 56.402 1.00 46.47 664 LYS A N 1
ATOM 5182 C CA . LYS A 1 664 ? 12.469 -13.990 57.043 1.00 46.47 664 LYS A CA 1
ATOM 5183 C C . LYS A 1 664 ? 13.893 -14.161 57.534 1.00 46.47 664 LYS A C 1
ATOM 5185 O O . LYS A 1 664 ? 14.803 -13.727 56.790 1.00 46.47 664 LYS A O 1
#

pLDDT: mean 70.91, std 22.42, range [26.3, 97.94]

InterPro domains:
  IPR001138 Zn(2)Cys(6) fungal-type DNA-binding domain [cd00067] (124-143)

Secondary structure (DSSP, 8-state):
-------PPPPPPPP----------------PPBPPPTTPBPPTTEEE-TTTT--PPPP--TTSPTT--B--SEEETTS-TTS-GGGEEEEEE--TT-TT--EEEEEEPPPBGGG-STTTGGG----SSS-HHHHHTT----B-SPPEEPPPGGGS--------------PPP-----------------------PPP--PPPP-PPP-PPPP-PPPPPPPPS------------------S-S-HHHHHHHHHHHHTSPB---SS--S-EESSHHHHHHSGGGTTEEEETTEEEEE-TTS-EEEEEE-SSPPSS--EE--SSSTTEEEEEEEEEEPPPPTT--PPPPHHHHHHHHHHHTT--EEEEEETT-TT-SSB-SSSEEEEEEEEEEEEEEEE--TT--TT--SPPPPTTGGG-EEEEEEEEEPTTSPSPTT-------------------------------PPPP--------S-SS--------TT-------HHHHHHHHHHHHHTEEE-TTT--EEE--BSS---B--TT-TTBTB-TTTTT-BS-SS-PBPPPP------TTTTT--TT------TT--GGGHHHHHT---B-TTT-BBT-BS-SSS-BBTTT--B---------TTTTS-TTS----S---TTSS------

Foldseek 3Di:
DDDDDDDDDDDDDDDDDDDDPDPPPPDPPQDWADADDPQEDEDPQWDAQPCQVPRPGDDDFPPDDPRQKHLDRTDHPQDDPLADSVQKIWGFDPDVPDPRHGYTWIKGFAFFPVQPPVVRSVNFNNDPPDTPVCVVVVHGTDGDRDIDGDDGPVNPPPPPPPPPPDDDDPDDDDDDDDDDDDDDDDDDDDDDDDDDDDDDDDDDDDDDDDDDDDDDDDDDDDDPDDDPPPPPPDPDQDPQPPDPDDPVLLVVLLVLLVPFAAQPFPDAQQAAEQHLLLVCLQVLSPPWDDKAQWTFDADPVLATAETEGAAEFFAPAWDADQPDQAQKTKGWIHDWDFQDDPPDPDDGDSRVVNLVVQQVQLHKHKYKYAQSRNRDRHGDPHGMTTQAIWGFQDKFKAQGPPPDDPPPPDDDPDPVSRGIITMMTMIGHFPPDDRRRSRDPPVPPPPPPPDPPDDDDDDDDDDDDDDDDDDDDDDDDDDDDPPPPDDDDDPDPPPDDDPPCPPVNVVVLVVVVVLQWAQDPQPRDIDGQQAQPFHADRRSNGPRGQQGPNPPRDRHDPVRHTHDRDDDDHDGCVNVVNDSQPPLPPPVDDQLVCLVVVLVNWHQDPPNNYINQQPDSVFRQRPPPRRTPPDPPPPDDPVRNDDPPDDDPPDDDPPVPDDDDPDD

Organism: Tremella mesenterica (NCBI:txid5217)